Protein AF-A0A3S1MTT5-F1 (afdb_monomer_lite)

Structure (mmCIF, N/CA/C/O backbone):
data_AF-A0A3S1MTT5-F1
#
_entry.id   AF-A0A3S1MTT5-F1
#
loop_
_atom_site.group_PDB
_atom_site.id
_atom_site.type_symbol
_atom_site.label_atom_id
_atom_site.label_alt_id
_atom_site.label_comp_id
_atom_site.label_asym_id
_atom_site.label_entity_id
_atom_site.label_seq_id
_atom_site.pdbx_PDB_ins_code
_atom_site.Cartn_x
_atom_site.Cartn_y
_atom_site.Cartn_z
_atom_site.occupancy
_atom_site.B_iso_or_equiv
_atom_site.auth_seq_id
_atom_site.auth_comp_id
_atom_site.auth_asym_id
_atom_site.auth_atom_id
_atom_site.pdbx_PDB_model_num
ATOM 1 N N . MET A 1 1 ? 4.627 -6.196 -30.043 1.00 73.00 1 MET A N 1
ATOM 2 C CA . MET A 1 1 ? 5.245 -6.615 -31.322 1.00 73.00 1 MET A CA 1
ATOM 3 C C . MET A 1 1 ? 6.642 -6.023 -31.474 1.00 73.00 1 MET A C 1
ATOM 5 O O . MET A 1 1 ? 7.579 -6.809 -31.474 1.00 73.00 1 MET A O 1
ATOM 9 N N . ALA A 1 2 ? 6.794 -4.689 -31.498 1.00 82.81 2 ALA A N 1
ATOM 10 C CA . ALA A 1 2 ? 8.098 -4.010 -31.579 1.00 82.81 2 ALA A CA 1
ATOM 11 C C . ALA A 1 2 ? 9.098 -4.466 -30.498 1.00 82.81 2 ALA A C 1
ATOM 13 O O . ALA A 1 2 ? 10.241 -4.777 -30.809 1.00 82.81 2 ALA A O 1
ATOM 14 N N . ALA A 1 3 ? 8.645 -4.637 -29.249 1.00 87.94 3 ALA A N 1
ATOM 15 C CA . ALA A 1 3 ? 9.495 -5.149 -28.171 1.00 87.94 3 ALA A CA 1
ATOM 16 C C . ALA A 1 3 ? 10.076 -6.554 -28.441 1.00 87.94 3 ALA A C 1
ATOM 18 O O . ALA A 1 3 ? 11.225 -6.810 -28.095 1.00 87.94 3 ALA A O 1
ATOM 19 N N . ARG A 1 4 ? 9.318 -7.456 -29.087 1.00 90.81 4 ARG A N 1
ATOM 20 C CA . ARG A 1 4 ? 9.801 -8.802 -29.457 1.00 90.81 4 ARG A CA 1
ATOM 21 C C . ARG A 1 4 ? 10.823 -8.740 -30.590 1.00 90.81 4 ARG A C 1
ATOM 23 O O . ARG A 1 4 ? 11.845 -9.407 -30.504 1.00 90.81 4 ARG A O 1
ATOM 30 N N . ALA A 1 5 ? 10.570 -7.908 -31.602 1.00 88.88 5 ALA A N 1
ATOM 31 C CA . ALA A 1 5 ? 11.509 -7.691 -32.702 1.00 88.88 5 ALA A CA 1
ATOM 32 C C . ALA A 1 5 ? 12.834 -7.100 -32.194 1.00 88.88 5 ALA A C 1
ATOM 34 O O . ALA A 1 5 ? 13.896 -7.644 -32.473 1.00 88.88 5 ALA A O 1
ATOM 35 N N . GLY A 1 6 ? 12.773 -6.051 -31.365 1.00 90.06 6 GLY A N 1
ATOM 36 C CA . GLY A 1 6 ? 13.968 -5.461 -30.763 1.00 90.06 6 GLY A CA 1
ATOM 37 C C . GLY A 1 6 ? 14.714 -6.441 -29.855 1.00 90.06 6 GLY A C 1
ATOM 38 O O . GLY A 1 6 ? 15.936 -6.506 -29.909 1.00 90.06 6 GLY A O 1
ATOM 39 N N . TYR A 1 7 ? 14.001 -7.265 -29.077 1.00 89.88 7 TYR A N 1
ATOM 40 C CA . TYR A 1 7 ? 14.631 -8.328 -28.287 1.00 89.88 7 TYR A CA 1
ATOM 41 C C . TYR A 1 7 ? 15.375 -9.342 -29.168 1.00 89.88 7 TYR A C 1
ATOM 43 O O . TYR A 1 7 ? 16.507 -9.702 -28.854 1.00 89.88 7 TYR A O 1
ATOM 51 N N . ALA A 1 8 ? 14.769 -9.782 -30.277 1.00 89.62 8 ALA A N 1
ATOM 52 C CA . ALA A 1 8 ? 15.414 -10.682 -31.235 1.00 89.62 8 ALA A CA 1
ATOM 53 C C . ALA A 1 8 ? 16.629 -10.038 -31.925 1.00 89.62 8 ALA A C 1
ATOM 55 O O . ALA A 1 8 ? 17.593 -10.729 -32.232 1.00 89.62 8 ALA A O 1
ATOM 56 N N . ALA A 1 9 ? 16.619 -8.713 -32.088 1.00 90.25 9 ALA A N 1
ATOM 57 C CA . ALA A 1 9 ? 17.764 -7.929 -32.547 1.00 90.25 9 ALA A CA 1
ATOM 58 C C . ALA A 1 9 ? 18.837 -7.685 -31.459 1.00 90.25 9 ALA A C 1
ATOM 60 O O . ALA A 1 9 ? 19.801 -6.969 -31.704 1.00 90.25 9 ALA A O 1
ATOM 61 N N . GLY A 1 10 ? 18.687 -8.256 -30.257 1.00 90.06 10 GLY A N 1
ATOM 62 C CA . GLY A 1 10 ? 19.676 -8.173 -29.177 1.00 90.06 10 GLY A CA 1
ATOM 63 C C . GLY A 1 10 ? 19.428 -7.074 -28.139 1.00 90.06 10 GLY A C 1
ATOM 64 O O . GLY A 1 10 ? 20.206 -6.952 -27.187 1.00 90.06 10 GLY A O 1
ATOM 65 N N . ALA A 1 11 ? 18.336 -6.309 -28.254 1.00 93.31 11 ALA A N 1
ATOM 66 C CA . ALA A 1 11 ? 18.003 -5.276 -27.280 1.00 93.31 11 ALA A CA 1
ATOM 67 C C . ALA A 1 11 ? 17.795 -5.865 -25.874 1.00 93.31 11 ALA A C 1
ATOM 69 O O . ALA A 1 11 ? 17.186 -6.922 -25.674 1.00 93.31 11 ALA A O 1
ATOM 70 N N . GLN A 1 12 ? 18.297 -5.164 -24.861 1.00 93.81 12 GLN A N 1
ATOM 71 C CA . GLN A 1 12 ? 18.155 -5.572 -23.469 1.00 93.81 12 GLN A CA 1
ATOM 72 C C . GLN A 1 12 ? 16.762 -5.240 -22.903 1.00 93.81 12 GLN A C 1
ATOM 74 O O . GLN A 1 12 ? 16.115 -4.297 -23.355 1.00 93.81 12 GLN A O 1
ATOM 79 N N . PRO A 1 13 ? 16.265 -5.993 -21.906 1.00 92.31 13 PRO A N 1
ATOM 80 C CA . PRO A 1 13 ? 14.979 -5.691 -21.294 1.00 92.31 13 PRO A CA 1
ATOM 81 C C . PRO A 1 13 ? 15.056 -4.457 -20.381 1.00 92.31 13 PRO A C 1
ATOM 83 O O . PRO A 1 13 ? 15.963 -4.356 -19.557 1.00 92.31 13 PRO A O 1
ATOM 86 N N . ALA A 1 14 ? 14.057 -3.578 -20.462 1.00 94.06 14 ALA A N 1
ATOM 87 C CA . ALA A 1 14 ? 13.861 -2.473 -19.527 1.00 94.06 14 ALA A CA 1
ATOM 88 C C . ALA A 1 14 ? 13.384 -2.993 -18.165 1.00 94.06 14 ALA A C 1
ATOM 90 O O . ALA A 1 14 ? 12.256 -3.481 -18.018 1.00 94.06 14 ALA A O 1
ATOM 91 N N . VAL A 1 15 ? 14.244 -2.892 -17.151 1.00 93.69 15 VAL A N 1
ATOM 92 C CA . VAL A 1 15 ? 13.924 -3.320 -15.787 1.00 93.69 15 VAL A CA 1
ATOM 93 C C . VAL A 1 15 ? 13.636 -2.098 -14.924 1.00 93.69 15 VAL A C 1
ATOM 95 O O . VAL A 1 15 ? 14.548 -1.396 -14.504 1.00 93.69 15 VAL A O 1
ATOM 98 N N . PHE A 1 16 ? 12.357 -1.901 -14.613 1.00 95.81 16 PHE A N 1
ATOM 99 C CA . PHE A 1 16 ? 11.880 -0.923 -13.638 1.00 95.81 16 PHE A CA 1
ATOM 100 C C . PHE A 1 16 ? 11.212 -1.637 -12.463 1.00 95.81 16 PHE A C 1
ATOM 102 O O . PHE A 1 16 ? 10.434 -2.581 -12.658 1.00 95.81 16 PHE A O 1
ATOM 109 N N . LYS A 1 17 ? 11.513 -1.202 -11.239 1.00 94.81 17 LYS A N 1
ATOM 110 C CA . LYS A 1 17 ? 10.922 -1.745 -10.012 1.00 94.81 17 LYS A CA 1
ATOM 111 C C . LYS A 1 17 ? 10.561 -0.632 -9.040 1.00 94.81 17 LYS A C 1
ATOM 113 O O . LYS A 1 17 ? 11.324 0.304 -8.842 1.00 94.81 17 LYS A O 1
ATOM 118 N N . VAL A 1 18 ? 9.439 -0.826 -8.355 1.00 95.38 18 VAL A N 1
ATOM 119 C CA . VAL A 1 18 ? 9.103 -0.109 -7.123 1.00 95.38 18 VAL A CA 1
ATOM 120 C C . VAL A 1 18 ? 9.523 -1.002 -5.964 1.00 95.38 18 VAL A C 1
ATOM 122 O O . VAL A 1 18 ? 9.016 -2.119 -5.819 1.00 95.38 18 VAL A O 1
ATOM 125 N N . MET A 1 19 ? 10.482 -0.546 -5.170 1.00 93.12 19 MET A N 1
ATOM 126 C CA . MET A 1 19 ? 11.051 -1.334 -4.087 1.00 93.12 19 MET A CA 1
ATOM 127 C C . MET A 1 19 ? 10.058 -1.462 -2.917 1.00 93.12 19 MET A C 1
ATOM 129 O O . MET A 1 19 ? 9.243 -0.565 -2.667 1.00 93.12 19 MET A O 1
ATOM 133 N N . PRO A 1 20 ? 10.070 -2.601 -2.201 1.00 83.94 20 PRO A N 1
ATOM 134 C CA . PRO A 1 20 ? 9.248 -2.780 -1.011 1.00 83.94 20 PRO A CA 1
ATOM 135 C C . PRO A 1 20 ? 9.741 -1.875 0.131 1.00 83.94 20 PRO A C 1
ATOM 137 O O . PRO A 1 20 ? 10.892 -1.460 0.139 1.00 83.94 20 PRO A O 1
ATOM 140 N N . LYS A 1 21 ? 8.880 -1.624 1.129 1.00 83.56 21 LYS A N 1
ATOM 141 C CA . LYS A 1 21 ? 9.156 -0.740 2.285 1.00 83.56 21 LYS A CA 1
ATOM 142 C C . LYS A 1 21 ? 9.522 0.709 1.892 1.00 83.56 21 LYS A C 1
ATOM 144 O O . LYS A 1 21 ? 10.590 1.194 2.254 1.00 83.56 21 LYS A O 1
ATOM 149 N N . PRO A 1 22 ? 8.642 1.397 1.146 1.00 85.75 22 PRO A N 1
ATOM 150 C CA . PRO A 1 22 ? 8.802 2.822 0.861 1.00 85.75 22 PRO A CA 1
ATOM 151 C C . PRO A 1 22 ? 8.943 3.648 2.149 1.00 85.75 22 PRO A C 1
ATOM 153 O O . PRO A 1 22 ? 8.290 3.303 3.138 1.00 85.75 22 PRO A O 1
ATOM 156 N N . PRO A 1 23 ? 9.713 4.749 2.137 1.00 92.25 23 PRO A N 1
ATOM 157 C CA . PRO A 1 23 ? 9.802 5.632 3.288 1.00 92.25 23 PRO A CA 1
ATOM 158 C C . PRO A 1 23 ? 8.436 6.169 3.723 1.00 92.25 23 PRO A C 1
ATOM 160 O O . PRO A 1 23 ? 7.652 6.683 2.917 1.00 92.25 23 PRO A O 1
ATOM 163 N N . SER A 1 24 ? 8.179 6.044 5.020 1.00 91.25 24 SER A N 1
ATOM 164 C CA . SER A 1 24 ? 6.985 6.534 5.705 1.00 91.25 24 SER A CA 1
ATOM 165 C C . SER A 1 24 ? 7.281 7.694 6.655 1.00 91.25 24 SER A C 1
ATOM 167 O O . SER A 1 24 ? 6.394 8.495 6.924 1.00 91.25 24 SER A O 1
ATOM 169 N N . THR A 1 25 ? 8.524 7.835 7.115 1.00 92.31 25 THR A N 1
ATOM 170 C CA . THR A 1 25 ? 8.960 8.896 8.035 1.00 92.31 25 THR A CA 1
ATOM 171 C C . THR A 1 25 ? 10.201 9.613 7.506 1.00 92.31 25 THR A C 1
ATOM 173 O O . THR A 1 25 ? 10.880 9.101 6.606 1.00 92.31 25 THR A O 1
ATOM 176 N N . LYS A 1 26 ? 10.533 10.773 8.089 1.00 93.50 26 LYS A N 1
ATOM 177 C CA . LYS A 1 26 ? 11.755 11.528 7.769 1.00 93.50 26 LYS A CA 1
ATOM 178 C C . LYS A 1 26 ? 13.011 10.685 8.003 1.00 93.50 26 LYS A C 1
ATOM 180 O O . LYS A 1 26 ? 13.920 10.688 7.180 1.00 93.50 26 LYS A O 1
ATOM 185 N N . GLU A 1 27 ? 13.035 9.875 9.058 1.00 93.50 27 GLU A N 1
ATOM 186 C CA . GLU A 1 27 ? 14.146 8.970 9.379 1.00 93.50 27 GLU A CA 1
ATOM 187 C C . GLU A 1 27 ? 14.263 7.849 8.342 1.00 93.50 27 GLU A C 1
ATOM 189 O O . GLU A 1 27 ? 15.363 7.473 7.937 1.00 93.50 27 GLU A O 1
ATOM 194 N N . ALA A 1 28 ? 13.133 7.305 7.879 1.00 93.81 28 ALA A N 1
ATOM 195 C CA . ALA A 1 28 ? 13.132 6.317 6.806 1.00 93.81 28 ALA A CA 1
ATOM 196 C C . ALA A 1 28 ? 13.632 6.916 5.480 1.00 93.81 28 ALA A C 1
ATOM 198 O O . ALA A 1 28 ? 14.416 6.263 4.790 1.00 93.81 28 ALA A O 1
ATOM 199 N N . ALA A 1 29 ? 13.235 8.150 5.155 1.00 95.62 29 ALA A N 1
ATOM 200 C CA . ALA A 1 29 ? 13.707 8.863 3.969 1.00 95.62 29 ALA A CA 1
ATOM 201 C C . ALA A 1 29 ? 15.205 9.179 4.072 1.00 95.62 29 ALA A C 1
ATOM 203 O O . ALA A 1 29 ? 15.948 8.920 3.132 1.00 95.62 29 ALA A O 1
ATOM 204 N N . ALA A 1 30 ? 15.679 9.614 5.242 1.00 94.31 30 ALA A N 1
ATOM 205 C CA . ALA A 1 30 ? 17.095 9.853 5.499 1.00 94.31 30 ALA A CA 1
ATOM 206 C C . ALA A 1 30 ? 17.937 8.579 5.354 1.00 94.31 30 ALA A C 1
ATOM 208 O O . ALA A 1 30 ? 19.002 8.599 4.738 1.00 94.31 30 ALA A O 1
ATOM 209 N N . ARG A 1 31 ? 17.453 7.441 5.873 1.00 92.94 31 ARG A N 1
ATOM 210 C CA . ARG A 1 31 ? 18.108 6.138 5.674 1.00 92.94 31 ARG A CA 1
ATOM 211 C C . ARG A 1 31 ? 18.180 5.758 4.199 1.00 92.94 31 ARG A C 1
ATOM 213 O O . ARG A 1 31 ? 19.217 5.259 3.773 1.00 92.94 31 ARG A O 1
ATOM 220 N N . LEU A 1 32 ? 17.115 5.997 3.432 1.00 93.50 32 LEU A N 1
ATOM 221 C CA . LEU A 1 32 ? 17.114 5.725 1.998 1.00 93.50 32 LEU A CA 1
ATOM 222 C C . LEU A 1 32 ? 18.072 6.656 1.244 1.00 93.50 32 LEU A C 1
ATOM 224 O O . LEU A 1 32 ? 18.867 6.160 0.454 1.00 93.50 32 LEU A O 1
ATOM 228 N N . LEU A 1 33 ? 18.046 7.962 1.521 1.00 92.94 33 LEU A N 1
ATOM 229 C CA . LEU A 1 33 ? 18.946 8.939 0.905 1.00 92.94 33 LEU A CA 1
ATOM 230 C C . LEU A 1 33 ? 20.414 8.596 1.179 1.00 92.94 33 LEU A C 1
ATOM 232 O O . LEU A 1 33 ? 21.237 8.597 0.271 1.00 92.94 33 LEU A O 1
ATOM 236 N N . ASN A 1 34 ? 20.732 8.222 2.419 1.00 89.50 34 ASN A N 1
ATOM 237 C CA . ASN A 1 34 ? 22.068 7.760 2.785 1.00 89.50 34 ASN A CA 1
ATOM 238 C C . ASN A 1 34 ? 22.438 6.437 2.109 1.00 89.50 34 ASN A C 1
ATOM 240 O O . ASN A 1 34 ? 23.591 6.256 1.745 1.00 89.50 34 ASN A O 1
ATOM 244 N N . TYR A 1 35 ? 21.490 5.510 1.952 1.00 87.50 35 TYR A N 1
ATOM 245 C CA . TYR A 1 35 ? 21.730 4.245 1.258 1.00 87.50 35 TYR A CA 1
ATOM 246 C C . TYR A 1 35 ? 22.031 4.453 -0.230 1.00 87.50 35 TYR A C 1
ATOM 248 O O . TYR A 1 35 ? 22.968 3.851 -0.738 1.00 87.50 35 TYR A O 1
ATOM 256 N N . ILE A 1 36 ? 21.264 5.298 -0.928 1.00 88.31 36 ILE A N 1
ATOM 257 C CA . ILE A 1 36 ? 21.500 5.573 -2.355 1.00 88.31 36 ILE A CA 1
ATOM 258 C C . ILE A 1 36 ? 22.693 6.509 -2.574 1.00 88.31 36 ILE A C 1
ATOM 260 O O . ILE A 1 36 ? 23.262 6.510 -3.654 1.00 88.31 36 ILE A O 1
ATOM 264 N N . GLY A 1 37 ? 23.063 7.294 -1.560 1.00 84.75 37 GLY A N 1
ATOM 265 C CA . GLY A 1 37 ? 24.159 8.260 -1.591 1.00 84.75 37 GLY A CA 1
ATOM 266 C C . GLY A 1 37 ? 25.508 7.741 -1.112 1.00 84.75 37 GLY A C 1
ATOM 267 O O . GLY A 1 37 ? 26.455 8.525 -1.051 1.00 84.75 37 GLY A O 1
ATOM 268 N N . LYS A 1 38 ? 25.607 6.465 -0.731 1.00 82.44 38 LYS A N 1
ATOM 269 C CA . LYS A 1 38 ? 26.844 5.851 -0.237 1.00 82.44 38 LYS A CA 1
ATOM 270 C C . LYS A 1 38 ? 27.168 4.590 -1.013 1.00 82.44 38 LYS A C 1
ATOM 272 O O . LYS A 1 38 ? 26.282 3.790 -1.292 1.00 82.44 38 LYS A O 1
ATOM 277 N N . ARG A 1 39 ? 28.453 4.391 -1.284 1.00 76.00 39 ARG A N 1
ATOM 278 C CA . ARG A 1 39 ? 29.010 3.200 -1.923 1.00 76.00 39 ARG A CA 1
ATOM 279 C C . ARG A 1 39 ? 30.080 2.593 -1.025 1.00 76.00 39 ARG A C 1
ATOM 281 O O . ARG A 1 39 ? 30.895 3.327 -0.485 1.00 76.00 39 ARG A O 1
ATOM 288 N N . GLU A 1 40 ? 30.099 1.271 -0.903 1.00 74.50 40 GLU A N 1
ATOM 289 C CA . GLU A 1 40 ? 31.235 0.548 -0.317 1.00 74.50 40 GLU A CA 1
ATOM 290 C C . GLU A 1 40 ? 32.301 0.310 -1.401 1.00 74.50 40 GLU A C 1
ATOM 292 O O . GLU A 1 40 ? 31.972 -0.056 -2.534 1.00 74.50 40 GLU A O 1
ATOM 297 N N . ASP A 1 41 ? 33.569 0.578 -1.101 1.00 72.25 41 ASP A N 1
ATOM 298 C CA . ASP A 1 41 ? 34.681 0.193 -1.971 1.00 72.25 41 ASP A CA 1
ATOM 299 C C . ASP A 1 41 ? 35.091 -1.277 -1.773 1.00 72.25 41 ASP A C 1
ATOM 301 O O . ASP A 1 41 ? 34.478 -2.024 -1.009 1.00 72.25 41 ASP A O 1
ATOM 305 N N . GLU A 1 42 ? 36.132 -1.715 -2.485 1.00 68.75 42 GLU A N 1
ATOM 306 C CA . GLU A 1 42 ? 36.637 -3.095 -2.418 1.00 68.75 42 GLU A CA 1
ATOM 307 C C . GLU A 1 42 ? 37.159 -3.486 -1.024 1.00 68.75 42 GLU A C 1
ATOM 309 O O . GLU A 1 42 ? 37.241 -4.674 -0.715 1.00 68.75 42 GLU A O 1
ATOM 314 N N . LYS A 1 43 ? 37.476 -2.502 -0.173 1.00 70.75 43 LYS A N 1
ATOM 315 C CA . LYS A 1 43 ? 37.924 -2.682 1.214 1.00 70.75 43 LYS A CA 1
ATOM 316 C C . LYS A 1 43 ? 36.772 -2.575 2.221 1.00 70.75 43 LYS A C 1
ATOM 318 O O . LYS A 1 43 ? 36.986 -2.785 3.412 1.00 70.75 43 LYS A O 1
ATOM 323 N N . GLY A 1 44 ? 35.553 -2.288 1.756 1.00 71.75 44 GLY A N 1
ATOM 324 C CA . GLY A 1 44 ? 34.370 -2.084 2.590 1.00 71.75 44 GLY A CA 1
ATOM 325 C C . GLY A 1 44 ? 34.254 -0.675 3.183 1.00 71.75 44 GLY A C 1
ATOM 326 O O . GLY A 1 44 ? 33.378 -0.443 4.019 1.00 71.75 44 GLY A O 1
ATOM 327 N N . GLU A 1 45 ? 35.096 0.276 2.766 1.00 78.06 45 GLU A N 1
ATOM 328 C CA . GLU A 1 45 ? 35.000 1.672 3.197 1.00 78.06 45 GLU A CA 1
ATOM 329 C C . GLU A 1 45 ? 33.858 2.378 2.462 1.00 78.06 45 GLU A C 1
ATOM 331 O O . GLU A 1 45 ? 33.632 2.172 1.267 1.00 78.06 45 GLU A O 1
ATOM 336 N N . LYS A 1 46 ? 33.099 3.209 3.183 1.00 77.06 46 LYS A N 1
ATOM 337 C CA . LYS A 1 46 ? 31.923 3.899 2.641 1.00 77.06 46 LYS A CA 1
ATOM 338 C C . LYS A 1 46 ? 32.293 5.279 2.127 1.00 77.06 46 LYS A C 1
ATOM 340 O O . LYS A 1 46 ? 32.622 6.156 2.919 1.00 77.06 46 LYS A O 1
ATOM 345 N N . HIS A 1 47 ? 32.108 5.480 0.832 1.00 77.19 47 HIS A N 1
ATOM 346 C CA . HIS A 1 47 ? 32.335 6.741 0.137 1.00 77.19 47 HIS A CA 1
ATOM 347 C C . HIS A 1 47 ? 31.007 7.352 -0.291 1.00 77.19 47 HIS A C 1
ATOM 349 O O . HIS A 1 47 ? 30.097 6.642 -0.733 1.00 77.19 47 HIS A O 1
ATOM 355 N N . ASP A 1 48 ? 30.887 8.668 -0.158 1.00 80.25 48 ASP A N 1
ATOM 356 C CA . ASP A 1 48 ? 29.736 9.388 -0.686 1.00 80.25 48 ASP A CA 1
ATOM 357 C C . ASP A 1 48 ? 29.793 9.417 -2.220 1.00 80.25 48 ASP A C 1
ATOM 359 O O . ASP A 1 48 ? 30.851 9.603 -2.819 1.00 80.25 48 ASP A O 1
ATOM 363 N N . ILE A 1 49 ? 28.642 9.205 -2.856 1.00 83.44 49 ILE A N 1
ATOM 364 C CA . ILE A 1 49 ? 28.473 9.334 -4.305 1.00 83.44 49 ILE A CA 1
ATOM 365 C C . ILE A 1 49 ? 27.522 10.476 -4.642 1.00 83.44 49 ILE A C 1
ATOM 367 O O . ILE A 1 49 ? 26.731 10.926 -3.804 1.00 83.44 49 ILE A O 1
ATOM 371 N N . GLU A 1 50 ? 27.612 10.940 -5.884 1.00 86.19 50 GLU A N 1
ATOM 372 C CA . GLU A 1 50 ? 26.762 12.001 -6.402 1.00 86.19 50 GLU A CA 1
ATOM 373 C C . GLU A 1 50 ? 25.299 11.558 -6.430 1.00 86.19 50 GLU A C 1
ATOM 375 O O . GLU A 1 50 ? 24.941 10.485 -6.928 1.00 86.19 50 GLU A O 1
ATOM 380 N N . ILE A 1 51 ? 24.461 12.420 -5.869 1.00 92.06 51 ILE A N 1
ATOM 381 C CA . ILE A 1 51 ? 23.011 12.333 -5.930 1.00 92.06 51 ILE A CA 1
ATOM 382 C C . ILE A 1 51 ? 22.562 13.579 -6.672 1.00 92.06 51 ILE A C 1
ATOM 384 O O . ILE A 1 51 ? 23.015 14.670 -6.337 1.00 92.06 51 ILE A O 1
ATOM 388 N N . PHE A 1 52 ? 21.669 13.421 -7.634 1.00 94.06 52 PHE A N 1
ATOM 389 C CA . PHE A 1 52 ? 21.106 14.533 -8.382 1.00 94.06 52 PHE A CA 1
ATOM 390 C C . PHE A 1 52 ? 19.642 14.696 -7.996 1.00 94.06 52 PHE A C 1
ATOM 392 O O . PHE A 1 52 ? 18.929 13.694 -7.926 1.00 94.06 52 PHE A O 1
ATOM 399 N N . ASP A 1 53 ? 19.193 15.915 -7.736 1.00 94.19 53 ASP A N 1
ATOM 400 C CA . ASP A 1 53 ? 17.782 16.202 -7.457 1.00 94.19 53 ASP A CA 1
ATOM 401 C C . ASP A 1 53 ? 16.962 16.432 -8.739 1.00 94.19 53 ASP A C 1
ATOM 403 O O . ASP A 1 53 ? 17.457 16.224 -9.857 1.00 94.19 53 ASP A O 1
ATOM 407 N N . GLU A 1 54 ? 15.693 16.815 -8.588 1.00 92.38 54 GLU A N 1
ATOM 408 C CA . GLU A 1 54 ? 14.784 17.110 -9.696 1.00 92.38 54 GLU A CA 1
ATOM 409 C C . GLU A 1 54 ? 15.327 18.169 -10.664 1.00 92.38 54 GLU A C 1
ATOM 411 O O . GLU A 1 54 ? 15.190 17.991 -11.872 1.00 92.38 54 GLU A O 1
ATOM 416 N N . ASP A 1 55 ? 16.055 19.168 -10.165 1.00 90.56 55 ASP A N 1
ATOM 417 C CA . ASP A 1 55 ? 16.601 20.281 -10.951 1.00 90.56 55 ASP A CA 1
ATOM 418 C C . ASP A 1 55 ? 17.993 19.977 -11.532 1.00 90.56 55 ASP A C 1
ATOM 420 O O . ASP A 1 55 ? 18.589 20.797 -12.230 1.00 90.56 55 ASP A O 1
ATOM 424 N N . GLY A 1 56 ? 18.540 18.792 -11.244 1.00 88.50 56 GLY A N 1
ATOM 425 C CA . GLY A 1 56 ? 19.873 18.391 -11.691 1.00 88.50 56 GLY A CA 1
ATOM 426 C C . GLY A 1 56 ? 21.007 18.875 -10.791 1.00 88.50 56 GLY A C 1
ATOM 427 O O . GLY A 1 56 ? 22.172 18.663 -11.131 1.00 88.50 56 GLY A O 1
ATOM 428 N N . GLN A 1 57 ? 20.704 19.470 -9.636 1.00 91.06 57 GLN A N 1
ATOM 429 C CA . GLN A 1 57 ? 21.713 19.901 -8.674 1.00 91.06 57 GLN A CA 1
ATOM 430 C C . GLN A 1 57 ? 22.304 18.701 -7.935 1.00 91.06 57 GLN A C 1
ATOM 432 O O . GLN A 1 57 ? 21.619 17.732 -7.595 1.00 91.06 57 GLN A O 1
ATOM 437 N N . VAL A 1 58 ? 23.611 18.769 -7.677 1.00 92.12 58 VAL A N 1
ATOM 438 C CA . VAL A 1 58 ? 24.354 17.688 -7.023 1.00 92.12 58 VAL A CA 1
ATOM 439 C C . VAL A 1 58 ? 24.330 17.858 -5.505 1.00 92.12 58 VAL A C 1
ATOM 441 O O . VAL A 1 58 ? 24.860 18.824 -4.960 1.00 92.12 58 VAL A O 1
ATOM 444 N N . LEU A 1 59 ? 23.802 16.862 -4.792 1.00 89.75 59 LEU A N 1
ATOM 445 C CA . LEU A 1 59 ? 23.815 16.783 -3.328 1.00 89.75 59 LEU A CA 1
ATOM 446 C C . LEU A 1 59 ? 25.083 16.059 -2.836 1.00 89.75 59 LEU A C 1
ATOM 448 O O . LEU A 1 59 ? 25.027 14.959 -2.270 1.00 89.75 59 LEU A O 1
ATOM 452 N N . SER A 1 60 ? 26.241 16.678 -3.079 1.00 78.19 60 SER A N 1
ATOM 453 C CA . SER A 1 60 ? 27.576 16.104 -2.831 1.00 78.19 60 SER A CA 1
ATOM 454 C C . SER A 1 60 ? 28.005 16.085 -1.359 1.00 78.19 60 SER A C 1
ATOM 456 O O . SER A 1 60 ? 28.951 15.387 -1.009 1.00 78.19 60 SER A O 1
ATOM 458 N N . THR A 1 61 ? 27.312 16.813 -0.476 1.00 82.12 61 THR A N 1
ATOM 459 C CA . THR A 1 61 ? 27.662 16.915 0.951 1.00 82.12 61 THR A CA 1
ATOM 460 C C . THR A 1 61 ? 26.536 16.438 1.865 1.00 82.12 61 THR A C 1
ATOM 462 O O . THR A 1 61 ? 25.351 16.486 1.524 1.00 82.12 61 THR A O 1
ATOM 465 N N . GLY A 1 62 ? 26.887 16.033 3.091 1.00 81.44 62 GLY A N 1
ATOM 466 C CA . GLY A 1 62 ? 25.899 15.721 4.130 1.00 81.44 62 GLY A CA 1
ATOM 467 C C . GLY A 1 62 ? 24.976 16.903 4.466 1.00 81.44 62 GLY A C 1
ATOM 468 O O . GLY A 1 62 ? 23.791 16.695 4.729 1.00 81.44 62 GLY A O 1
ATOM 469 N N . GLY A 1 63 ? 25.490 18.138 4.398 1.00 86.12 63 GLY A N 1
ATOM 470 C CA . GLY A 1 63 ? 24.711 19.365 4.592 1.00 86.12 63 GLY A CA 1
ATOM 471 C C . GLY A 1 63 ? 23.649 19.564 3.508 1.00 86.12 63 GLY A C 1
ATOM 472 O O . GLY A 1 63 ? 22.479 19.746 3.837 1.00 86.12 63 GLY A O 1
ATOM 473 N N . ALA A 1 64 ? 24.028 19.424 2.232 1.00 88.62 64 ALA A N 1
ATOM 474 C CA . ALA A 1 64 ? 23.098 19.515 1.102 1.00 88.62 64 ALA A CA 1
ATOM 475 C C . ALA A 1 64 ? 21.992 18.449 1.186 1.00 88.62 64 ALA A C 1
ATOM 477 O O . ALA A 1 64 ? 20.810 18.749 1.033 1.00 88.62 64 ALA A O 1
ATOM 478 N N . ARG A 1 65 ? 22.354 17.208 1.538 1.00 90.19 65 ARG A N 1
ATOM 479 C CA . ARG A 1 65 ? 21.391 16.114 1.752 1.00 90.19 65 ARG A CA 1
ATOM 480 C C . ARG A 1 65 ? 20.418 16.407 2.896 1.00 90.19 65 ARG A C 1
ATOM 482 O O . ARG A 1 65 ? 19.237 16.079 2.793 1.00 90.19 65 ARG A O 1
ATOM 489 N N . LYS A 1 66 ? 20.891 17.024 3.985 1.00 90.25 66 LYS A N 1
ATOM 490 C CA . LYS A 1 66 ? 20.043 17.424 5.118 1.00 90.25 66 LYS A CA 1
ATOM 491 C C . LYS A 1 66 ? 19.060 18.530 4.720 1.00 90.25 66 LYS A C 1
ATOM 493 O O . LYS A 1 66 ? 17.881 18.399 5.041 1.00 90.25 66 LYS A O 1
ATOM 498 N N . ALA A 1 67 ? 19.527 19.555 4.006 1.00 92.06 67 ALA A N 1
ATOM 499 C CA . ALA A 1 67 ? 18.687 20.647 3.508 1.00 92.06 67 ALA A CA 1
ATOM 500 C C . ALA A 1 67 ? 17.619 20.143 2.521 1.00 92.06 67 ALA A C 1
ATOM 502 O O . ALA A 1 67 ? 16.441 20.482 2.637 1.00 92.06 67 ALA A O 1
ATOM 503 N N . PHE A 1 68 ? 17.999 19.238 1.612 1.00 93.88 68 PHE A N 1
ATOM 504 C CA . PHE A 1 68 ? 17.045 18.561 0.737 1.00 93.88 68 PHE A CA 1
ATOM 505 C C . PHE A 1 68 ? 15.989 17.793 1.543 1.00 93.88 68 PHE A C 1
ATOM 507 O O . PHE A 1 68 ? 14.800 17.967 1.308 1.00 93.88 68 PHE A O 1
ATOM 514 N N . LEU A 1 69 ? 16.390 16.975 2.528 1.00 94.44 69 LEU A N 1
ATOM 515 C CA . LEU A 1 69 ? 15.450 16.192 3.345 1.00 94.44 69 LEU A CA 1
ATOM 516 C C . LEU A 1 69 ? 14.466 17.043 4.140 1.00 94.44 69 LEU A C 1
ATOM 518 O O . LEU A 1 69 ? 13.357 16.580 4.402 1.00 94.44 69 LEU A O 1
ATOM 522 N N . GLU A 1 70 ? 14.881 18.228 4.582 1.00 93.06 70 GLU A N 1
ATOM 523 C CA . GLU A 1 70 ? 14.017 19.148 5.313 1.00 93.06 70 GLU A CA 1
ATOM 524 C C . GLU A 1 70 ? 12.806 19.523 4.471 1.00 93.06 70 GLU A C 1
ATOM 526 O O . GLU A 1 70 ? 11.688 19.186 4.852 1.00 93.06 70 GLU A O 1
ATOM 531 N N . THR A 1 71 ? 13.053 20.052 3.277 1.00 92.38 71 THR A N 1
ATOM 532 C CA . THR A 1 71 ? 11.992 20.449 2.350 1.00 92.38 71 THR A CA 1
ATOM 533 C C . THR A 1 71 ? 11.292 19.234 1.720 1.00 92.38 71 THR A C 1
ATOM 535 O O . THR A 1 71 ? 10.084 19.238 1.496 1.00 92.38 71 THR A O 1
ATOM 538 N N . PHE A 1 72 ? 12.017 18.141 1.451 1.00 94.00 72 PHE A N 1
ATOM 539 C CA . PHE A 1 72 ? 11.452 16.931 0.843 1.00 94.00 72 PHE A CA 1
ATOM 540 C C . PHE A 1 72 ? 10.420 16.244 1.749 1.00 94.00 72 PHE A C 1
ATOM 542 O O . PHE A 1 72 ? 9.520 15.565 1.257 1.00 94.00 72 PHE A O 1
ATOM 549 N N . CYS A 1 73 ? 10.550 16.388 3.070 1.00 93.50 73 CYS A N 1
ATOM 550 C CA . CYS A 1 73 ? 9.651 15.746 4.025 1.00 93.50 73 CYS A CA 1
ATOM 551 C C . CYS A 1 73 ? 8.476 16.634 4.465 1.00 93.50 73 CYS A C 1
ATOM 553 O O . CYS A 1 73 ? 7.640 16.152 5.223 1.00 93.50 73 CYS A O 1
ATOM 555 N N . GLU A 1 74 ? 8.370 17.886 4.009 1.00 89.38 74 GLU A N 1
ATOM 556 C CA . GLU A 1 74 ? 7.281 18.802 4.406 1.00 89.38 74 GLU A CA 1
ATOM 557 C C . GLU A 1 74 ? 5.890 18.275 4.029 1.00 89.38 74 GLU A C 1
ATOM 559 O O . GLU A 1 74 ? 4.921 18.480 4.755 1.00 89.38 74 GLU A O 1
ATOM 564 N N . THR A 1 75 ? 5.793 17.528 2.928 1.00 85.00 75 THR A N 1
ATOM 565 C CA . THR A 1 75 ? 4.540 16.932 2.439 1.00 85.00 75 THR A CA 1
ATOM 566 C C . THR A 1 75 ? 4.217 15.581 3.089 1.00 85.00 75 THR A C 1
ATOM 568 O O . THR A 1 75 ? 3.239 14.925 2.710 1.00 85.00 75 THR A O 1
ATOM 571 N N . PHE A 1 76 ? 5.029 15.116 4.049 1.00 91.31 76 PHE A N 1
ATOM 572 C CA . PHE A 1 76 ? 4.839 13.805 4.664 1.00 91.31 76 PHE A CA 1
ATOM 573 C C . PHE A 1 76 ? 3.619 13.815 5.580 1.00 91.31 76 PHE A C 1
ATOM 575 O O . PHE A 1 76 ? 3.524 14.566 6.546 1.00 91.31 76 PHE A O 1
ATOM 582 N N . GLU A 1 77 ? 2.692 12.904 5.306 1.00 88.06 77 GLU A N 1
ATOM 583 C CA . GLU A 1 77 ? 1.505 12.729 6.131 1.00 88.06 77 GLU A CA 1
ATOM 584 C C . GLU A 1 77 ? 1.806 11.787 7.313 1.00 88.06 77 GLU A C 1
ATOM 586 O O . GLU A 1 77 ? 2.518 10.787 7.139 1.00 88.06 77 GLU A O 1
ATOM 591 N N . PRO A 1 78 ? 1.209 12.014 8.496 1.00 85.06 78 PRO A N 1
ATOM 592 C CA . PRO A 1 78 ? 1.337 11.096 9.623 1.00 85.06 78 PRO A CA 1
ATOM 593 C C . PRO A 1 78 ? 0.712 9.724 9.307 1.00 85.06 78 PRO A C 1
ATOM 595 O O . PRO A 1 78 ? -0.132 9.612 8.407 1.00 85.06 78 PRO A O 1
ATOM 598 N N . PRO A 1 79 ? 1.075 8.660 10.047 1.00 85.25 79 PRO A N 1
ATOM 599 C CA . PRO A 1 79 ? 0.473 7.339 9.894 1.00 85.25 79 PRO A CA 1
ATOM 600 C C . PRO A 1 79 ? -1.065 7.356 9.889 1.00 85.25 79 PRO A C 1
ATOM 602 O O . PRO A 1 79 ? -1.717 8.213 10.478 1.00 85.25 79 PRO A O 1
ATOM 605 N N . LEU A 1 80 ? -1.663 6.382 9.203 1.00 84.38 80 LEU A N 1
ATOM 606 C CA . LEU A 1 80 ? -3.106 6.155 9.238 1.00 84.38 80 LEU A CA 1
ATOM 607 C C . LEU A 1 80 ? -3.475 5.487 10.563 1.00 84.38 80 LEU A C 1
ATOM 609 O O . LEU A 1 80 ? -3.260 4.284 10.714 1.00 84.38 80 LEU A O 1
ATOM 613 N N . GLU A 1 81 ? -4.042 6.246 11.492 1.00 87.31 81 GLU A N 1
ATOM 614 C CA . GLU A 1 81 ? -4.613 5.700 12.724 1.00 87.31 81 GLU A CA 1
ATOM 615 C C . GLU A 1 81 ? -5.845 4.829 12.420 1.00 87.31 81 GLU A C 1
ATOM 617 O O . GLU A 1 81 ? -6.711 5.182 11.607 1.00 87.31 81 GLU A O 1
ATOM 622 N N . ASN A 1 82 ? -5.941 3.674 13.080 1.00 90.62 82 ASN A N 1
ATOM 623 C CA . ASN A 1 82 ? -7.131 2.840 13.065 1.00 90.62 82 ASN A CA 1
ATOM 624 C C . ASN A 1 82 ? -8.216 3.481 13.937 1.00 90.62 82 ASN A C 1
ATOM 626 O O . ASN A 1 82 ? -8.195 3.377 15.159 1.00 90.62 82 ASN A O 1
ATOM 630 N N . THR A 1 83 ? -9.200 4.090 13.282 1.00 92.00 83 THR A N 1
ATOM 631 C CA . THR A 1 83 ? -10.336 4.770 13.921 1.00 92.00 83 THR A CA 1
ATOM 632 C C . THR A 1 83 ? -11.621 3.939 13.841 1.00 92.00 83 THR A C 1
ATOM 634 O O . THR A 1 83 ? -12.718 4.486 13.700 1.00 92.00 83 THR A O 1
ATOM 637 N N . ASN A 1 84 ? -11.487 2.607 13.874 1.00 95.62 84 ASN A N 1
ATOM 638 C CA . ASN A 1 84 ? -12.614 1.681 13.884 1.00 95.62 84 ASN A CA 1
ATOM 639 C C . ASN A 1 84 ? -13.132 1.443 15.309 1.00 95.62 84 ASN A C 1
ATOM 641 O O . ASN A 1 84 ? -12.376 1.108 16.219 1.00 95.62 84 ASN A O 1
ATOM 645 N N . PHE A 1 85 ? -14.445 1.573 15.473 1.00 97.25 85 PHE A N 1
ATOM 646 C CA . PHE A 1 85 ? -15.171 1.340 16.718 1.00 97.25 85 PHE A CA 1
ATOM 647 C C . PHE A 1 85 ? -16.441 0.536 16.459 1.00 97.25 85 PHE A C 1
ATOM 649 O O . PHE A 1 85 ? -16.968 0.541 15.336 1.00 97.25 85 PHE A O 1
ATOM 656 N N . LEU A 1 86 ? -16.926 -0.131 17.502 1.00 97.50 86 LEU A N 1
ATOM 657 C CA . LEU A 1 86 ? -18.189 -0.863 17.534 1.00 97.50 86 LEU A CA 1
ATOM 658 C C . LEU A 1 86 ? -19.013 -0.423 18.738 1.00 97.50 86 LEU A C 1
ATOM 660 O O . LEU A 1 86 ? -18.461 -0.131 19.799 1.00 97.50 86 LEU A O 1
ATOM 664 N N . GLU A 1 87 ? -20.328 -0.444 18.564 1.00 97.50 87 GLU A N 1
ATOM 665 C CA . GLU A 1 87 ? -21.273 -0.475 19.671 1.00 97.50 87 GLU A CA 1
ATOM 666 C C . GLU A 1 87 ? -21.876 -1.878 19.737 1.00 97.50 87 GLU A C 1
ATOM 668 O O . GLU A 1 87 ? -22.342 -2.414 18.724 1.00 97.50 87 GLU A O 1
ATOM 673 N N . VAL A 1 88 ? -21.799 -2.489 20.915 1.00 98.00 88 VAL A N 1
ATOM 674 C CA . VAL A 1 88 ? -22.258 -3.855 21.166 1.00 98.00 88 VAL A CA 1
ATOM 675 C C . VAL A 1 88 ? -23.239 -3.830 22.323 1.00 98.00 88 VAL A C 1
ATOM 677 O O . VAL A 1 88 ? -22.972 -3.227 23.363 1.00 98.00 88 VAL A O 1
ATOM 680 N N . ARG A 1 89 ? -24.365 -4.508 22.145 1.00 97.75 89 ARG A N 1
ATOM 681 C CA . ARG A 1 89 ? -25.327 -4.812 23.196 1.00 97.75 89 ARG A CA 1
ATOM 682 C C . ARG A 1 89 ? -25.127 -6.259 23.628 1.00 97.75 89 ARG A C 1
ATOM 684 O O . ARG A 1 89 ? -25.060 -7.145 22.787 1.00 97.75 89 ARG A O 1
ATOM 691 N N . PHE A 1 90 ? -25.040 -6.495 24.925 1.00 98.25 90 PHE A N 1
ATOM 692 C CA . PHE A 1 90 ? -25.076 -7.818 25.526 1.00 98.25 90 PHE A CA 1
ATOM 693 C C . PHE A 1 90 ? -26.361 -7.961 26.334 1.00 98.25 90 PHE A C 1
ATOM 695 O O . PHE A 1 90 ? -26.673 -7.090 27.145 1.00 98.25 90 PHE A O 1
ATOM 702 N N . GLU A 1 91 ? -27.070 -9.066 26.136 1.00 97.88 91 GLU A N 1
ATOM 703 C CA . GLU A 1 91 ? -28.154 -9.499 27.021 1.00 97.88 91 GLU A CA 1
ATOM 704 C C . GLU A 1 91 ? -27.632 -10.581 27.962 1.00 97.88 91 GLU A C 1
ATOM 706 O O . GLU A 1 91 ? -27.255 -11.666 27.511 1.00 97.88 91 GLU A O 1
ATOM 711 N N . LEU A 1 92 ? -27.567 -10.263 29.256 1.00 97.25 92 LEU A N 1
ATOM 712 C CA . LEU A 1 92 ? -27.124 -11.164 30.316 1.00 97.25 92 LEU A CA 1
ATOM 713 C C . LEU A 1 92 ? -28.242 -12.150 30.675 1.00 97.25 92 LEU A C 1
ATOM 715 O O . LEU A 1 92 ? -29.391 -11.757 30.856 1.00 97.25 92 LEU A O 1
ATOM 719 N N . ALA A 1 93 ? -27.901 -13.425 30.859 1.00 95.06 93 ALA A N 1
ATOM 720 C CA . ALA A 1 93 ? -28.877 -14.443 31.262 1.00 95.06 93 ALA A CA 1
ATOM 721 C C . ALA A 1 93 ? -29.308 -14.344 32.743 1.00 95.06 93 ALA A C 1
ATOM 723 O O . ALA A 1 93 ? -30.282 -14.972 33.149 1.00 95.06 93 ALA A O 1
ATOM 724 N N . GLY A 1 94 ? -28.582 -13.580 33.564 1.00 90.88 94 GLY A N 1
ATOM 725 C CA . GLY A 1 94 ? -28.814 -13.468 35.003 1.00 90.88 94 GLY A CA 1
ATOM 726 C C . GLY A 1 94 ? -28.122 -12.249 35.608 1.00 90.88 94 GLY A C 1
ATOM 727 O O . GLY A 1 94 ? -27.503 -11.457 34.898 1.00 90.88 94 GLY A O 1
ATOM 728 N N . GLN A 1 95 ? -28.241 -12.088 36.926 1.00 88.81 95 GLN A N 1
ATOM 729 C CA . GLN A 1 95 ? -27.520 -11.038 37.647 1.00 88.81 95 GLN A CA 1
ATOM 730 C C . GLN A 1 95 ? -26.027 -11.369 37.715 1.00 88.81 95 GLN A C 1
ATOM 732 O O . GLN A 1 95 ? -25.639 -12.500 37.999 1.00 88.81 95 GLN A O 1
ATOM 737 N N . VAL A 1 96 ? -25.193 -10.366 37.454 1.00 91.12 96 VAL A N 1
ATOM 738 C CA . VAL A 1 96 ? -23.732 -10.478 37.433 1.00 91.12 96 VAL A CA 1
ATOM 739 C C . VAL A 1 96 ? -23.175 -9.336 38.269 1.00 91.12 96 VAL A C 1
ATOM 741 O O . VAL A 1 96 ? -23.674 -8.215 38.187 1.00 91.12 96 VAL A O 1
ATOM 744 N N . THR A 1 97 ? -22.163 -9.614 39.087 1.00 91.12 97 THR A N 1
ATOM 745 C CA . THR A 1 97 ? -21.489 -8.574 39.872 1.00 91.12 97 THR A CA 1
ATOM 746 C C . THR A 1 97 ? -20.650 -7.673 38.965 1.00 91.12 97 THR A C 1
ATOM 748 O O . THR A 1 97 ? -20.096 -8.141 37.968 1.00 91.12 97 THR A O 1
ATOM 751 N N . ASP A 1 98 ? -20.480 -6.402 39.335 1.00 88.62 98 ASP A N 1
ATOM 752 C CA . ASP A 1 98 ? -19.661 -5.439 38.579 1.00 88.62 98 ASP A CA 1
ATOM 753 C C . ASP A 1 98 ? -18.249 -5.977 38.285 1.00 88.62 98 ASP A C 1
ATOM 755 O O . ASP A 1 98 ? -17.728 -5.815 37.181 1.00 88.62 98 ASP A O 1
ATOM 759 N N . ALA A 1 99 ? -17.637 -6.663 39.258 1.00 90.00 99 ALA A N 1
ATOM 760 C CA . ALA A 1 99 ? -16.309 -7.254 39.110 1.00 90.00 99 ALA A CA 1
ATOM 761 C C . ALA A 1 99 ? -16.285 -8.377 38.059 1.00 90.00 99 ALA A C 1
ATOM 763 O O . ALA A 1 99 ? -15.422 -8.375 37.181 1.00 90.00 99 ALA A O 1
ATOM 764 N N . ALA A 1 100 ? -17.247 -9.305 38.107 1.00 92.44 100 ALA A N 1
ATOM 765 C CA . ALA A 1 100 ? -17.335 -10.398 37.140 1.00 92.44 100 ALA A CA 1
ATOM 766 C C . ALA A 1 100 ? -17.661 -9.884 35.730 1.00 92.44 100 ALA A C 1
ATOM 768 O O . ALA A 1 100 ? -17.079 -10.351 34.750 1.00 92.44 100 ALA A O 1
ATOM 769 N N . LEU A 1 101 ? -18.540 -8.882 35.623 1.00 94.50 101 LEU A N 1
ATOM 770 C CA . LEU A 1 101 ? -18.864 -8.249 34.348 1.00 94.50 101 LEU A CA 1
ATOM 771 C C . LEU A 1 101 ? -17.642 -7.541 33.747 1.00 94.50 101 LEU A C 1
ATOM 773 O O . LEU A 1 101 ? -17.348 -7.720 32.566 1.00 94.50 101 LEU A O 1
ATOM 777 N N . SER A 1 102 ? -16.916 -6.767 34.558 1.00 93.12 102 SER A N 1
ATOM 778 C CA . SER A 1 102 ? -15.699 -6.061 34.147 1.00 93.12 102 SER A CA 1
ATOM 779 C C . SER A 1 102 ? -14.646 -7.026 33.588 1.00 93.12 102 SER A C 1
ATOM 781 O O . SER A 1 102 ? -14.138 -6.818 32.485 1.00 93.12 102 SER A O 1
ATOM 783 N N . GLU A 1 103 ? -14.376 -8.133 34.286 1.00 94.25 103 GLU A N 1
ATOM 784 C CA . GLU A 1 103 ? -13.430 -9.155 33.819 1.00 94.25 103 GLU A CA 1
ATOM 785 C C . GLU A 1 103 ? -13.901 -9.867 32.542 1.00 94.25 103 GLU A C 1
ATOM 787 O O . GLU A 1 103 ? -13.109 -10.070 31.616 1.00 94.25 103 GLU A O 1
ATOM 792 N N . ALA A 1 104 ? -15.195 -10.181 32.429 1.00 96.62 104 ALA A N 1
ATOM 793 C CA . ALA A 1 104 ? -15.750 -10.787 31.221 1.00 96.62 104 ALA A CA 1
ATOM 794 C C . ALA A 1 104 ? -15.629 -9.864 29.998 1.00 96.62 104 ALA A C 1
ATOM 796 O O . ALA A 1 104 ? -15.189 -10.300 28.930 1.00 96.62 104 ALA A O 1
ATOM 797 N N . LEU A 1 105 ? -15.927 -8.571 30.160 1.00 97.56 105 LEU A N 1
ATOM 798 C CA . LEU A 1 105 ? -15.775 -7.577 29.098 1.00 97.56 105 LEU A CA 1
ATOM 799 C C . LEU A 1 105 ? -14.306 -7.404 28.689 1.00 97.56 105 LEU A C 1
ATOM 801 O O . LEU A 1 105 ? -14.003 -7.400 27.494 1.00 97.56 105 LEU A O 1
ATOM 805 N N . LYS A 1 106 ? -13.371 -7.340 29.648 1.00 96.19 106 LYS A N 1
ATOM 806 C CA . LYS A 1 106 ? -11.928 -7.320 29.344 1.00 96.19 106 LYS A CA 1
ATOM 807 C C . LYS A 1 106 ? -11.504 -8.555 28.553 1.00 96.19 106 LYS A C 1
ATOM 809 O O . LYS A 1 106 ? -10.738 -8.431 27.602 1.00 96.19 106 LYS A O 1
ATOM 814 N N . LYS A 1 107 ? -12.031 -9.740 28.879 1.00 95.44 107 LYS A N 1
ATOM 815 C CA . LYS A 1 107 ? -11.762 -10.962 28.106 1.00 95.44 107 LYS A CA 1
ATOM 816 C C . LYS A 1 107 ? -12.339 -10.888 26.688 1.00 95.44 107 LYS A C 1
ATOM 818 O O . LYS A 1 107 ? -11.663 -11.288 25.743 1.00 95.44 107 LYS A O 1
ATOM 823 N N . ALA A 1 108 ? -13.546 -10.346 26.522 1.00 96.94 108 ALA A N 1
ATOM 824 C CA . ALA A 1 108 ? -14.216 -10.234 25.225 1.00 96.94 108 ALA A CA 1
ATOM 825 C C . ALA A 1 108 ? -13.552 -9.229 24.267 1.00 96.94 108 ALA A C 1
ATOM 827 O O . ALA A 1 108 ? -13.422 -9.505 23.069 1.00 96.94 108 ALA A O 1
ATOM 828 N N . PHE A 1 109 ? -13.104 -8.082 24.784 1.00 95.94 109 PHE A N 1
ATOM 829 C CA . PHE A 1 109 ? -12.472 -7.018 23.995 1.00 95.94 109 PHE A CA 1
ATOM 830 C C . PHE A 1 109 ? -10.933 -7.071 24.008 1.00 95.94 109 PHE A C 1
ATOM 832 O O . PHE A 1 109 ? -10.279 -6.408 23.198 1.00 95.94 109 PHE A O 1
ATOM 839 N N . GLY A 1 110 ? -10.338 -7.905 24.862 1.00 93.50 110 GLY A N 1
ATOM 840 C CA . GLY A 1 110 ? -8.894 -8.071 24.982 1.00 93.50 110 GLY A CA 1
ATOM 841 C C . GLY A 1 110 ? -8.206 -6.785 25.441 1.00 93.50 110 GLY A C 1
ATOM 842 O O . GLY A 1 110 ? -8.655 -6.113 26.362 1.00 93.50 110 GLY A O 1
ATOM 843 N N . SER A 1 111 ? -7.112 -6.416 24.772 1.00 91.31 111 SER A N 1
ATOM 844 C CA . SER A 1 111 ? -6.370 -5.180 25.061 1.00 91.31 111 SER A CA 1
ATOM 845 C C . SER A 1 111 ? -7.017 -3.912 24.496 1.00 91.31 111 SER A C 1
ATOM 847 O O . SER A 1 111 ? -6.418 -2.841 24.576 1.00 91.31 111 SER A O 1
ATOM 849 N N . LYS A 1 112 ? -8.194 -4.012 23.864 1.00 94.69 112 LYS A N 1
ATOM 850 C CA . LYS A 1 112 ? -8.831 -2.865 23.215 1.00 94.69 112 LYS A CA 1
ATOM 851 C C . LYS A 1 112 ? -9.568 -2.011 24.240 1.00 94.69 112 LYS A C 1
ATOM 853 O O . LYS A 1 112 ? -10.292 -2.560 25.069 1.00 94.69 112 LYS A O 1
ATOM 858 N N . PRO A 1 113 ? -9.429 -0.679 24.179 1.00 96.25 113 PRO A N 1
ATOM 859 C CA . PRO A 1 113 ? -10.126 0.191 25.105 1.00 96.25 113 PRO A CA 1
ATOM 860 C C . PRO A 1 113 ? -11.630 0.225 24.806 1.00 96.25 113 PRO A C 1
ATOM 862 O O . PRO A 1 113 ? -12.055 0.251 23.646 1.00 96.25 113 PRO A O 1
ATOM 865 N N . PHE A 1 114 ? -12.430 0.249 25.871 1.00 97.81 114 PHE A N 1
ATOM 866 C CA . PHE A 1 114 ? -13.882 0.364 25.805 1.00 97.81 114 PHE A CA 1
ATOM 867 C C . PHE A 1 114 ? -14.446 1.100 27.024 1.00 97.81 114 PHE A C 1
ATOM 869 O O . PHE A 1 114 ? -13.813 1.182 28.082 1.00 97.81 114 PHE A O 1
ATOM 876 N N . ILE A 1 115 ? -15.653 1.634 26.854 1.00 98.00 115 ILE A N 1
ATOM 877 C CA . ILE A 1 115 ? -16.539 2.045 27.943 1.00 98.00 115 ILE A CA 1
ATOM 878 C C . ILE A 1 115 ? -17.811 1.214 27.877 1.00 98.00 115 ILE A C 1
ATOM 880 O O . ILE A 1 115 ? -18.205 0.761 26.799 1.00 98.00 115 ILE A O 1
ATOM 884 N N . TYR A 1 116 ? -18.473 1.045 29.011 1.00 98.00 116 TYR A N 1
ATOM 885 C CA . TYR A 1 116 ? -19.741 0.338 29.069 1.00 98.00 116 TYR A CA 1
ATOM 886 C C . TYR A 1 116 ? -20.725 1.009 30.020 1.00 98.00 116 TYR A C 1
ATOM 888 O O . TYR A 1 116 ? -2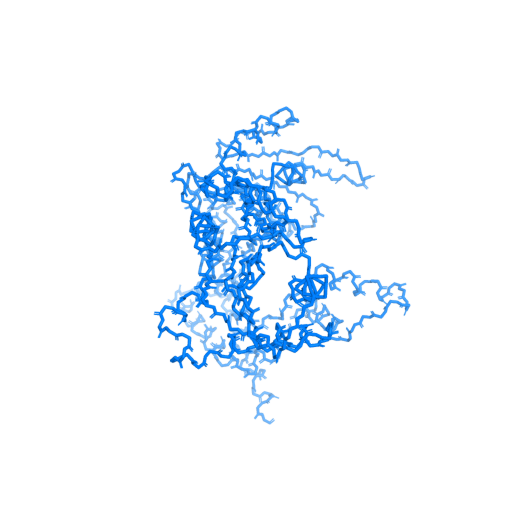0.349 1.804 30.879 1.00 98.00 116 TYR A O 1
ATOM 896 N N . ALA A 1 117 ? -21.997 0.688 29.841 1.00 96.56 117 ALA A N 1
ATOM 897 C CA . ALA A 1 117 ? -23.068 1.021 30.762 1.00 96.56 117 ALA A CA 1
ATOM 898 C C . ALA A 1 117 ? -23.961 -0.206 30.924 1.00 96.56 117 ALA A C 1
ATOM 900 O O . ALA A 1 117 ? -24.229 -0.913 29.948 1.00 96.56 117 ALA A O 1
ATOM 901 N N . GLN A 1 118 ? -24.410 -0.448 32.147 1.00 94.94 118 GLN A N 1
ATOM 902 C CA . GLN A 1 118 ? -25.314 -1.541 32.471 1.00 94.94 118 GLN A CA 1
ATOM 903 C C . GLN A 1 118 ? -26.652 -0.970 32.930 1.00 94.94 118 GLN A C 1
ATOM 905 O O . GLN A 1 118 ? -26.691 -0.068 33.764 1.00 94.94 118 GLN A O 1
ATOM 910 N N . ASP A 1 119 ? -27.729 -1.518 32.381 1.00 92.38 119 ASP A N 1
ATOM 911 C CA . ASP A 1 119 ? -29.103 -1.240 32.780 1.00 92.38 119 ASP A CA 1
ATOM 912 C C . ASP A 1 119 ? -29.839 -2.577 32.935 1.00 92.38 119 ASP A C 1
ATOM 914 O O . ASP A 1 119 ? -30.144 -3.261 31.954 1.00 92.38 119 ASP A O 1
ATOM 918 N N . GLY A 1 120 ? -30.011 -3.011 34.186 1.00 91.06 120 GLY A N 1
ATOM 919 C CA . GLY A 1 120 ? -30.512 -4.344 34.513 1.00 91.06 120 GLY A CA 1
ATOM 920 C C . GLY A 1 120 ? -29.648 -5.458 33.909 1.00 91.06 120 GLY A C 1
ATOM 921 O O . GLY A 1 120 ? -28.472 -5.612 34.253 1.00 91.06 120 GLY A O 1
ATOM 922 N N . GLN A 1 121 ? -30.250 -6.249 33.017 1.00 94.94 121 GLN A N 1
ATOM 923 C CA . GLN A 1 121 ? -29.602 -7.354 32.297 1.00 94.94 121 GLN A CA 1
ATOM 924 C C . GLN A 1 121 ? -28.991 -6.933 30.954 1.00 94.94 121 GLN A C 1
ATOM 926 O O . GLN A 1 121 ? -28.314 -7.736 30.316 1.00 94.94 121 GLN A O 1
ATOM 931 N N . THR A 1 122 ? -29.180 -5.686 30.523 1.00 96.50 122 THR A N 1
ATOM 932 C CA . THR A 1 122 ? -28.612 -5.197 29.269 1.00 96.50 122 THR A CA 1
ATOM 933 C C . THR A 1 122 ? -27.314 -4.442 29.539 1.00 96.50 122 THR A C 1
ATOM 935 O O . THR A 1 122 ? -27.288 -3.450 30.267 1.00 96.50 122 THR A O 1
ATOM 938 N N . VAL A 1 123 ? -26.231 -4.859 28.887 1.00 97.69 123 VAL A N 1
ATOM 939 C CA . VAL A 1 123 ? -24.941 -4.158 28.915 1.00 97.69 123 VAL A CA 1
ATOM 940 C C . VAL A 1 123 ? -24.661 -3.593 27.535 1.00 97.69 123 VAL A C 1
ATOM 942 O O . VAL A 1 123 ? -24.649 -4.317 26.544 1.00 97.69 123 VAL A O 1
ATOM 945 N N . ARG A 1 124 ? -24.423 -2.289 27.446 1.00 98.31 124 ARG A N 1
ATOM 946 C CA . ARG A 1 124 ? -24.012 -1.629 26.203 1.00 98.31 124 ARG A CA 1
ATOM 947 C C . ARG A 1 124 ? -22.549 -1.265 26.305 1.00 98.31 124 ARG A C 1
ATOM 949 O O . ARG A 1 124 ? -22.101 -0.809 27.352 1.00 98.31 124 ARG A O 1
ATOM 956 N N . VAL A 1 125 ? -21.812 -1.462 25.223 1.00 98.44 125 VAL A N 1
ATOM 957 C CA . VAL A 1 125 ? -20.368 -1.252 25.167 1.00 98.44 125 VAL A CA 1
ATOM 958 C C . VAL A 1 125 ? -20.035 -0.453 23.923 1.00 98.44 125 VAL A C 1
ATOM 960 O O . VAL A 1 125 ? -20.479 -0.802 22.833 1.00 98.44 125 VAL A O 1
ATOM 963 N N . TYR A 1 126 ? -19.216 0.583 24.075 1.00 98.25 126 TYR A N 1
ATOM 964 C CA . TYR A 1 126 ? -18.579 1.277 22.963 1.00 98.25 126 TYR A CA 1
ATOM 965 C C . TYR A 1 126 ? -17.075 1.011 23.015 1.00 98.25 126 TYR A C 1
ATOM 967 O O . TYR A 1 126 ? -16.415 1.377 23.989 1.00 98.25 126 TYR A O 1
ATOM 975 N N . ALA A 1 127 ? -16.539 0.354 21.987 1.00 97.62 127 ALA A N 1
ATOM 976 C CA . ALA A 1 127 ? -15.185 -0.198 22.002 1.00 97.62 127 ALA A CA 1
ATOM 977 C C . ALA A 1 127 ? -14.404 0.119 20.725 1.00 97.62 127 ALA A C 1
ATOM 979 O O . ALA A 1 127 ? -14.963 0.120 19.625 1.00 97.62 127 ALA A O 1
ATOM 980 N N . HIS A 1 128 ? -13.092 0.332 20.863 1.00 96.94 128 HIS A N 1
ATOM 981 C CA . HIS A 1 128 ? -12.157 0.307 19.734 1.00 96.94 128 HIS A CA 1
ATOM 982 C C . HIS A 1 128 ? -12.021 -1.116 19.177 1.00 96.94 128 HIS A C 1
ATOM 984 O O . HIS A 1 128 ? -12.148 -2.097 19.911 1.00 96.94 128 HIS A O 1
ATOM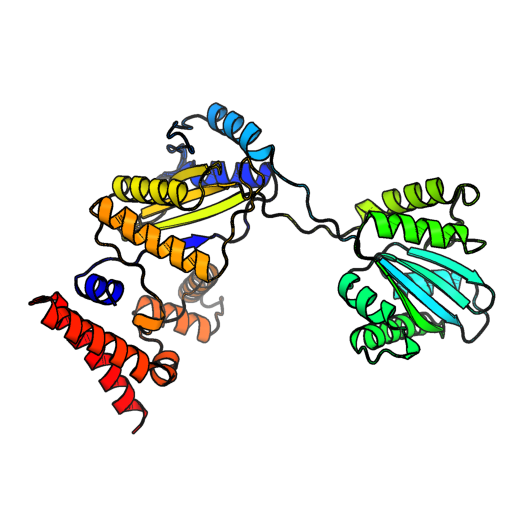 990 N N . THR A 1 129 ? -11.768 -1.253 17.874 1.00 94.69 129 THR A N 1
ATOM 991 C CA . THR A 1 129 ? -11.656 -2.567 17.233 1.00 94.69 129 THR A CA 1
ATOM 992 C C . THR A 1 129 ? -10.656 -2.599 16.076 1.00 94.69 129 THR A C 1
ATOM 994 O O . THR A 1 129 ? -10.381 -1.596 15.421 1.00 94.69 129 THR A O 1
ATOM 997 N N . GLU A 1 130 ? -10.142 -3.791 15.769 1.00 92.56 130 GLU A N 1
ATOM 998 C CA . GLU A 1 130 ? -9.420 -4.067 14.515 1.00 92.56 130 GLU A CA 1
ATOM 999 C C . GLU A 1 130 ? -10.356 -4.543 13.391 1.00 92.56 130 GLU A C 1
ATOM 1001 O O . GLU A 1 130 ? -9.937 -4.678 12.238 1.00 92.56 130 GLU A O 1
ATOM 1006 N N . GLU A 1 131 ? -11.632 -4.789 13.703 1.00 93.06 131 GLU A N 1
ATOM 1007 C CA . GLU A 1 131 ? -12.637 -5.128 12.700 1.00 93.06 131 GLU A CA 1
ATOM 1008 C C . GLU A 1 131 ? -12.848 -3.949 11.742 1.00 93.06 131 GLU A C 1
ATOM 1010 O O . GLU A 1 131 ? -12.814 -2.775 12.118 1.00 93.06 131 GLU A O 1
ATOM 1015 N N . ARG A 1 132 ? -13.098 -4.243 10.463 1.00 91.19 132 ARG A N 1
ATOM 1016 C CA . ARG A 1 132 ? -13.340 -3.191 9.466 1.00 91.19 132 ARG A CA 1
ATOM 1017 C C . ARG A 1 132 ? -14.737 -2.602 9.643 1.00 91.19 132 ARG A C 1
ATOM 1019 O O . ARG A 1 132 ? -15.683 -3.046 8.993 1.00 91.19 132 ARG A O 1
ATOM 1026 N N . SER A 1 133 ? -14.854 -1.547 10.442 1.00 93.56 133 SER A N 1
ATOM 1027 C CA . SER A 1 133 ? -16.146 -0.934 10.763 1.00 93.56 133 SER A CA 1
ATOM 1028 C C . SER A 1 133 ? -16.860 -0.288 9.572 1.00 93.56 133 SER A C 1
ATOM 1030 O O . SER A 1 133 ? -18.081 -0.214 9.572 1.00 93.56 133 SER A O 1
ATOM 1032 N N . GLY A 1 134 ? -16.150 0.141 8.521 1.00 91.81 134 GLY A N 1
ATOM 1033 C CA . GLY A 1 134 ? -16.773 0.768 7.343 1.00 91.81 134 GLY A CA 1
ATOM 1034 C C . GLY A 1 134 ? -17.769 -0.151 6.610 1.00 91.81 134 GLY A C 1
ATOM 1035 O O . GLY A 1 134 ? -18.928 0.226 6.434 1.00 91.81 134 GLY A O 1
ATOM 1036 N N . PRO A 1 135 ? -17.353 -1.357 6.180 1.00 92.31 135 PRO A N 1
ATOM 1037 C CA . PRO A 1 135 ? -18.264 -2.376 5.659 1.00 92.31 135 PRO A CA 1
ATOM 1038 C C . PRO A 1 135 ? -19.369 -2.782 6.642 1.00 92.31 135 PRO A C 1
ATOM 1040 O O . PRO A 1 135 ? -20.521 -2.877 6.228 1.00 92.31 135 PRO A O 1
ATOM 1043 N N . LEU A 1 136 ? -19.047 -2.969 7.928 1.00 94.56 136 LEU A N 1
ATOM 1044 C CA . LEU A 1 136 ? -20.039 -3.344 8.945 1.00 94.56 136 LEU A CA 1
ATOM 1045 C C . LEU A 1 136 ? -21.124 -2.271 9.099 1.00 94.56 136 LEU A C 1
ATOM 1047 O O . LEU A 1 136 ? -22.303 -2.598 9.137 1.00 94.56 136 LEU A O 1
ATOM 1051 N N . ALA A 1 137 ? -20.748 -0.991 9.083 1.00 94.12 137 ALA A N 1
ATOM 1052 C CA . ALA A 1 137 ? -21.682 0.128 9.166 1.00 94.12 137 ALA A CA 1
ATOM 1053 C C . ALA A 1 137 ? -22.676 0.147 7.997 1.00 94.12 137 ALA A C 1
ATOM 1055 O O . ALA A 1 137 ? -23.847 0.453 8.194 1.00 94.12 137 ALA A O 1
ATOM 1056 N N . LYS A 1 138 ? -22.231 -0.207 6.781 1.00 92.19 138 LYS A N 1
ATOM 1057 C CA . LYS A 1 138 ? -23.123 -0.313 5.613 1.00 92.19 138 LYS A CA 1
ATOM 1058 C C . LYS A 1 138 ? -24.149 -1.428 5.778 1.00 92.19 138 LYS A C 1
ATOM 1060 O O . LYS A 1 138 ? -25.293 -1.250 5.386 1.00 92.19 138 LYS A O 1
ATOM 1065 N N . VAL A 1 139 ? -23.733 -2.557 6.349 1.00 91.44 139 VAL A N 1
ATOM 1066 C CA . VAL A 1 139 ? -24.632 -3.678 6.641 1.00 91.44 139 VAL A CA 1
ATOM 1067 C C . VAL A 1 139 ? -25.639 -3.281 7.723 1.00 91.44 139 VAL A C 1
ATOM 1069 O O . VAL A 1 139 ? -26.834 -3.474 7.541 1.00 91.44 139 VAL A O 1
ATOM 1072 N N . LEU A 1 140 ? -25.167 -2.683 8.820 1.00 92.56 140 LEU A N 1
ATOM 1073 C CA . LEU A 1 140 ? -26.005 -2.277 9.952 1.00 92.56 140 LEU A CA 1
ATOM 1074 C C . LEU A 1 140 ? -26.990 -1.153 9.600 1.00 92.56 140 LEU A C 1
ATOM 1076 O O . LEU A 1 140 ? -28.058 -1.080 10.197 1.00 92.56 140 LEU A O 1
ATOM 1080 N N . ALA A 1 141 ? -26.688 -0.321 8.598 1.00 89.56 141 ALA A N 1
ATOM 1081 C CA . ALA A 1 141 ? -27.616 0.696 8.099 1.00 89.56 141 ALA A CA 1
ATOM 1082 C C . ALA A 1 141 ? -28.919 0.106 7.520 1.00 89.56 141 ALA A C 1
ATOM 1084 O O . ALA A 1 141 ? -29.930 0.799 7.503 1.00 89.56 141 ALA A O 1
ATOM 1085 N N . GLY A 1 142 ? -28.910 -1.159 7.076 1.00 84.38 142 GLY A N 1
ATOM 1086 C CA . GLY A 1 142 ? -30.110 -1.892 6.649 1.00 84.38 142 GLY A CA 1
ATOM 1087 C C . GLY A 1 142 ? -30.878 -2.579 7.789 1.00 84.38 142 GLY A C 1
ATOM 1088 O O . GLY A 1 142 ? -31.872 -3.254 7.527 1.00 84.38 142 GLY A O 1
ATOM 1089 N N . GLY A 1 143 ? -30.422 -2.424 9.037 1.00 83.50 143 GLY A N 1
ATOM 1090 C CA . GLY A 1 143 ? -30.946 -3.106 10.222 1.00 83.50 143 GLY A CA 1
ATOM 1091 C C . GLY A 1 143 ? -30.279 -4.463 10.473 1.00 83.50 143 GLY A C 1
ATOM 1092 O O . GLY A 1 143 ? -30.116 -5.273 9.558 1.00 83.50 143 GLY A O 1
ATOM 1093 N N . ARG A 1 144 ? -29.893 -4.732 11.731 1.00 82.50 144 ARG A N 1
ATOM 1094 C CA . ARG A 1 144 ? -29.252 -6.001 12.131 1.00 82.50 144 ARG A CA 1
ATOM 1095 C C . ARG A 1 144 ? -30.180 -7.204 11.948 1.00 82.50 144 ARG A C 1
ATOM 1097 O O . ARG A 1 144 ? -29.717 -8.238 11.468 1.00 82.50 144 ARG A O 1
ATOM 1104 N N . GLU A 1 145 ? -31.461 -7.050 12.271 1.00 79.19 145 GLU A N 1
ATOM 1105 C CA . GLU A 1 145 ? -32.493 -8.096 12.169 1.00 79.19 145 GLU A CA 1
ATOM 1106 C C . GLU A 1 145 ? -32.711 -8.574 10.725 1.00 79.19 145 GLU A C 1
ATOM 1108 O O . GLU A 1 145 ? -32.952 -9.752 10.479 1.00 79.19 145 GLU A O 1
ATOM 1113 N N . ASN A 1 146 ? -32.526 -7.677 9.754 1.00 77.94 146 ASN A N 1
ATOM 1114 C CA . ASN A 1 146 ? -32.674 -7.971 8.326 1.00 77.94 146 ASN A CA 1
ATOM 1115 C C . ASN A 1 146 ? -31.361 -8.432 7.668 1.00 77.94 146 ASN A C 1
ATOM 1117 O O . ASN A 1 146 ? -31.311 -8.688 6.463 1.00 77.94 146 ASN A O 1
ATOM 1121 N N . SER A 1 147 ? -30.273 -8.520 8.438 1.00 81.81 147 SER A N 1
ATOM 1122 C CA . SER A 1 147 ? -28.941 -8.827 7.926 1.00 81.81 147 SER A CA 1
ATOM 1123 C C . SER A 1 147 ? -28.619 -10.319 8.002 1.00 81.81 147 SER A C 1
ATOM 1125 O O . SER A 1 147 ? -28.689 -10.933 9.062 1.00 81.81 147 SER A O 1
ATOM 1127 N N . ARG A 1 148 ? -28.153 -10.889 6.882 1.00 86.81 148 ARG A N 1
ATOM 1128 C CA . ARG A 1 148 ? -27.568 -12.247 6.796 1.00 86.81 148 ARG A CA 1
ATOM 1129 C C . ARG A 1 148 ? -26.031 -12.218 6.779 1.00 86.81 148 ARG A C 1
ATOM 1131 O O . ARG A 1 148 ? -25.381 -12.992 6.072 1.00 86.81 148 ARG A O 1
ATOM 1138 N N . SER A 1 149 ? -25.433 -11.241 7.461 1.00 91.62 149 SER A N 1
ATOM 1139 C CA . SER A 1 149 ? -23.987 -11.009 7.420 1.00 91.62 149 SER A CA 1
ATOM 1140 C C . SER A 1 149 ? -23.217 -11.985 8.304 1.00 91.62 149 SER A C 1
ATOM 1142 O O . SER A 1 149 ? -23.066 -11.764 9.504 1.00 91.62 149 SER A O 1
ATOM 1144 N N . LYS A 1 150 ? -22.567 -12.965 7.666 1.00 93.25 150 LYS A N 1
ATOM 1145 C CA . LYS A 1 150 ? -21.636 -13.897 8.331 1.00 93.25 150 LYS A CA 1
ATOM 1146 C C . LYS A 1 150 ? -20.524 -13.202 9.124 1.00 93.25 150 LYS A C 1
ATOM 1148 O O . LYS A 1 150 ? -19.983 -13.779 10.060 1.00 93.25 150 LYS A O 1
ATOM 1153 N N . ALA A 1 151 ? -20.134 -11.988 8.726 1.00 92.25 151 ALA A N 1
ATOM 1154 C CA . ALA A 1 151 ? -19.126 -11.221 9.451 1.00 92.25 151 ALA A CA 1
ATOM 1155 C C . ALA A 1 151 ? -19.658 -10.725 10.802 1.00 92.25 151 ALA A C 1
ATOM 1157 O O . ALA A 1 151 ? -18.936 -10.815 11.789 1.00 92.25 151 ALA A O 1
ATOM 1158 N N . LEU A 1 152 ? -20.909 -10.246 10.850 1.00 94.62 152 LEU A N 1
ATOM 1159 C CA . LEU A 1 152 ? -21.554 -9.855 12.107 1.00 94.62 152 LEU A CA 1
ATOM 1160 C C . LEU A 1 152 ? -21.766 -11.083 12.991 1.00 94.62 152 LEU A C 1
ATOM 1162 O O . LEU A 1 152 ? -21.316 -11.069 14.131 1.00 94.62 152 LEU A O 1
ATOM 1166 N N . ASP A 1 153 ? -22.309 -12.168 12.426 1.00 95.06 153 ASP A N 1
ATOM 1167 C CA . ASP A 1 153 ? -22.548 -13.421 13.156 1.00 95.06 153 ASP A CA 1
ATOM 1168 C C . ASP A 1 153 ? -21.262 -13.942 13.816 1.00 95.06 153 ASP A C 1
ATOM 1170 O O . ASP A 1 153 ? -21.254 -14.329 14.981 1.00 95.06 153 ASP A O 1
ATOM 1174 N N . LYS A 1 154 ? -20.134 -13.892 13.095 1.00 96.56 154 LYS A N 1
ATOM 1175 C CA . LYS A 1 154 ? -18.834 -14.318 13.623 1.00 96.56 154 LYS A CA 1
ATOM 1176 C C . LYS A 1 154 ? -18.338 -13.429 14.766 1.00 96.56 154 LYS A C 1
ATOM 1178 O O . LYS A 1 154 ? -17.743 -13.941 15.712 1.00 96.56 154 LYS A O 1
ATOM 1183 N N . ILE A 1 155 ? -18.522 -12.111 14.669 1.00 96.81 155 ILE A N 1
ATOM 1184 C CA . ILE A 1 155 ? -18.095 -11.179 15.723 1.00 96.81 155 ILE A CA 1
ATOM 1185 C C . ILE A 1 155 ? -18.959 -11.381 16.972 1.00 96.81 155 ILE A C 1
ATOM 1187 O O . ILE A 1 155 ? -18.420 -11.496 18.067 1.00 96.81 155 ILE A O 1
ATOM 1191 N N . GLU A 1 156 ? -20.277 -11.472 16.810 1.00 97.25 156 GLU A N 1
ATOM 1192 C CA . GLU A 1 156 ? -21.231 -11.667 17.906 1.00 97.25 156 GLU A CA 1
ATOM 1193 C C . GLU A 1 156 ? -21.037 -13.014 18.609 1.00 97.25 156 GLU A C 1
ATOM 1195 O O . GLU A 1 156 ? -20.987 -13.060 19.841 1.00 97.25 156 GLU A O 1
ATOM 1200 N N . ALA A 1 157 ? -20.841 -14.098 17.849 1.00 97.75 157 ALA A N 1
ATOM 1201 C CA . ALA A 1 157 ? -20.522 -15.412 18.404 1.00 97.75 157 ALA A CA 1
ATOM 1202 C C . ALA A 1 157 ? -19.225 -15.362 19.220 1.00 97.75 157 ALA A C 1
ATOM 1204 O O . ALA A 1 157 ? -19.226 -15.730 20.390 1.00 97.75 157 ALA A O 1
ATOM 1205 N N . ARG A 1 158 ? -18.149 -14.794 18.653 1.00 97.81 158 ARG A N 1
ATOM 1206 C CA . ARG A 1 158 ? -16.857 -14.649 19.343 1.00 97.81 158 ARG A CA 1
ATOM 1207 C C . ARG A 1 158 ? -16.977 -13.860 20.648 1.00 97.81 158 ARG A C 1
ATOM 1209 O O . ARG A 1 158 ? -16.347 -14.221 21.637 1.00 97.81 158 ARG A O 1
ATOM 1216 N N . LEU A 1 159 ? -17.737 -12.765 20.648 1.00 98.12 159 LEU A N 1
ATOM 1217 C CA . LEU A 1 159 ? -17.946 -11.953 21.848 1.00 98.12 159 LEU A CA 1
ATOM 1218 C C . LEU A 1 159 ? -18.752 -12.720 22.905 1.00 98.12 159 LEU A C 1
ATOM 1220 O O . LEU A 1 159 ? -18.369 -12.717 24.071 1.00 98.12 159 LEU A O 1
ATOM 1224 N N . SER A 1 160 ? -19.814 -13.419 22.498 1.00 98.25 160 SER A N 1
ATOM 1225 C CA . SER A 1 160 ? -20.644 -14.236 23.398 1.00 98.25 160 SER A CA 1
ATOM 1226 C C . SER A 1 160 ? -19.845 -15.397 24.009 1.00 98.25 160 SER A C 1
ATOM 1228 O O . SER A 1 160 ? -19.881 -15.615 25.218 1.00 98.25 160 SER A O 1
ATOM 1230 N N . GLU A 1 161 ? -19.054 -16.099 23.195 1.00 98.06 161 GLU A N 1
ATOM 1231 C CA . GLU A 1 161 ? -18.153 -17.173 23.632 1.00 98.06 161 GLU A CA 1
ATOM 1232 C C . GLU A 1 161 ? -17.091 -16.663 24.614 1.00 98.06 161 GLU A C 1
ATOM 1234 O O . GLU A 1 161 ? -16.804 -17.321 25.614 1.00 98.06 161 GLU A O 1
ATOM 1239 N N . ALA A 1 162 ? -16.522 -15.479 24.368 1.00 97.31 162 ALA A N 1
ATOM 1240 C CA . ALA A 1 162 ? -15.519 -14.896 25.253 1.00 97.31 162 ALA A CA 1
ATOM 1241 C C . ALA A 1 162 ? -16.096 -14.507 26.624 1.00 97.31 162 ALA A C 1
ATOM 1243 O O . ALA A 1 162 ? -15.445 -14.757 27.642 1.00 97.31 162 ALA A O 1
ATOM 1244 N N . MET A 1 163 ? -17.320 -13.963 26.654 1.00 97.62 163 MET A N 1
ATOM 1245 C CA . MET A 1 163 ? -18.061 -13.715 27.896 1.00 97.62 163 MET A CA 1
ATOM 1246 C C . MET A 1 163 ? -18.336 -15.031 28.638 1.00 97.62 163 MET A C 1
ATOM 1248 O O . MET A 1 163 ? -18.029 -15.150 29.826 1.00 97.62 163 MET A O 1
ATOM 1252 N N . GLY A 1 164 ? -18.819 -16.059 27.928 1.00 96.44 164 GLY A N 1
ATOM 1253 C CA . GLY A 1 164 ? -19.099 -17.378 28.504 1.00 96.44 164 GLY A CA 1
ATOM 1254 C C . GLY A 1 164 ? -17.850 -18.050 29.078 1.00 96.44 164 GLY A C 1
ATOM 1255 O O . GLY A 1 164 ? -17.878 -18.585 30.183 1.00 96.44 164 GLY A O 1
ATOM 1256 N N . GLY A 1 165 ? -16.712 -17.927 28.394 1.00 94.75 165 GLY A N 1
ATOM 1257 C CA . GLY A 1 165 ? -15.417 -18.387 28.892 1.00 94.75 165 GLY A CA 1
ATOM 1258 C C . GLY A 1 165 ? -14.909 -17.628 30.126 1.00 94.75 165 GLY A C 1
ATOM 1259 O O . GLY A 1 165 ? -13.921 -18.058 30.721 1.00 94.75 165 GLY A O 1
ATOM 1260 N N . ALA A 1 166 ? -15.517 -16.497 30.497 1.00 94.31 166 ALA A N 1
ATOM 1261 C CA . ALA A 1 166 ? -15.286 -15.783 31.757 1.00 94.31 166 ALA A CA 1
ATOM 1262 C C . ALA A 1 166 ? -16.330 -16.121 32.841 1.00 94.31 166 ALA A C 1
ATOM 1264 O O . ALA A 1 166 ? -16.308 -15.521 33.911 1.00 94.31 166 ALA A O 1
ATOM 1265 N N . GLY A 1 167 ? -17.252 -17.052 32.573 1.00 94.38 167 GLY A N 1
ATOM 1266 C CA . GLY A 1 167 ? -18.343 -17.409 33.481 1.00 94.38 167 GLY A CA 1
ATOM 1267 C C . GLY A 1 167 ? -19.585 -16.520 33.363 1.00 94.38 167 GLY A C 1
ATOM 1268 O O . GLY A 1 167 ? -20.504 -16.671 34.162 1.00 94.38 167 GLY A O 1
ATOM 1269 N N . VAL A 1 168 ? -19.650 -15.616 32.376 1.00 96.56 168 VAL A N 1
ATOM 1270 C CA . VAL A 1 168 ? -20.802 -14.728 32.157 1.00 96.56 168 VAL A CA 1
ATOM 1271 C C . VAL A 1 168 ? -21.552 -15.143 30.896 1.00 96.56 168 VAL A C 1
ATOM 1273 O O . VAL A 1 168 ? -21.092 -14.928 29.777 1.00 96.56 168 VAL A O 1
ATOM 1276 N N . VAL A 1 169 ? -22.740 -15.722 31.063 1.00 96.75 169 VAL A N 1
ATOM 1277 C CA . VAL A 1 169 ? -23.595 -16.098 29.930 1.00 96.75 169 VAL A CA 1
ATOM 1278 C C . VAL A 1 169 ? -24.286 -14.849 29.388 1.00 96.75 169 VAL A C 1
ATOM 1280 O O . VAL A 1 169 ? -25.156 -14.275 30.047 1.00 96.75 169 VAL A O 1
ATOM 1283 N N . ALA A 1 170 ? -23.892 -14.432 28.186 1.00 97.19 170 ALA A N 1
ATOM 1284 C CA . ALA A 1 170 ? -24.427 -13.250 27.529 1.00 97.19 170 ALA A CA 1
ATOM 1285 C C . ALA A 1 170 ? -24.534 -13.442 26.013 1.00 97.19 170 ALA A C 1
ATOM 1287 O O . ALA A 1 170 ? -23.627 -13.999 25.392 1.00 97.19 170 ALA A O 1
ATOM 1288 N N . LYS A 1 171 ? -25.613 -12.934 25.410 1.00 97.56 171 LYS A N 1
ATOM 1289 C CA . LYS A 1 171 ? -25.771 -12.876 23.951 1.00 97.56 171 LYS A CA 1
ATOM 1290 C C . LYS A 1 171 ? -25.343 -11.505 23.440 1.00 97.56 171 LYS A C 1
ATOM 1292 O O . LYS A 1 171 ? -25.941 -10.507 23.831 1.00 97.56 171 LYS A O 1
ATOM 1297 N N . ALA A 1 172 ? -24.340 -11.462 22.568 1.00 97.69 172 ALA A N 1
ATOM 1298 C CA . ALA A 1 172 ? -23.875 -10.233 21.933 1.00 97.69 172 ALA A CA 1
ATOM 1299 C C . ALA A 1 172 ? -24.676 -9.898 20.664 1.00 97.69 172 ALA A C 1
ATOM 1301 O O . ALA A 1 172 ? -24.993 -10.778 19.866 1.00 97.69 172 ALA A O 1
ATOM 1302 N N . GLU A 1 173 ? -24.918 -8.612 20.444 1.00 96.62 173 GLU A N 1
ATOM 1303 C CA . GLU A 1 173 ? -25.494 -8.045 19.229 1.00 96.62 173 GLU A CA 1
ATOM 1304 C C . GLU A 1 173 ? -24.729 -6.768 18.857 1.00 96.62 173 GLU A C 1
ATOM 1306 O O . GLU A 1 173 ? -24.588 -5.850 19.670 1.00 96.62 173 GLU A O 1
ATOM 1311 N N . LEU A 1 174 ? -24.223 -6.689 17.626 1.00 95.88 174 LEU A N 1
ATOM 1312 C CA . LEU A 1 174 ? -23.597 -5.472 17.115 1.00 95.88 174 LEU A CA 1
ATOM 1313 C C . LEU A 1 174 ? -24.681 -4.489 16.672 1.00 95.88 174 LEU A C 1
ATOM 1315 O O . LEU A 1 174 ? -25.402 -4.740 15.707 1.00 95.88 174 LEU A O 1
ATOM 1319 N N . THR A 1 175 ? -24.749 -3.333 17.328 1.00 94.88 175 THR A N 1
ATOM 1320 C CA . THR A 1 175 ? -25.770 -2.311 17.053 1.00 94.88 175 THR A CA 1
ATOM 1321 C C . THR A 1 175 ? -25.242 -1.184 16.172 1.00 94.88 175 THR A C 1
ATOM 1323 O O . THR A 1 175 ? -25.991 -0.608 15.382 1.00 94.88 175 THR A O 1
ATOM 1326 N N . ALA A 1 176 ? -23.944 -0.877 16.250 1.00 95.31 176 ALA A N 1
ATOM 1327 C CA . ALA A 1 176 ? -23.320 0.135 15.406 1.00 95.31 176 ALA A CA 1
ATOM 1328 C C . ALA A 1 176 ? -21.852 -0.174 15.097 1.00 95.31 176 ALA A C 1
ATOM 1330 O O . ALA A 1 176 ? -21.160 -0.890 15.820 1.00 95.31 176 ALA A O 1
ATOM 1331 N N . ALA A 1 177 ? -21.359 0.427 14.015 1.00 96.69 177 ALA A N 1
ATOM 1332 C CA . ALA A 1 177 ? -19.951 0.416 13.647 1.00 96.69 177 ALA A CA 1
ATOM 1333 C C . ALA A 1 177 ? -19.547 1.786 13.086 1.00 96.69 177 ALA A C 1
ATOM 1335 O O . ALA A 1 177 ? -20.294 2.409 12.328 1.00 96.69 177 ALA A O 1
ATOM 1336 N N . VAL A 1 178 ? -18.354 2.263 13.445 1.00 95.44 178 VAL A N 1
ATOM 1337 C CA . VAL A 1 178 ? -17.847 3.589 13.062 1.00 95.44 178 VAL A CA 1
ATOM 1338 C C . VAL A 1 178 ? -16.398 3.484 12.603 1.00 95.44 178 VAL A C 1
ATOM 1340 O O . VAL A 1 178 ? -15.624 2.783 13.231 1.00 95.44 178 VAL A O 1
ATOM 1343 N N . SER A 1 179 ? -16.024 4.155 11.509 1.00 90.38 179 SER A N 1
ATOM 1344 C CA . SER A 1 179 ? -14.688 4.025 10.892 1.00 90.38 179 SER A CA 1
ATOM 1345 C C . SER A 1 179 ? -14.025 5.362 10.533 1.00 90.38 179 SER A C 1
ATOM 1347 O O . SER A 1 179 ? -13.221 5.428 9.601 1.00 90.38 179 SER A O 1
ATOM 1349 N N . ARG A 1 180 ? -14.472 6.464 11.144 1.00 90.19 180 ARG A N 1
ATOM 1350 C CA . ARG A 1 180 ? -13.928 7.813 10.922 1.00 90.19 180 ARG A CA 1
ATOM 1351 C C . ARG A 1 180 ? -13.862 8.538 12.253 1.00 90.19 180 ARG A C 1
ATOM 1353 O O . ARG A 1 180 ? -14.877 8.577 12.944 1.00 90.19 180 ARG A O 1
ATOM 1360 N N . GLU A 1 181 ? -12.740 9.184 12.546 1.00 91.50 181 GLU A N 1
ATOM 1361 C CA . GLU A 1 181 ? -12.521 9.901 13.809 1.00 91.50 181 GLU A CA 1
ATOM 1362 C C . GLU A 1 181 ? -13.655 10.876 14.185 1.00 91.50 181 GLU A C 1
ATOM 1364 O O . GLU A 1 181 ? -14.178 10.737 15.291 1.00 91.50 181 GLU A O 1
ATOM 1369 N N . PRO A 1 182 ? -14.130 11.793 13.311 1.00 93.50 182 PRO A N 1
ATOM 1370 C CA . PRO A 1 182 ? -15.193 12.721 13.706 1.00 93.50 182 PRO A CA 1
ATOM 1371 C C . PRO A 1 182 ? -16.479 12.002 14.126 1.00 93.50 182 PRO A C 1
ATOM 1373 O O . PRO A 1 182 ? -17.131 12.381 15.097 1.00 93.50 182 PRO A O 1
ATOM 1376 N N . LYS A 1 183 ? -16.819 10.908 13.429 1.00 93.56 183 LYS A N 1
ATOM 1377 C CA . LYS A 1 183 ? -17.957 10.069 13.809 1.00 93.56 183 LYS A CA 1
ATOM 1378 C C . LYS A 1 183 ? -17.664 9.297 15.092 1.00 93.56 183 LYS A C 1
ATOM 1380 O O . LYS A 1 183 ? -18.560 9.165 15.908 1.00 93.56 183 LYS A O 1
ATOM 1385 N N . ALA A 1 184 ? -16.444 8.807 15.291 1.00 94.00 184 ALA A N 1
ATOM 1386 C CA . ALA A 1 184 ? -16.088 8.068 16.496 1.00 94.00 184 ALA A CA 1
ATOM 1387 C C . ALA A 1 184 ? -16.230 8.943 17.749 1.00 94.00 184 ALA A C 1
ATOM 1389 O O . ALA A 1 184 ? -16.847 8.518 18.721 1.00 94.00 184 ALA A O 1
ATOM 1390 N N . LYS A 1 185 ? -15.751 10.192 17.690 1.00 95.19 185 LYS A N 1
ATOM 1391 C CA . LYS A 1 185 ? -15.933 11.193 18.753 1.00 95.19 185 LYS A CA 1
ATOM 1392 C C . LYS A 1 185 ? -17.419 11.495 18.992 1.00 95.19 185 LYS A C 1
ATOM 1394 O O . LYS A 1 185 ? -17.867 11.492 20.136 1.00 95.19 185 LYS A O 1
ATOM 1399 N N . TYR A 1 186 ? -18.202 11.661 17.924 1.00 95.94 186 TYR A N 1
ATOM 1400 C CA . TYR A 1 186 ? -19.650 11.881 18.020 1.00 95.94 186 TYR A CA 1
ATOM 1401 C C . TYR A 1 186 ? -20.409 10.700 18.652 1.00 95.94 186 TYR A C 1
ATOM 1403 O O . TYR A 1 186 ? -21.240 10.906 19.533 1.00 95.94 186 TYR A O 1
ATOM 1411 N N . PHE A 1 187 ? -20.146 9.460 18.228 1.00 96.44 187 PHE A N 1
ATOM 1412 C CA . PHE A 1 187 ? -20.822 8.279 18.778 1.00 96.44 187 PHE A CA 1
ATOM 1413 C C . PHE A 1 187 ? -20.397 8.003 20.221 1.00 96.44 187 PHE A C 1
ATOM 1415 O O . PHE A 1 187 ? -21.243 7.650 21.034 1.00 96.44 187 PHE A O 1
ATOM 1422 N N . LEU A 1 188 ? -19.136 8.265 20.572 1.00 96.75 188 LEU A N 1
ATOM 1423 C CA . LEU A 1 188 ? -18.666 8.221 21.955 1.00 96.75 188 LEU A CA 1
ATOM 1424 C C . LEU A 1 188 ? -19.398 9.249 22.835 1.00 96.75 188 LEU A C 1
ATOM 1426 O O . LEU A 1 188 ? -19.900 8.910 23.905 1.00 96.75 188 LEU A O 1
ATOM 1430 N N . GLN A 1 189 ? -19.536 10.491 22.358 1.00 97.06 189 GLN A N 1
ATOM 1431 C CA . GLN A 1 189 ? -20.339 11.519 23.027 1.00 97.06 189 GLN A CA 1
ATOM 1432 C C . GLN A 1 189 ? -21.800 11.088 23.173 1.00 97.06 189 GLN A C 1
ATOM 1434 O O . GLN A 1 189 ? -22.387 11.242 24.246 1.00 97.06 189 GLN A O 1
ATOM 1439 N N . LYS A 1 190 ? -22.395 10.541 22.106 1.00 96.75 190 LYS A N 1
ATOM 1440 C CA . LYS A 1 190 ? -23.766 10.023 22.124 1.00 96.75 190 LYS A CA 1
ATOM 1441 C C . LYS A 1 190 ? -23.912 8.932 23.183 1.00 96.75 190 LYS A C 1
ATOM 1443 O O . LYS A 1 190 ? -24.838 9.014 23.981 1.00 96.75 190 LYS A O 1
ATOM 1448 N N . PHE A 1 191 ? -22.984 7.980 23.235 1.00 97.25 191 PHE A N 1
ATOM 1449 C CA . PHE A 1 191 ? -22.984 6.895 24.209 1.00 97.25 191 PHE A CA 1
ATOM 1450 C C . PHE A 1 191 ? -22.951 7.422 25.649 1.00 97.25 191 PHE A C 1
ATOM 1452 O O . PHE A 1 191 ? -23.777 7.010 26.460 1.00 97.25 191 PHE A O 1
ATOM 1459 N N . ILE A 1 192 ? -22.058 8.376 25.944 1.00 96.56 192 ILE A N 1
ATOM 1460 C CA . ILE A 1 192 ? -21.925 8.986 27.279 1.00 96.56 192 ILE A CA 1
ATOM 1461 C C . ILE A 1 192 ? -23.179 9.772 27.676 1.00 96.56 192 ILE A C 1
ATOM 1463 O O . ILE A 1 192 ? -23.570 9.773 28.837 1.00 96.56 192 ILE A O 1
ATOM 1467 N N . ARG A 1 193 ? -23.817 10.452 26.719 1.00 95.44 193 ARG A N 1
ATOM 1468 C CA . ARG A 1 193 ? -25.032 11.238 26.970 1.00 95.44 193 ARG A CA 1
ATOM 1469 C C . ARG A 1 193 ? -26.272 10.365 27.176 1.00 95.44 193 ARG A C 1
ATOM 1471 O O . ARG A 1 193 ? -27.164 10.763 27.914 1.00 95.44 193 ARG A O 1
ATOM 1478 N N . THR A 1 194 ? -26.368 9.245 26.464 1.00 95.06 194 THR A N 1
ATOM 1479 C CA . THR A 1 194 ? -27.578 8.411 26.429 1.00 95.06 194 THR A CA 1
ATOM 1480 C C . THR A 1 194 ? -27.684 7.465 27.622 1.00 95.06 194 THR A C 1
ATOM 1482 O O . THR A 1 194 ? -28.800 7.137 28.012 1.00 95.06 194 THR A O 1
ATOM 1485 N N . HIS A 1 195 ? -26.566 7.042 28.213 1.00 93.62 195 HIS A N 1
ATOM 1486 C CA . HIS A 1 195 ? -26.568 6.033 29.272 1.00 93.62 195 HIS A CA 1
ATOM 1487 C C . HIS A 1 195 ? -26.145 6.614 30.624 1.00 93.62 195 HIS A C 1
ATOM 1489 O O . HIS A 1 195 ? -25.219 7.420 30.710 1.00 93.62 195 HIS A O 1
ATOM 1495 N N . SER A 1 196 ? -26.802 6.176 31.697 1.00 86.88 196 SER A N 1
ATOM 1496 C CA . SER A 1 196 ? -26.393 6.471 33.071 1.00 86.88 196 SER A CA 1
ATOM 1497 C C . SER A 1 196 ? -25.239 5.569 33.515 1.00 86.88 196 SER A C 1
ATOM 1499 O O . SER A 1 196 ? -25.106 4.448 33.035 1.00 86.88 196 SER A O 1
ATOM 1501 N N . GLN A 1 197 ? -24.429 6.045 34.469 1.00 89.06 197 GLN A N 1
ATOM 1502 C CA . GLN A 1 197 ? -23.357 5.265 35.111 1.00 89.06 197 GLN A CA 1
ATOM 1503 C C . GLN A 1 197 ? -22.366 4.619 34.128 1.00 89.06 197 GLN A C 1
ATOM 1505 O O . GLN A 1 197 ? -21.975 3.464 34.277 1.00 89.06 197 GLN A O 1
ATOM 1510 N N . VAL A 1 198 ? -21.944 5.376 33.116 1.00 95.44 198 VAL A N 1
ATOM 1511 C CA . VAL A 1 198 ? -20.929 4.919 32.165 1.00 95.44 198 VAL A CA 1
ATOM 1512 C C . VAL A 1 198 ? -19.599 4.697 32.881 1.00 95.44 198 VAL A C 1
ATOM 1514 O O . VAL A 1 198 ? -19.130 5.571 33.613 1.00 95.44 198 VAL A O 1
ATOM 1517 N N . ARG A 1 199 ? -18.981 3.541 32.641 1.00 95.81 199 ARG A N 1
ATOM 1518 C CA . ARG A 1 199 ? -17.734 3.100 33.267 1.00 95.81 199 ARG A CA 1
ATOM 1519 C C . ARG A 1 199 ? -16.660 2.802 32.232 1.00 95.81 199 ARG A C 1
ATOM 1521 O O . ARG A 1 199 ? -16.946 2.381 31.111 1.00 95.81 199 ARG A O 1
ATOM 1528 N N . HIS A 1 200 ? -15.415 3.005 32.631 1.00 95.56 200 HIS A N 1
ATOM 1529 C CA . HIS A 1 200 ? -14.238 2.518 31.929 1.00 95.56 200 HIS A CA 1
ATOM 1530 C C . HIS A 1 200 ? -14.106 0.996 32.076 1.00 95.56 200 HIS A C 1
ATOM 1532 O O . HIS A 1 200 ? -14.720 0.384 32.947 1.00 95.56 200 HIS A O 1
ATOM 1538 N N . ALA A 1 201 ? -13.249 0.380 31.260 1.00 92.88 201 ALA A N 1
ATOM 1539 C CA . ALA A 1 201 ? -12.963 -1.056 31.306 1.00 92.88 201 ALA A CA 1
ATOM 1540 C C . ALA A 1 201 ? -12.503 -1.583 32.681 1.00 92.88 201 ALA A C 1
ATOM 1542 O O . ALA A 1 201 ? -12.634 -2.769 32.948 1.00 92.88 201 ALA A O 1
ATOM 1543 N N . ASN A 1 202 ? -11.959 -0.734 33.556 1.00 89.44 202 ASN A N 1
ATOM 1544 C CA . ASN A 1 202 ? -11.576 -1.093 34.927 1.00 89.44 202 ASN A CA 1
ATOM 1545 C C . ASN A 1 202 ? -12.745 -1.018 35.935 1.00 89.44 202 ASN A C 1
ATOM 1547 O O . ASN A 1 202 ? -12.558 -1.379 37.091 1.00 89.44 202 ASN A O 1
ATOM 1551 N N . GLY A 1 203 ? -13.937 -0.588 35.510 1.00 89.38 203 GLY A N 1
ATOM 1552 C CA . GLY A 1 203 ? -15.120 -0.403 36.355 1.00 89.38 203 GLY A CA 1
ATOM 1553 C C . GLY A 1 203 ? -15.257 0.995 36.966 1.00 89.38 203 GLY A C 1
ATOM 1554 O O . GLY A 1 203 ? -16.307 1.302 37.537 1.00 89.38 203 GLY A O 1
ATOM 1555 N N . GLU A 1 204 ? -14.255 1.865 36.817 1.00 91.56 204 GLU A N 1
ATOM 1556 C CA . GLU A 1 204 ? -14.318 3.239 37.316 1.00 91.56 204 GLU A CA 1
ATOM 1557 C C . GLU A 1 204 ? -15.309 4.081 36.502 1.00 91.56 204 GLU A C 1
ATOM 1559 O O . GLU A 1 204 ? -15.399 3.920 35.280 1.00 91.56 204 GLU A O 1
ATOM 1564 N N . PRO A 1 205 ? -16.058 4.994 37.140 1.00 93.88 205 PRO A N 1
ATOM 1565 C CA . PRO A 1 205 ? -16.991 5.860 36.434 1.00 93.88 205 PRO A CA 1
ATOM 1566 C C . PRO A 1 205 ? -16.251 6.830 35.506 1.00 93.88 205 PRO A C 1
ATOM 1568 O O . PRO A 1 205 ? -15.221 7.396 35.869 1.00 93.88 205 PRO A O 1
ATOM 1571 N N . VAL A 1 206 ? -16.814 7.082 34.324 1.00 94.19 206 VAL A N 1
ATOM 1572 C CA . VAL A 1 206 ? -16.317 8.129 33.424 1.00 94.19 206 VAL A CA 1
ATOM 1573 C C . VAL A 1 206 ? -16.585 9.498 34.067 1.00 94.19 206 VAL A C 1
ATOM 1575 O O . VAL A 1 206 ? -17.740 9.813 34.372 1.00 94.19 206 VAL A O 1
ATOM 1578 N N . PRO A 1 207 ? -15.568 10.350 34.284 1.00 88.81 207 PRO A N 1
ATOM 1579 C CA . PRO A 1 207 ? -15.768 11.656 34.898 1.00 88.81 207 PRO A CA 1
ATOM 1580 C C . PRO A 1 207 ? -16.434 12.643 33.931 1.00 88.81 207 PRO A C 1
ATOM 1582 O O . PRO A 1 207 ? -16.334 12.540 32.709 1.00 88.81 207 PRO A O 1
ATOM 1585 N N . GLY A 1 208 ? -17.095 13.663 34.484 1.00 81.81 208 GLY A N 1
ATOM 1586 C CA . GLY A 1 208 ? -17.580 14.794 33.690 1.00 81.81 208 GLY A CA 1
ATOM 1587 C C . GLY A 1 208 ? -18.754 14.486 32.754 1.00 81.81 208 GLY A C 1
ATOM 1588 O O . GLY A 1 208 ? -18.977 15.256 31.824 1.00 81.81 208 GLY A O 1
ATOM 1589 N N . VAL A 1 209 ? -19.542 13.431 33.008 1.00 81.19 209 VAL A N 1
ATOM 1590 C CA . VAL A 1 209 ? -20.714 13.045 32.184 1.00 81.19 209 VAL A CA 1
ATOM 1591 C C . VAL A 1 209 ? -21.720 14.180 31.943 1.00 81.19 209 VAL A C 1
ATOM 1593 O O . VAL A 1 209 ? -22.354 14.221 30.891 1.00 81.19 209 VAL A O 1
ATOM 1596 N N . LYS A 1 210 ? -21.811 15.157 32.864 1.00 83.25 210 LYS A N 1
ATOM 1597 C CA . LYS A 1 210 ? -22.628 16.378 32.702 1.00 83.25 210 LYS A CA 1
ATOM 1598 C C . LYS A 1 210 ? -22.235 17.188 31.457 1.00 83.25 210 LYS A C 1
ATOM 1600 O O . LYS A 1 210 ? -23.085 17.827 30.850 1.00 83.25 210 LYS A O 1
ATOM 1605 N N . ASN A 1 211 ? -20.964 17.133 31.054 1.00 90.81 211 ASN A N 1
ATOM 1606 C CA . ASN A 1 211 ? -20.462 17.662 29.789 1.00 90.81 211 ASN A CA 1
ATOM 1607 C C . ASN A 1 211 ? -19.945 16.506 28.917 1.00 90.81 211 ASN A C 1
ATOM 1609 O O . ASN A 1 211 ? -18.740 16.283 28.784 1.00 90.81 211 ASN A O 1
ATOM 1613 N N . SER A 1 212 ? -20.886 15.777 28.310 1.00 90.75 212 SER A N 1
ATOM 1614 C CA . SER A 1 212 ? -20.610 14.607 27.462 1.00 90.75 212 SER A CA 1
ATOM 1615 C C . SER A 1 212 ? -19.605 14.874 26.337 1.00 90.75 212 SER A C 1
ATOM 1617 O O . SER A 1 212 ? -18.838 13.981 25.993 1.00 90.75 212 SER A O 1
ATOM 1619 N N . SER A 1 213 ? -19.565 16.094 25.787 1.00 93.00 213 SER A N 1
ATOM 1620 C CA . SER A 1 213 ? -18.595 16.480 24.752 1.00 93.00 213 SER A CA 1
ATOM 1621 C C . SER A 1 213 ? -17.162 16.465 25.294 1.00 93.00 213 SER A C 1
ATOM 1623 O O . SER A 1 213 ? -16.291 15.788 24.745 1.00 93.00 213 SER A O 1
ATOM 1625 N N . LYS A 1 214 ? -16.926 17.138 26.430 1.00 93.62 214 LYS A N 1
ATOM 1626 C CA . LYS A 1 214 ? -15.607 17.172 27.079 1.00 93.62 214 LYS A CA 1
ATOM 1627 C C . LYS A 1 214 ? -15.186 15.788 27.580 1.00 93.62 214 LYS A C 1
ATOM 1629 O O . LYS A 1 214 ? -14.028 15.413 27.410 1.00 93.62 214 LYS A O 1
ATOM 1634 N N . ALA A 1 215 ? -16.120 15.023 28.148 1.00 94.38 215 ALA A N 1
ATOM 1635 C CA . ALA A 1 215 ? -15.865 13.652 28.587 1.00 94.38 215 ALA A CA 1
ATOM 1636 C C . ALA A 1 215 ? -15.458 12.750 27.409 1.00 94.38 215 ALA A C 1
ATOM 1638 O O . ALA A 1 215 ? -14.431 12.083 27.480 1.00 94.38 215 ALA A O 1
ATOM 1639 N N . ALA A 1 216 ? -16.192 12.791 26.291 1.00 95.50 216 ALA A N 1
ATOM 1640 C CA . ALA A 1 216 ? -15.863 12.011 25.099 1.00 95.50 216 ALA A CA 1
ATOM 1641 C C . ALA A 1 216 ? -14.501 12.386 24.506 1.00 95.50 216 ALA A C 1
ATOM 1643 O O . ALA A 1 216 ? -13.732 11.497 24.148 1.00 95.50 216 ALA A O 1
ATOM 1644 N N . ALA A 1 217 ? -14.176 13.681 24.431 1.00 94.81 217 ALA A N 1
ATOM 1645 C CA . ALA A 1 217 ? -12.863 14.130 23.976 1.00 94.81 217 ALA A CA 1
ATOM 1646 C C . ALA A 1 217 ? -11.742 13.585 24.877 1.00 94.81 217 ALA A C 1
ATOM 1648 O O . ALA A 1 217 ? -10.774 13.024 24.373 1.00 94.81 217 ALA A O 1
ATOM 1649 N N . SER A 1 218 ? -11.910 13.672 26.201 1.00 95.00 218 SER A N 1
ATOM 1650 C CA . SER A 1 218 ? -10.944 13.136 27.165 1.00 95.00 218 SER A CA 1
ATOM 1651 C C . SER A 1 218 ? -10.755 11.623 27.022 1.00 95.00 218 SER A C 1
ATOM 1653 O O . SER A 1 218 ? -9.622 11.151 26.981 1.00 95.00 218 SER A O 1
ATOM 1655 N N . VAL A 1 219 ? -11.851 10.862 26.928 1.00 96.25 219 VAL A N 1
ATOM 1656 C CA . VAL A 1 219 ? -11.814 9.399 26.759 1.00 96.25 219 VAL A CA 1
ATOM 1657 C C . VAL A 1 219 ? -11.137 9.025 25.438 1.00 96.25 219 VAL A C 1
ATOM 1659 O O . VAL A 1 219 ? -10.290 8.137 25.409 1.00 96.25 219 VAL A O 1
ATOM 1662 N N . TYR A 1 220 ? -11.459 9.722 24.344 1.00 95.56 220 TYR A N 1
ATOM 1663 C CA . TYR A 1 220 ? -10.862 9.453 23.037 1.00 95.56 220 TYR A CA 1
ATOM 1664 C C . TYR A 1 220 ? -9.346 9.674 23.041 1.00 95.56 220 TYR A C 1
ATOM 1666 O O . TYR A 1 220 ? -8.607 8.808 22.577 1.00 95.56 220 TYR A O 1
ATOM 1674 N N . GLU A 1 221 ? -8.867 10.800 23.578 1.00 94.75 221 GLU A N 1
ATOM 1675 C CA . GLU A 1 221 ? -7.425 11.079 23.624 1.00 94.75 221 GLU A CA 1
ATOM 1676 C C . GLU A 1 221 ? -6.685 10.136 24.592 1.00 94.75 221 GLU A C 1
ATOM 1678 O O . GLU A 1 221 ? -5.548 9.762 24.318 1.00 94.75 221 GLU A O 1
ATOM 1683 N N . GLN A 1 222 ? -7.335 9.651 25.661 1.00 95.00 222 GLN A N 1
ATOM 1684 C CA . GLN A 1 222 ? -6.786 8.587 26.516 1.00 95.00 222 GLN A CA 1
ATOM 1685 C C . GLN A 1 222 ? -6.609 7.262 25.752 1.00 95.00 222 GLN A C 1
ATOM 1687 O O . GLN A 1 222 ? -5.675 6.502 26.014 1.00 95.00 222 GLN A O 1
ATOM 1692 N N . TRP A 1 223 ? -7.510 6.958 24.816 1.00 95.31 223 TRP A N 1
ATOM 1693 C CA . TRP A 1 223 ? -7.470 5.726 24.025 1.00 95.31 223 TRP A CA 1
ATOM 1694 C C . TRP A 1 223 ? -6.522 5.801 22.834 1.00 95.31 223 TRP A C 1
ATOM 1696 O O . TRP A 1 223 ? -5.978 4.776 22.428 1.00 95.31 223 TRP A O 1
ATOM 1706 N N . ARG A 1 224 ? -6.315 6.996 22.277 1.00 92.38 224 ARG A N 1
ATOM 1707 C CA . ARG A 1 224 ? -5.579 7.218 21.030 1.00 92.38 224 ARG A CA 1
ATOM 1708 C C . ARG A 1 224 ? -4.189 6.562 20.967 1.00 92.38 224 ARG A C 1
ATOM 1710 O O . ARG A 1 224 ? -3.895 5.964 19.933 1.00 92.38 224 ARG A O 1
ATOM 1717 N N . PRO A 1 225 ? -3.364 6.550 22.037 1.00 91.00 225 PRO A N 1
ATOM 1718 C CA . PRO A 1 225 ? -2.078 5.842 22.031 1.00 91.00 225 PRO A CA 1
ATOM 1719 C C . PRO A 1 225 ? -2.179 4.32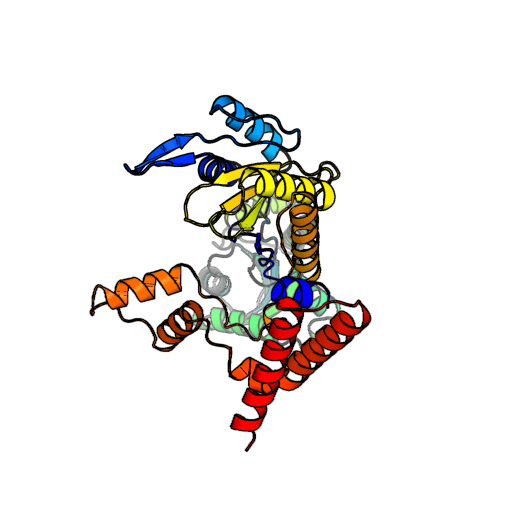0 21.824 1.00 91.00 225 PRO A C 1
ATOM 1721 O O . PRO A 1 225 ? -1.188 3.682 21.482 1.00 91.00 225 PRO A O 1
ATOM 1724 N N . GLN A 1 226 ? -3.357 3.728 22.038 1.00 90.44 226 GLN A N 1
ATOM 1725 C CA . GLN A 1 226 ? -3.613 2.290 21.892 1.00 90.44 226 GLN A CA 1
ATOM 1726 C C . GLN A 1 226 ? -4.104 1.917 20.483 1.00 90.44 226 GLN A C 1
ATOM 1728 O O . GLN A 1 226 ? -4.270 0.731 20.176 1.00 90.44 226 GLN A O 1
ATOM 1733 N N . PHE A 1 227 ? -4.366 2.901 19.615 1.00 90.62 227 PHE A N 1
ATOM 1734 C CA . PHE A 1 227 ? -4.823 2.637 18.255 1.00 90.62 227 PHE A CA 1
ATOM 1735 C C . PHE A 1 227 ? -3.685 2.063 17.421 1.00 90.62 227 PHE A C 1
ATOM 1737 O O . PHE A 1 227 ? -2.563 2.570 17.415 1.00 90.62 227 PHE A O 1
ATOM 1744 N N . SER A 1 228 ? -3.985 1.010 16.662 1.00 83.38 228 SER A N 1
ATOM 1745 C CA . SER A 1 228 ? -3.044 0.532 15.660 1.00 83.38 228 SER A CA 1
ATOM 1746 C C .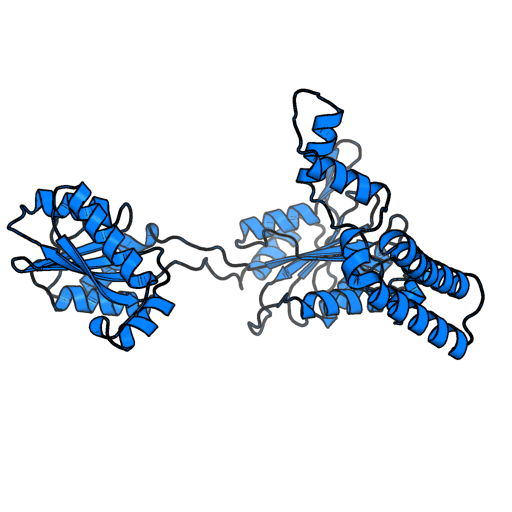 SER A 1 228 ? -2.857 1.612 14.592 1.00 83.38 228 SER A C 1
ATOM 1748 O O . SER A 1 228 ? -3.811 2.252 14.150 1.00 83.38 228 SER A O 1
ATOM 1750 N N . ALA A 1 229 ? -1.616 1.837 14.172 1.00 82.62 229 ALA A N 1
ATOM 1751 C CA . ALA A 1 229 ? -1.295 2.777 13.111 1.00 82.62 229 ALA A CA 1
ATOM 1752 C C . ALA A 1 229 ? -0.730 2.017 11.914 1.00 82.62 229 ALA A C 1
ATOM 1754 O O . ALA A 1 229 ? 0.106 1.123 12.055 1.00 82.62 229 ALA A O 1
ATOM 1755 N N . ARG A 1 230 ? -1.172 2.380 10.712 1.00 81.44 230 ARG A N 1
ATOM 1756 C CA . ARG A 1 230 ? -0.576 1.892 9.473 1.00 81.44 230 ARG A CA 1
ATOM 1757 C C . ARG A 1 230 ? 0.282 2.982 8.863 1.00 81.44 230 ARG A C 1
ATOM 1759 O O . ARG A 1 230 ? -0.216 4.053 8.521 1.00 81.44 230 ARG A O 1
ATOM 1766 N N . GLU A 1 231 ? 1.553 2.673 8.647 1.00 83.44 231 GLU A N 1
ATOM 1767 C CA . GLU A 1 231 ? 2.468 3.569 7.949 1.00 83.44 231 GLU A CA 1
ATOM 1768 C C . GLU A 1 231 ? 1.902 4.017 6.593 1.00 83.44 231 GLU A C 1
ATOM 1770 O O . GLU A 1 231 ? 1.371 3.222 5.802 1.00 83.44 231 GLU A O 1
ATOM 1775 N N . ARG A 1 232 ? 2.027 5.317 6.318 1.00 86.06 232 ARG A N 1
ATOM 1776 C CA . ARG A 1 232 ? 1.762 5.876 4.995 1.00 86.06 232 ARG A CA 1
ATOM 1777 C C . ARG A 1 232 ? 3.013 5.777 4.144 1.00 86.06 232 ARG A C 1
ATOM 1779 O O . ARG A 1 232 ? 4.118 5.943 4.629 1.00 86.06 232 ARG A O 1
ATOM 1786 N N . ARG A 1 233 ? 2.836 5.527 2.850 1.00 90.19 233 ARG A N 1
ATOM 1787 C CA . ARG A 1 233 ? 3.928 5.653 1.877 1.00 90.19 233 ARG A CA 1
ATOM 1788 C C . ARG A 1 233 ? 4.055 7.130 1.528 1.00 90.19 233 ARG A C 1
ATOM 1790 O O . ARG A 1 233 ? 3.183 7.616 0.806 1.00 90.19 233 ARG A O 1
ATOM 1797 N N . ASN A 1 234 ? 5.062 7.800 2.073 1.00 94.88 234 ASN A N 1
ATOM 1798 C CA . ASN A 1 234 ? 5.301 9.230 1.875 1.00 94.88 234 ASN A CA 1
ATOM 1799 C C . ASN A 1 234 ? 6.359 9.502 0.796 1.00 94.88 234 ASN A C 1
ATOM 1801 O O . ASN A 1 234 ? 6.311 10.534 0.138 1.00 94.88 234 ASN A O 1
ATOM 1805 N N . ALA A 1 235 ? 7.227 8.530 0.517 1.00 96.19 235 ALA A N 1
ATOM 1806 C CA . ALA A 1 235 ? 8.070 8.505 -0.674 1.00 96.19 235 ALA A CA 1
ATOM 1807 C C . ALA A 1 235 ? 8.096 7.103 -1.296 1.00 96.19 235 ALA A C 1
ATOM 1809 O O . ALA A 1 235 ? 7.686 6.127 -0.672 1.00 96.19 235 ALA A O 1
ATOM 1810 N N . TYR A 1 236 ? 8.587 6.981 -2.521 1.00 96.94 236 TYR A N 1
ATOM 1811 C CA . TYR A 1 236 ? 8.820 5.716 -3.207 1.00 96.94 236 TYR A CA 1
ATOM 1812 C C . TYR A 1 236 ? 10.304 5.537 -3.484 1.00 96.94 236 TYR A C 1
ATOM 1814 O O . TYR A 1 236 ? 10.978 6.471 -3.900 1.00 96.94 236 TYR A O 1
ATOM 1822 N N . HIS A 1 237 ? 10.795 4.312 -3.295 1.00 96.94 237 HIS A N 1
ATOM 1823 C CA . HIS A 1 237 ? 12.109 3.902 -3.778 1.00 96.94 237 HIS A CA 1
ATOM 1824 C C . HIS A 1 237 ? 11.936 3.199 -5.119 1.00 96.94 237 HIS A C 1
ATOM 1826 O O . HIS A 1 237 ? 11.352 2.115 -5.186 1.00 96.94 237 HIS A O 1
ATOM 1832 N N . LEU A 1 238 ? 12.403 3.831 -6.184 1.00 97.56 238 LEU A N 1
ATOM 1833 C CA . LEU A 1 238 ? 12.362 3.311 -7.542 1.00 97.56 238 LEU A CA 1
ATOM 1834 C C . LEU A 1 238 ? 13.747 2.806 -7.948 1.00 97.56 238 LEU A C 1
ATOM 1836 O O . LEU A 1 238 ? 14.768 3.286 -7.456 1.00 97.56 238 LEU A O 1
ATOM 1840 N N . LEU A 1 239 ? 13.772 1.814 -8.831 1.00 96.00 239 LEU A N 1
ATOM 1841 C CA . LEU A 1 239 ? 14.994 1.232 -9.373 1.00 96.00 239 LEU A CA 1
ATOM 1842 C C . LEU A 1 239 ? 14.853 1.056 -10.883 1.00 96.00 239 LEU A C 1
ATOM 1844 O O . LEU A 1 239 ? 13.973 0.319 -11.338 1.00 96.00 239 LEU A O 1
ATOM 1848 N N . PHE A 1 240 ? 15.776 1.662 -11.622 1.00 97.31 240 PHE A N 1
ATOM 1849 C CA . PHE A 1 240 ? 16.014 1.425 -13.041 1.00 97.31 240 PHE A CA 1
ATOM 1850 C C . PHE A 1 240 ? 17.288 0.600 -13.191 1.00 97.31 240 PHE A C 1
ATOM 1852 O O . PHE A 1 240 ? 18.293 0.871 -12.534 1.00 97.31 240 PHE A O 1
ATOM 1859 N N . SER A 1 241 ? 17.245 -0.440 -14.018 1.00 94.69 241 SER A N 1
ATOM 1860 C CA . SER A 1 241 ? 18.367 -1.360 -14.168 1.00 94.69 241 SER A CA 1
ATOM 1861 C C . SER A 1 241 ? 18.649 -1.696 -15.625 1.00 94.69 241 SER A C 1
ATOM 1863 O O . SER A 1 241 ? 17.724 -1.904 -16.415 1.00 94.69 241 SER A O 1
ATOM 1865 N N . ALA A 1 242 ? 19.941 -1.784 -15.941 1.00 94.25 242 ALA A N 1
ATOM 1866 C CA . ALA A 1 242 ? 20.465 -2.214 -17.229 1.00 94.25 242 ALA A CA 1
ATOM 1867 C C . ALA A 1 242 ? 21.544 -3.301 -17.057 1.00 94.25 242 ALA A C 1
ATOM 1869 O O . ALA A 1 242 ? 22.111 -3.504 -15.977 1.00 94.25 242 ALA A O 1
ATOM 1870 N N . LYS A 1 243 ? 21.819 -4.037 -18.136 1.00 92.50 243 LYS A N 1
ATOM 1871 C CA . LYS A 1 243 ? 22.847 -5.082 -18.192 1.00 92.50 243 LYS A CA 1
ATOM 1872 C C . LYS A 1 243 ? 24.227 -4.507 -17.863 1.00 92.50 243 LYS A C 1
ATOM 1874 O O . LYS A 1 243 ? 24.497 -3.326 -18.076 1.00 92.50 243 LYS A O 1
ATOM 1879 N N . ALA A 1 244 ? 25.103 -5.386 -17.379 1.00 91.25 244 ALA A N 1
ATOM 1880 C CA . ALA A 1 244 ? 26.507 -5.057 -17.169 1.00 91.25 244 ALA A CA 1
ATOM 1881 C C . ALA A 1 244 ? 27.137 -4.538 -18.471 1.00 91.25 244 ALA A C 1
ATOM 1883 O O . ALA A 1 244 ? 26.829 -5.064 -19.540 1.00 91.25 244 ALA A O 1
ATOM 1884 N N . GLY A 1 245 ? 27.986 -3.515 -18.370 1.00 90.12 245 GLY A N 1
ATOM 1885 C CA . GLY A 1 245 ? 28.633 -2.881 -19.525 1.00 90.12 245 GLY A CA 1
ATOM 1886 C C . GLY A 1 245 ? 27.781 -1.844 -20.269 1.00 90.12 245 GLY A C 1
ATOM 1887 O O . GLY A 1 245 ? 28.281 -1.238 -21.207 1.00 90.12 245 GLY A O 1
ATOM 1888 N N . THR A 1 246 ? 26.525 -1.607 -19.867 1.00 94.56 246 THR A N 1
ATOM 1889 C CA . THR A 1 246 ? 25.754 -0.458 -20.382 1.00 94.56 246 THR A CA 1
ATOM 1890 C C . THR A 1 246 ? 26.342 0.838 -19.818 1.00 94.56 246 THR A C 1
ATOM 1892 O O . THR A 1 246 ? 26.710 0.864 -18.643 1.00 94.56 246 THR A O 1
ATOM 1895 N N . ASP A 1 247 ? 26.407 1.905 -20.616 1.00 94.81 247 ASP A N 1
ATOM 1896 C CA . ASP A 1 247 ? 26.839 3.217 -20.126 1.00 94.81 247 ASP A CA 1
ATOM 1897 C C . ASP A 1 247 ? 25.894 3.721 -19.025 1.00 94.81 247 ASP A C 1
ATOM 1899 O O . ASP A 1 247 ? 24.700 3.937 -19.242 1.00 94.81 247 ASP A O 1
ATOM 1903 N N . ALA A 1 248 ? 26.437 3.897 -17.823 1.00 93.31 248 ALA A N 1
ATOM 1904 C CA . ALA A 1 248 ? 25.667 4.320 -16.669 1.00 93.31 248 ALA A CA 1
ATOM 1905 C C . ALA A 1 248 ? 25.167 5.763 -16.772 1.00 93.31 248 ALA A C 1
ATOM 1907 O O . ALA A 1 248 ? 24.101 6.050 -16.232 1.00 93.31 248 ALA A O 1
ATOM 1908 N N . ASN A 1 249 ? 25.889 6.640 -17.474 1.00 94.44 249 ASN A N 1
ATOM 1909 C CA . ASN A 1 249 ? 25.460 8.022 -17.669 1.00 94.44 249 ASN A CA 1
ATOM 1910 C C . ASN A 1 249 ? 24.249 8.068 -18.602 1.00 94.44 249 ASN A C 1
ATOM 1912 O O . ASN A 1 249 ? 23.240 8.673 -18.254 1.00 94.44 249 ASN A O 1
ATOM 1916 N N . ALA A 1 250 ? 24.278 7.322 -19.710 1.00 97.00 250 ALA A N 1
ATOM 1917 C CA . ALA A 1 250 ? 23.115 7.166 -20.583 1.00 97.00 250 ALA A CA 1
ATOM 1918 C C . ALA A 1 250 ? 21.896 6.575 -19.843 1.00 97.00 250 ALA A C 1
ATOM 1920 O O . ALA A 1 250 ? 20.767 7.033 -20.031 1.00 97.00 250 ALA A O 1
ATOM 1921 N N . VAL A 1 251 ? 22.100 5.589 -18.955 1.00 97.06 251 VAL A N 1
ATOM 1922 C CA . VAL A 1 251 ? 21.007 5.035 -18.130 1.00 97.06 251 VAL A CA 1
ATOM 1923 C C . VAL A 1 251 ? 20.491 6.072 -17.130 1.00 97.06 251 VAL A C 1
ATOM 1925 O O . VAL A 1 251 ? 19.283 6.139 -16.907 1.00 97.06 251 VAL A O 1
ATOM 1928 N N . MET A 1 252 ? 21.376 6.877 -16.537 1.00 96.06 252 MET A N 1
ATOM 1929 C CA . MET A 1 252 ? 21.016 7.956 -15.618 1.00 96.06 252 MET A CA 1
ATOM 1930 C C . MET A 1 252 ? 20.152 9.015 -16.308 1.00 96.06 252 MET A C 1
ATOM 1932 O O . MET A 1 252 ? 19.082 9.347 -15.800 1.00 96.06 252 MET A O 1
ATOM 1936 N N . THR A 1 253 ? 20.570 9.485 -17.486 1.00 97.25 253 THR A N 1
ATOM 1937 C CA . THR A 1 253 ? 19.814 10.445 -18.302 1.00 97.25 253 THR A CA 1
ATOM 1938 C C . THR A 1 253 ? 18.451 9.879 -18.686 1.00 97.25 253 THR A C 1
ATOM 1940 O O . THR A 1 253 ? 17.433 10.542 -18.500 1.00 97.25 253 THR A O 1
ATOM 1943 N N . ALA A 1 254 ? 18.399 8.617 -19.123 1.00 98.12 254 ALA A N 1
ATOM 1944 C CA . ALA A 1 254 ? 17.136 7.953 -19.428 1.00 98.12 254 ALA A CA 1
ATOM 1945 C C . ALA A 1 254 ? 16.224 7.839 -18.193 1.00 98.12 254 ALA A C 1
ATOM 1947 O O . ALA A 1 254 ? 15.026 8.083 -18.291 1.00 98.12 254 ALA A O 1
ATOM 1948 N N . ALA A 1 255 ? 16.767 7.486 -17.024 1.00 97.94 255 ALA A N 1
ATOM 1949 C CA . ALA A 1 255 ? 16.001 7.383 -15.783 1.00 97.94 255 ALA A CA 1
ATOM 1950 C C . ALA A 1 255 ? 15.445 8.742 -15.326 1.00 97.94 255 ALA A C 1
ATOM 1952 O O . ALA A 1 255 ? 14.287 8.810 -14.914 1.00 97.94 255 ALA A O 1
ATOM 1953 N N . ARG A 1 256 ? 16.238 9.816 -15.441 1.00 97.50 256 ARG A N 1
ATOM 1954 C CA . ARG A 1 256 ? 15.795 11.194 -15.188 1.00 97.50 256 ARG A CA 1
ATOM 1955 C C . ARG A 1 256 ? 14.650 11.588 -16.121 1.00 97.50 256 ARG A C 1
ATOM 1957 O O . ARG A 1 256 ? 13.592 11.960 -15.627 1.00 97.50 256 ARG A O 1
ATOM 1964 N N . ALA A 1 257 ? 14.810 11.399 -17.431 1.00 97.88 257 ALA A N 1
ATOM 1965 C CA . ALA A 1 257 ? 13.771 11.724 -18.411 1.00 97.88 257 ALA A CA 1
ATOM 1966 C C . ALA A 1 257 ? 12.456 10.964 -18.147 1.00 97.88 257 ALA A C 1
ATOM 1968 O O . ALA A 1 257 ? 11.365 11.502 -18.322 1.00 97.88 257 ALA A O 1
ATOM 1969 N N . VAL A 1 258 ? 12.536 9.716 -17.666 1.00 98.25 258 VAL A N 1
ATOM 1970 C CA . VAL A 1 258 ? 11.342 8.965 -17.244 1.00 98.25 258 VAL A CA 1
ATOM 1971 C C . VAL A 1 258 ? 10.674 9.610 -16.032 1.00 98.25 258 VAL A C 1
ATOM 1973 O O . VAL A 1 258 ? 9.448 9.662 -15.987 1.00 98.25 258 VAL A O 1
ATOM 1976 N N . LEU A 1 259 ? 11.441 10.055 -15.033 1.00 97.81 259 LEU A N 1
ATOM 1977 C CA . LEU A 1 259 ? 10.888 10.720 -13.849 1.00 97.81 259 LEU A CA 1
ATOM 1978 C C . LEU A 1 259 ? 10.218 12.046 -14.220 1.00 97.81 259 LEU A C 1
ATOM 1980 O O . LEU A 1 259 ? 9.105 12.290 -13.766 1.00 97.81 259 LEU A O 1
ATOM 1984 N N . GLU A 1 260 ? 10.838 12.838 -15.090 1.00 95.94 260 GLU A N 1
ATOM 1985 C CA . GLU A 1 260 ? 10.285 14.103 -15.591 1.00 95.94 260 GLU A CA 1
ATOM 1986 C C . GLU A 1 260 ? 8.969 13.892 -16.361 1.00 95.94 260 GLU A C 1
ATOM 1988 O O . GLU A 1 260 ? 8.005 14.625 -16.150 1.00 95.94 260 GLU A O 1
ATOM 1993 N N . GLU A 1 261 ? 8.876 12.845 -17.189 1.00 96.75 261 GLU A N 1
ATOM 1994 C CA . GLU A 1 261 ? 7.658 12.535 -17.953 1.00 96.75 261 GLU A CA 1
ATOM 1995 C C . GLU A 1 261 ? 6.554 11.889 -17.095 1.00 96.75 261 GLU A C 1
ATOM 1997 O O . GLU A 1 261 ? 5.366 12.175 -17.256 1.00 96.75 261 GLU A O 1
ATOM 2002 N N . ARG A 1 262 ? 6.917 10.960 -16.202 1.00 95.81 262 ARG A N 1
ATOM 2003 C CA . ARG A 1 262 ? 5.957 10.093 -15.488 1.00 95.81 262 ARG A CA 1
ATOM 2004 C C . ARG A 1 262 ? 5.616 10.569 -14.082 1.00 95.81 262 ARG A C 1
ATOM 2006 O O . ARG A 1 262 ? 4.634 10.089 -13.512 1.00 95.81 262 ARG A O 1
ATOM 2013 N N . ALA A 1 263 ? 6.420 11.461 -13.520 1.00 94.81 263 ALA A N 1
ATOM 2014 C CA . ALA A 1 263 ? 6.200 12.100 -12.233 1.00 94.81 263 ALA A CA 1
ATOM 2015 C C . ALA A 1 263 ? 6.446 13.624 -12.329 1.00 94.81 263 ALA A C 1
ATOM 2017 O O . ALA A 1 263 ? 7.227 14.165 -11.542 1.00 94.81 263 ALA A O 1
ATOM 2018 N N . PRO A 1 264 ? 5.761 14.337 -13.247 1.00 93.25 264 PRO A N 1
ATOM 2019 C CA . PRO A 1 264 ? 5.901 15.785 -13.369 1.00 93.25 264 PRO A CA 1
ATOM 2020 C C . PRO A 1 264 ? 5.428 16.481 -12.087 1.00 93.25 264 PRO A C 1
ATOM 2022 O O . PRO A 1 264 ? 4.389 16.130 -11.525 1.00 93.25 264 PRO A O 1
ATOM 2025 N N . GLY A 1 265 ? 6.202 17.454 -11.602 1.00 90.88 265 GLY A N 1
ATOM 2026 C CA . GLY A 1 265 ? 5.887 18.196 -10.374 1.00 90.88 265 GLY A CA 1
ATOM 2027 C C . GLY A 1 265 ? 6.081 17.406 -9.070 1.00 90.88 265 GLY A C 1
ATOM 2028 O O . GLY A 1 265 ? 5.655 17.859 -8.004 1.00 90.88 265 GLY A O 1
ATOM 2029 N N . TYR A 1 266 ? 6.703 16.223 -9.127 1.00 94.88 266 TYR A N 1
ATOM 2030 C CA . TYR A 1 266 ? 7.138 15.485 -7.942 1.00 94.88 266 TYR A CA 1
ATOM 2031 C C . TYR A 1 266 ? 8.616 15.746 -7.692 1.00 94.88 266 TYR A C 1
ATOM 2033 O O . TYR A 1 266 ? 9.430 15.687 -8.608 1.00 94.88 266 TYR A O 1
ATOM 2041 N N . ARG A 1 267 ? 8.974 15.945 -6.426 1.00 95.69 267 ARG A N 1
ATOM 2042 C CA . ARG A 1 267 ? 10.374 16.079 -6.022 1.00 95.69 267 ARG A CA 1
ATOM 2043 C C . ARG A 1 267 ? 11.038 14.717 -5.962 1.00 95.69 267 ARG A C 1
ATOM 2045 O O . ARG A 1 267 ? 10.431 13.749 -5.475 1.00 95.69 267 ARG A O 1
ATOM 2052 N N . PHE A 1 268 ? 12.276 14.627 -6.428 1.00 96.56 268 PHE A N 1
ATOM 2053 C CA . PHE A 1 268 ? 12.997 13.366 -6.448 1.00 96.56 268 PHE A CA 1
ATOM 2054 C C . PHE A 1 268 ? 14.499 13.552 -6.384 1.00 96.56 268 PHE A C 1
ATOM 2056 O O . PHE A 1 268 ? 15.050 14.570 -6.758 1.00 96.56 268 PHE A O 1
ATOM 2063 N N . VAL A 1 269 ? 15.175 12.490 -5.975 1.00 96.81 269 VAL A N 1
ATOM 2064 C CA . VAL A 1 269 ? 16.619 12.354 -6.135 1.00 96.81 269 VAL A CA 1
ATOM 2065 C C . VAL A 1 269 ? 16.944 11.053 -6.833 1.00 96.81 269 VAL A C 1
ATOM 2067 O O . VAL A 1 269 ? 16.249 10.057 -6.625 1.00 96.81 269 VAL A O 1
ATOM 2070 N N . LEU A 1 270 ? 18.020 11.045 -7.611 1.00 95.81 270 LEU A N 1
ATOM 2071 C CA . LEU A 1 270 ? 18.565 9.883 -8.305 1.00 95.81 270 LEU A CA 1
ATOM 2072 C C . LEU A 1 270 ? 20.057 9.717 -8.038 1.00 95.81 270 LEU A C 1
ATOM 2074 O O . LEU A 1 270 ? 20.809 10.685 -7.975 1.00 95.81 270 LEU A O 1
ATOM 2078 N N . ALA A 1 271 ? 20.483 8.465 -7.904 1.00 94.00 271 ALA A N 1
ATOM 2079 C CA . ALA A 1 271 ? 21.879 8.102 -7.722 1.00 94.00 271 ALA A CA 1
ATOM 2080 C C . ALA A 1 271 ? 22.194 6.790 -8.446 1.00 94.00 271 ALA A C 1
ATOM 2082 O O . ALA A 1 271 ? 21.391 5.849 -8.456 1.00 94.00 271 ALA A O 1
ATOM 2083 N N . HIS A 1 272 ? 23.387 6.720 -9.032 1.00 91.81 272 HIS A N 1
ATOM 2084 C CA . HIS A 1 272 ? 23.910 5.502 -9.630 1.00 91.81 272 HIS A CA 1
ATOM 2085 C C . HIS A 1 272 ? 24.695 4.726 -8.579 1.00 91.81 272 HIS A C 1
ATOM 2087 O O . HIS A 1 272 ? 25.795 5.116 -8.192 1.00 91.81 272 HIS A O 1
ATOM 2093 N N . HIS A 1 273 ? 24.159 3.584 -8.162 1.00 80.38 273 HIS A N 1
ATOM 2094 C CA . HIS A 1 273 ? 24.834 2.722 -7.207 1.00 80.38 273 HIS A CA 1
ATOM 2095 C C . HIS A 1 273 ? 25.550 1.581 -7.942 1.00 80.38 273 HIS A C 1
ATOM 2097 O O . HIS A 1 273 ? 24.913 0.734 -8.565 1.00 80.38 273 HIS A O 1
ATOM 2103 N N . LYS A 1 274 ? 26.886 1.543 -7.861 1.00 72.75 274 LYS A N 1
ATOM 2104 C CA . LYS A 1 274 ? 27.722 0.455 -8.408 1.00 72.75 274 LYS A CA 1
ATOM 2105 C C . LYS A 1 274 ? 27.873 -0.695 -7.401 1.00 72.75 274 LYS A C 1
ATOM 2107 O O . LYS A 1 274 ? 28.984 -1.084 -7.065 1.00 72.75 274 LYS A O 1
ATOM 2112 N N . ASP A 1 275 ? 26.760 -1.202 -6.875 1.00 67.75 275 ASP A N 1
ATOM 2113 C CA . ASP A 1 275 ? 26.744 -2.285 -5.877 1.00 67.75 275 ASP A CA 1
ATOM 2114 C C . ASP A 1 275 ? 26.864 -3.687 -6.499 1.00 67.75 275 ASP A C 1
ATOM 2116 O O . ASP A 1 275 ? 27.120 -4.682 -5.818 1.00 67.75 275 ASP A O 1
ATOM 2120 N N . THR A 1 276 ? 26.658 -3.788 -7.812 1.00 70.31 276 THR A N 1
ATOM 2121 C CA . THR A 1 276 ? 26.715 -5.041 -8.561 1.00 70.31 276 THR A CA 1
ATOM 2122 C C . THR A 1 276 ? 27.340 -4.831 -9.937 1.00 70.31 276 THR A C 1
ATOM 2124 O O . THR A 1 276 ? 27.636 -3.715 -10.350 1.00 70.31 276 THR A O 1
ATOM 2127 N N . LYS A 1 277 ? 27.504 -5.925 -10.693 1.00 81.31 277 LYS A N 1
ATOM 2128 C CA . LYS A 1 277 ? 27.926 -5.864 -12.101 1.00 81.31 277 LYS A CA 1
ATOM 2129 C C . LYS A 1 277 ? 26.902 -5.157 -13.002 1.00 81.31 277 LYS A C 1
ATOM 2131 O O . LYS A 1 277 ? 27.261 -4.730 -14.092 1.00 81.31 277 LYS A O 1
ATOM 2136 N N . HIS A 1 278 ? 25.634 -5.093 -12.597 1.00 87.44 278 HIS A N 1
ATOM 2137 C CA . HIS A 1 278 ? 24.580 -4.413 -13.347 1.00 87.44 278 HIS A CA 1
ATOM 2138 C C . HIS A 1 278 ? 24.543 -2.926 -13.006 1.00 87.44 278 HIS A C 1
ATOM 2140 O O . HIS A 1 278 ? 24.872 -2.534 -11.891 1.00 87.44 278 HIS A O 1
ATOM 2146 N N . VAL A 1 279 ? 24.098 -2.109 -13.960 1.00 92.31 279 VAL A N 1
ATOM 2147 C CA . VAL A 1 279 ? 23.882 -0.681 -13.719 1.00 92.31 279 VAL A CA 1
ATOM 2148 C C . VAL A 1 279 ? 22.561 -0.519 -12.975 1.00 92.31 279 VAL A C 1
ATOM 2150 O O . VAL A 1 279 ? 21.528 -1.000 -13.454 1.00 92.31 279 VAL A O 1
ATOM 2153 N N . HIS A 1 280 ? 22.593 0.149 -11.821 1.00 93.56 280 HIS A N 1
ATOM 2154 C CA . HIS A 1 280 ? 21.423 0.435 -10.994 1.00 93.56 280 HIS A CA 1
ATOM 2155 C C . HIS A 1 280 ? 21.297 1.932 -10.722 1.00 93.56 280 HIS A C 1
ATOM 2157 O O . HIS A 1 280 ? 22.106 2.512 -10.000 1.00 93.56 280 HIS A O 1
ATOM 2163 N N . ILE A 1 281 ? 20.241 2.543 -11.255 1.00 95.69 281 ILE A N 1
ATOM 2164 C CA . ILE A 1 281 ? 19.847 3.902 -10.888 1.00 95.69 281 ILE A CA 1
ATOM 2165 C C . ILE A 1 281 ? 18.722 3.800 -9.870 1.00 95.69 281 ILE A C 1
ATOM 2167 O O . ILE A 1 281 ? 17.628 3.315 -10.172 1.00 95.69 281 ILE A O 1
ATOM 2171 N N . HIS A 1 282 ? 19.006 4.226 -8.647 1.00 95.94 282 HIS A N 1
ATOM 2172 C CA . HIS A 1 282 ? 18.010 4.320 -7.595 1.00 95.94 282 HIS A CA 1
ATOM 2173 C C . HIS A 1 282 ? 17.439 5.725 -7.569 1.00 95.94 282 HIS A C 1
ATOM 2175 O O . HIS A 1 282 ? 18.197 6.686 -7.636 1.00 95.94 282 HIS A O 1
ATOM 2181 N N . ALA A 1 283 ? 16.125 5.832 -7.395 1.00 97.19 283 ALA A N 1
ATOM 2182 C CA . ALA A 1 283 ? 15.477 7.109 -7.159 1.00 97.19 283 ALA A CA 1
ATOM 2183 C C . ALA A 1 283 ? 14.619 7.077 -5.894 1.00 97.19 283 ALA A C 1
ATOM 2185 O O . ALA A 1 283 ? 13.951 6.078 -5.612 1.00 97.19 283 ALA A O 1
ATOM 2186 N N . MET A 1 284 ? 14.631 8.168 -5.135 1.00 97.44 284 MET A N 1
ATOM 2187 C CA . MET A 1 284 ? 13.653 8.429 -4.083 1.00 97.44 284 MET A CA 1
ATOM 2188 C C . MET A 1 284 ? 12.742 9.553 -4.565 1.00 97.44 284 MET A C 1
ATOM 2190 O O . MET A 1 284 ? 13.213 10.660 -4.780 1.00 97.44 284 MET A O 1
ATOM 2194 N N . VAL A 1 285 ? 11.455 9.262 -4.735 1.00 97.38 285 VAL A N 1
ATOM 2195 C CA . VAL A 1 285 ? 10.453 10.201 -5.272 1.00 97.38 285 VAL A CA 1
ATOM 2196 C C . VAL A 1 285 ? 9.406 10.459 -4.202 1.00 97.38 285 VAL A C 1
ATOM 2198 O O . VAL A 1 285 ? 8.980 9.504 -3.546 1.00 97.38 285 VAL A O 1
ATOM 2201 N N . GLN A 1 286 ? 8.957 11.699 -4.012 1.00 96.25 286 GLN A N 1
ATOM 2202 C CA . GLN A 1 286 ? 7.817 11.954 -3.129 1.00 96.25 286 GLN A CA 1
ATOM 2203 C C . GLN A 1 286 ? 6.583 11.173 -3.589 1.00 96.25 286 GLN A C 1
ATOM 2205 O O . GLN A 1 286 ? 6.360 10.928 -4.774 1.00 96.25 286 GLN A O 1
ATOM 2210 N N . ALA A 1 287 ? 5.754 10.753 -2.635 1.00 94.81 287 ALA A N 1
ATOM 2211 C CA . ALA A 1 287 ? 4.515 10.067 -2.965 1.00 94.81 287 ALA A CA 1
ATOM 2212 C C . ALA A 1 287 ? 3.413 11.026 -3.424 1.00 94.81 287 ALA A C 1
ATOM 2214 O O . ALA A 1 287 ? 2.436 10.550 -4.004 1.00 94.81 287 ALA A O 1
ATOM 2215 N N . ARG A 1 288 ? 3.550 12.328 -3.150 1.00 92.44 288 ARG A N 1
ATOM 2216 C CA . ARG A 1 288 ? 2.632 13.382 -3.577 1.00 92.44 288 ARG A CA 1
ATOM 2217 C C . ARG A 1 288 ? 3.380 14.483 -4.329 1.00 92.44 288 ARG A C 1
ATOM 2219 O O . ARG A 1 288 ? 4.533 14.743 -3.999 1.00 92.44 288 ARG A O 1
ATOM 2226 N N . SER A 1 289 ? 2.734 15.077 -5.327 1.00 90.69 289 SER A N 1
ATOM 2227 C CA . SER A 1 289 ? 3.230 16.265 -6.026 1.00 90.69 289 SER A CA 1
ATOM 2228 C C . SER A 1 289 ? 3.008 17.523 -5.185 1.00 90.69 289 SER A C 1
ATOM 2230 O O . SER A 1 289 ? 2.328 17.474 -4.154 1.00 90.69 289 SER A O 1
ATOM 2232 N N . ALA A 1 290 ? 3.528 18.657 -5.660 1.00 84.06 290 ALA A N 1
ATOM 2233 C CA . ALA A 1 290 ? 3.230 19.974 -5.093 1.00 84.06 290 ALA A CA 1
ATOM 2234 C C . ALA A 1 290 ? 1.714 20.273 -5.039 1.00 84.06 290 ALA A C 1
ATOM 2236 O O . ALA A 1 290 ? 1.233 20.826 -4.055 1.00 84.06 290 ALA A O 1
ATOM 2237 N N . ASP A 1 291 ? 0.945 19.805 -6.029 1.00 85.81 291 ASP A N 1
ATOM 2238 C CA . ASP A 1 291 ? -0.521 19.958 -6.088 1.00 85.81 291 ASP A CA 1
ATOM 2239 C C . ASP A 1 291 ? -1.285 18.927 -5.234 1.00 85.81 291 ASP A C 1
ATOM 2241 O O . ASP A 1 291 ? -2.517 18.869 -5.227 1.00 85.81 291 ASP A O 1
ATOM 2245 N N . GLY A 1 292 ? -0.565 18.053 -4.530 1.00 84.44 292 GLY A N 1
ATOM 2246 C CA . GLY A 1 292 ? -1.140 17.022 -3.674 1.00 84.44 292 GLY A CA 1
ATOM 2247 C C . GLY A 1 292 ? -1.631 15.773 -4.411 1.00 84.44 292 GLY A C 1
ATOM 2248 O O . GLY A 1 292 ? -2.150 14.861 -3.749 1.00 84.44 292 GLY A O 1
ATOM 2249 N N . GLU A 1 293 ? -1.448 15.651 -5.733 1.00 90.62 293 GLU A N 1
ATOM 2250 C CA . GLU A 1 293 ? -1.751 14.402 -6.438 1.00 90.62 293 GLU A CA 1
ATOM 2251 C C . GLU A 1 293 ? -0.810 13.294 -5.960 1.00 90.62 293 GLU A C 1
ATOM 2253 O O . GLU A 1 293 ? 0.380 13.505 -5.769 1.00 90.62 293 GLU A O 1
ATOM 2258 N N . ARG A 1 294 ? -1.345 12.088 -5.740 1.00 91.69 294 ARG A N 1
ATOM 2259 C CA . ARG A 1 294 ? -0.548 10.930 -5.332 1.00 91.69 294 ARG A CA 1
ATOM 2260 C C . ARG A 1 294 ? 0.001 10.167 -6.537 1.00 91.69 294 ARG A C 1
ATOM 2262 O O . ARG A 1 294 ? -0.784 9.728 -7.379 1.00 91.69 294 ARG A O 1
ATOM 2269 N N . LEU A 1 295 ? 1.294 9.839 -6.507 1.00 93.00 295 LEU A N 1
ATOM 2270 C CA . LEU A 1 295 ? 1.929 8.973 -7.499 1.00 93.00 295 LEU A CA 1
ATOM 2271 C C . LEU A 1 295 ? 1.394 7.538 -7.386 1.00 93.00 295 LEU A C 1
ATOM 2273 O O . LEU A 1 295 ? 1.371 6.937 -6.298 1.00 93.00 295 LEU A O 1
ATOM 2277 N N . LYS A 1 296 ? 0.951 6.992 -8.523 1.00 90.88 296 LYS A N 1
ATOM 2278 C CA . LYS A 1 296 ? 0.258 5.701 -8.639 1.00 90.88 296 LYS A CA 1
ATOM 2279 C C . LYS A 1 296 ? 1.150 4.657 -9.320 1.00 90.88 296 LYS A C 1
ATOM 2281 O O . LYS A 1 296 ? 1.868 4.947 -10.270 1.00 90.88 296 LYS A O 1
ATOM 2286 N N . PHE A 1 297 ? 1.080 3.425 -8.812 1.00 93.06 297 PHE A N 1
ATOM 2287 C CA . PHE A 1 297 ? 1.813 2.262 -9.328 1.00 93.06 297 PHE A CA 1
ATOM 2288 C C . PHE A 1 297 ? 0.901 1.036 -9.434 1.00 93.06 297 PHE A C 1
ATOM 2290 O O . PHE A 1 297 ? 1.187 -0.038 -8.893 1.00 93.06 297 PHE A O 1
ATOM 2297 N N . TYR A 1 298 ? -0.242 1.193 -10.096 1.00 91.75 298 TYR A N 1
ATOM 2298 C CA . TYR A 1 298 ? -1.082 0.064 -10.474 1.00 91.75 298 TYR A CA 1
ATOM 2299 C C . TYR A 1 298 ? -0.409 -0.769 -11.574 1.00 91.75 298 TYR A C 1
ATOM 2301 O O . TYR A 1 298 ? 0.621 -0.404 -12.143 1.00 91.75 298 TYR A O 1
ATOM 2309 N N . LYS A 1 299 ? -0.985 -1.936 -11.885 1.00 89.25 299 LYS A N 1
ATOM 2310 C CA . LYS A 1 299 ? -0.418 -2.837 -12.903 1.00 89.25 299 LYS A CA 1
ATOM 2311 C C . LYS A 1 299 ? -0.211 -2.155 -14.271 1.00 89.25 299 LYS A C 1
ATOM 2313 O O . LYS A 1 299 ? 0.862 -2.381 -14.827 1.00 89.25 299 LYS A O 1
ATOM 2318 N N . PRO A 1 300 ? -1.161 -1.355 -14.805 1.00 91.19 300 PRO A N 1
ATOM 2319 C CA . PRO A 1 300 ? -0.953 -0.637 -16.064 1.00 91.19 300 PRO A CA 1
ATOM 2320 C C . PRO A 1 300 ? 0.163 0.405 -15.962 1.00 91.19 300 PRO A C 1
ATOM 2322 O O . PRO A 1 300 ? 1.010 0.463 -16.847 1.00 91.19 300 PRO A O 1
ATOM 2325 N N . ASP A 1 301 ? 0.241 1.133 -14.843 1.00 93.62 301 ASP A N 1
ATOM 2326 C CA . ASP A 1 301 ? 1.294 2.129 -14.619 1.00 93.62 301 ASP A CA 1
ATOM 2327 C C . ASP A 1 301 ? 2.673 1.473 -14.707 1.00 93.62 301 ASP A C 1
ATOM 2329 O O . ASP A 1 301 ? 3.534 1.931 -15.444 1.00 93.62 301 ASP A O 1
ATOM 2333 N N . LEU A 1 302 ? 2.880 0.336 -14.035 1.00 94.00 302 LEU A N 1
ATOM 2334 C CA . LEU A 1 302 ? 4.159 -0.385 -14.074 1.00 94.00 302 LEU A CA 1
ATOM 2335 C C . LEU A 1 302 ? 4.560 -0.869 -15.476 1.00 94.00 302 LEU A C 1
ATOM 2337 O O . LEU A 1 302 ? 5.728 -1.206 -15.682 1.00 94.00 302 LEU A O 1
ATOM 2341 N N . VAL A 1 303 ? 3.608 -1.015 -16.400 1.00 92.12 303 VAL A N 1
ATOM 2342 C CA . VAL A 1 303 ? 3.895 -1.305 -17.812 1.00 92.12 303 VAL A CA 1
ATOM 2343 C C . VAL A 1 303 ? 4.328 -0.021 -18.508 1.00 92.12 303 VAL A C 1
ATOM 2345 O O . VAL A 1 303 ? 5.413 -0.015 -19.079 1.00 92.12 303 VAL A O 1
ATOM 2348 N N . ALA A 1 304 ? 3.567 1.064 -18.350 1.00 95.12 304 ALA A N 1
ATOM 2349 C CA . ALA A 1 304 ? 3.890 2.365 -18.928 1.00 95.12 304 ALA A CA 1
ATOM 2350 C C . ALA A 1 304 ? 5.268 2.881 -18.472 1.00 95.12 304 ALA A C 1
ATOM 2352 O O . ALA A 1 304 ? 6.092 3.232 -19.302 1.00 95.12 304 ALA A O 1
ATOM 2353 N N . TRP A 1 305 ? 5.591 2.800 -17.175 1.00 97.38 305 TRP A N 1
ATOM 2354 C CA . TRP A 1 305 ? 6.921 3.147 -16.650 1.00 97.38 305 TRP A CA 1
ATOM 2355 C C . TRP A 1 305 ? 8.056 2.352 -17.322 1.00 97.38 305 TRP A C 1
ATOM 2357 O O . TRP A 1 305 ? 9.139 2.885 -17.549 1.00 97.38 305 TRP A O 1
ATOM 2367 N N . ARG A 1 306 ? 7.828 1.073 -17.657 1.00 96.31 306 ARG A N 1
ATOM 2368 C CA . ARG A 1 306 ? 8.817 0.248 -18.375 1.00 96.31 306 ARG A CA 1
ATOM 2369 C C . ARG A 1 306 ? 8.914 0.607 -19.851 1.00 96.31 306 ARG A C 1
ATOM 2371 O O . ARG A 1 306 ? 10.006 0.532 -20.404 1.00 96.31 306 ARG A O 1
ATOM 2378 N N . GLU A 1 307 ? 7.793 0.940 -20.480 1.00 96.00 307 GLU A N 1
ATOM 2379 C CA . GLU A 1 307 ? 7.728 1.360 -21.881 1.00 96.00 307 GLU A CA 1
ATOM 2380 C C . GLU A 1 307 ? 8.436 2.704 -22.075 1.00 96.00 307 GLU A C 1
ATOM 2382 O O . GLU A 1 307 ? 9.364 2.753 -22.883 1.00 96.00 307 GLU A O 1
ATOM 2387 N N . THR A 1 308 ? 8.130 3.707 -21.243 1.00 97.94 308 THR A N 1
ATOM 2388 C CA . THR A 1 308 ? 8.838 4.995 -21.223 1.00 97.94 308 THR A CA 1
ATOM 2389 C C . THR A 1 308 ? 10.324 4.797 -20.932 1.00 97.94 308 THR A C 1
ATOM 2391 O O . THR A 1 308 ? 11.160 5.353 -21.633 1.00 97.94 308 THR A O 1
ATOM 2394 N N . PHE A 1 309 ? 10.706 3.943 -19.970 1.00 98.25 309 PHE A N 1
ATOM 2395 C CA . PHE A 1 309 ? 12.133 3.692 -19.722 1.00 98.25 309 PHE A CA 1
ATOM 2396 C C . PHE A 1 309 ? 12.842 3.081 -20.930 1.00 98.25 309 PHE A C 1
ATOM 2398 O O . PHE A 1 309 ? 13.938 3.509 -21.274 1.00 98.25 309 PHE A O 1
ATOM 2405 N N . ALA A 1 310 ? 12.213 2.125 -21.615 1.00 97.50 310 ALA A N 1
ATOM 2406 C CA . ALA A 1 310 ? 12.776 1.569 -22.837 1.00 97.50 310 ALA A CA 1
ATOM 2407 C C . ALA A 1 310 ? 12.910 2.630 -23.942 1.00 97.50 310 ALA A C 1
ATOM 2409 O O . ALA A 1 310 ? 13.875 2.600 -24.695 1.00 97.50 310 ALA A O 1
ATOM 2410 N N . GLU A 1 311 ? 11.932 3.523 -24.071 1.00 98.00 311 GLU A N 1
ATOM 2411 C CA . GLU A 1 311 ? 11.939 4.630 -25.029 1.00 98.00 311 GLU A CA 1
ATOM 2412 C C . GLU A 1 311 ? 13.044 5.641 -24.748 1.00 98.00 311 GLU A C 1
ATOM 2414 O O . GLU A 1 311 ? 13.925 5.800 -25.590 1.00 98.00 311 GLU A O 1
ATOM 2419 N N . LYS A 1 312 ? 13.089 6.202 -23.537 1.00 98.38 312 LYS A N 1
ATOM 2420 C CA . LYS A 1 312 ? 14.141 7.139 -23.123 1.00 98.38 312 LYS A CA 1
ATOM 2421 C C . LYS A 1 312 ? 15.529 6.514 -23.176 1.00 98.38 312 LYS A C 1
ATOM 2423 O O . LYS A 1 312 ? 16.489 7.174 -23.557 1.00 98.38 312 LYS A O 1
ATOM 2428 N N . ALA A 1 313 ? 15.655 5.221 -22.884 1.00 98.06 313 ALA A N 1
ATOM 2429 C CA . ALA A 1 313 ? 16.913 4.504 -23.063 1.00 98.06 313 ALA A CA 1
ATOM 2430 C C . ALA A 1 313 ? 17.346 4.451 -24.541 1.00 98.06 313 ALA A C 1
ATOM 2432 O O . ALA A 1 313 ? 18.518 4.682 -24.826 1.00 98.06 313 ALA A O 1
ATOM 2433 N N . ARG A 1 314 ? 16.420 4.210 -25.483 1.00 97.81 314 ARG A N 1
ATOM 2434 C CA . ARG A 1 314 ? 16.727 4.219 -26.927 1.00 97.81 314 ARG A CA 1
ATOM 2435 C C . ARG A 1 314 ? 17.101 5.607 -27.438 1.00 97.81 314 ARG A C 1
ATOM 2437 O O . ARG A 1 314 ? 18.033 5.701 -28.228 1.00 97.81 314 ARG A O 1
ATOM 2444 N N . GLU A 1 315 ? 16.429 6.658 -26.967 1.00 97.94 315 GLU A N 1
ATOM 2445 C CA . GLU A 1 315 ? 16.802 8.056 -27.254 1.00 97.94 315 GLU A CA 1
ATOM 2446 C C . GLU A 1 315 ? 18.242 8.365 -26.798 1.00 97.94 315 GLU A C 1
ATOM 2448 O O . GLU A 1 315 ? 18.944 9.139 -27.438 1.00 97.94 315 GLU A O 1
ATOM 2453 N N . ASN A 1 316 ? 18.713 7.690 -25.745 1.00 96.88 316 ASN A N 1
ATOM 2454 C CA . ASN A 1 316 ? 20.073 7.792 -25.211 1.00 96.88 316 ASN A CA 1
ATOM 2455 C C . ASN A 1 316 ? 21.015 6.683 -25.732 1.00 96.88 316 ASN A C 1
ATOM 2457 O O . ASN A 1 316 ? 21.984 6.315 -25.070 1.00 96.88 316 ASN A O 1
ATOM 2461 N N . GLY A 1 317 ? 20.726 6.102 -26.903 1.00 96.50 317 GLY A N 1
ATOM 2462 C CA . GLY A 1 317 ? 21.612 5.144 -27.579 1.00 96.50 317 GLY A CA 1
ATOM 2463 C C . GLY A 1 317 ? 21.656 3.737 -26.970 1.00 96.50 317 GLY A C 1
ATOM 2464 O O . GLY A 1 317 ? 22.442 2.894 -27.403 1.00 96.50 317 GLY A O 1
ATOM 2465 N N . ILE A 1 318 ? 20.804 3.429 -25.991 1.00 97.44 318 ILE A N 1
ATOM 2466 C CA . ILE A 1 318 ? 20.736 2.106 -25.371 1.00 97.44 318 ILE A CA 1
ATOM 2467 C C . ILE A 1 318 ? 19.666 1.279 -26.080 1.00 97.44 318 ILE A C 1
ATOM 2469 O O . ILE A 1 318 ? 18.467 1.532 -25.954 1.00 97.44 318 ILE A O 1
ATOM 2473 N N . ALA A 1 319 ? 20.084 0.216 -26.771 1.00 96.25 319 ALA A N 1
ATOM 2474 C CA . ALA A 1 319 ? 19.166 -0.744 -27.378 1.00 96.25 319 ALA A CA 1
ATOM 2475 C C . ALA A 1 319 ? 18.356 -1.481 -26.294 1.00 96.25 319 ALA A C 1
ATOM 2477 O O . ALA A 1 319 ? 18.777 -2.519 -25.781 1.00 96.25 319 ALA A O 1
ATOM 2478 N N . MET A 1 320 ? 17.194 -0.935 -25.928 1.00 95.81 320 MET A N 1
ATOM 2479 C CA . MET A 1 320 ? 16.360 -1.414 -24.828 1.00 95.81 320 MET A CA 1
ATOM 2480 C C . MET A 1 320 ? 14.891 -1.571 -25.239 1.00 95.81 320 MET A C 1
ATOM 2482 O O . MET A 1 320 ? 14.337 -0.764 -25.988 1.00 95.81 320 MET A O 1
ATOM 2486 N N . VAL A 1 321 ? 14.236 -2.612 -24.721 1.00 95.50 321 VAL A N 1
ATOM 2487 C CA . VAL A 1 321 ? 12.827 -2.930 -24.990 1.00 95.50 321 VAL A CA 1
ATOM 2488 C C . VAL A 1 321 ? 12.066 -3.298 -23.718 1.00 95.50 321 VAL A C 1
ATOM 2490 O O . VAL A 1 321 ? 12.572 -4.000 -22.843 1.00 95.50 321 VAL A O 1
ATOM 2493 N N . ALA A 1 322 ? 10.807 -2.875 -23.619 1.00 92.88 322 ALA A N 1
ATOM 2494 C CA . ALA A 1 322 ? 9.923 -3.279 -22.531 1.00 92.88 322 ALA A CA 1
ATOM 2495 C C . ALA A 1 322 ? 9.355 -4.679 -22.804 1.00 92.88 322 ALA A C 1
ATOM 2497 O O . ALA A 1 322 ? 8.421 -4.847 -23.588 1.00 92.88 322 ALA A O 1
ATOM 2498 N N . THR A 1 323 ? 9.927 -5.704 -22.170 1.00 86.06 323 THR A N 1
ATOM 2499 C CA . THR A 1 323 ? 9.475 -7.092 -22.339 1.00 86.06 323 THR A CA 1
ATOM 2500 C C . THR A 1 323 ? 8.488 -7.505 -21.250 1.00 86.06 323 THR A C 1
ATOM 2502 O O . THR A 1 323 ? 8.569 -7.083 -20.088 1.00 86.06 323 THR A O 1
ATOM 2505 N N . ARG A 1 324 ? 7.542 -8.385 -21.601 1.00 83.31 324 ARG A N 1
ATOM 2506 C CA . ARG A 1 324 ? 6.708 -9.085 -20.619 1.00 83.31 324 ARG A CA 1
ATOM 2507 C C . ARG A 1 324 ? 7.258 -10.489 -20.433 1.00 83.31 324 ARG A C 1
ATOM 2509 O O . ARG A 1 324 ? 7.620 -11.160 -21.389 1.00 83.31 324 ARG A O 1
ATOM 2516 N N . ARG A 1 325 ? 7.246 -10.981 -19.192 1.00 81.19 325 ARG A N 1
ATOM 2517 C CA . ARG A 1 325 ? 7.662 -12.357 -18.860 1.00 81.19 325 ARG A CA 1
ATOM 2518 C C . ARG A 1 325 ? 6.983 -13.402 -19.757 1.00 81.19 325 ARG A C 1
ATOM 2520 O O . ARG A 1 325 ? 7.627 -14.366 -20.162 1.00 81.19 325 ARG A O 1
ATOM 2527 N N . MET A 1 326 ? 5.695 -13.193 -20.035 1.00 77.56 326 MET A N 1
ATOM 2528 C CA . MET A 1 326 ? 4.877 -14.098 -20.842 1.00 77.56 326 MET A CA 1
ATOM 2529 C C . MET A 1 326 ? 5.293 -14.121 -22.312 1.00 77.56 326 MET A C 1
ATOM 2531 O O . MET A 1 326 ? 5.195 -15.176 -22.913 1.00 77.56 326 MET A O 1
ATOM 2535 N N . ASP A 1 327 ? 5.843 -13.036 -22.869 1.00 79.06 327 ASP A N 1
ATOM 2536 C CA . ASP A 1 327 ? 6.294 -13.013 -24.271 1.00 79.06 327 ASP A CA 1
ATOM 2537 C C . ASP A 1 327 ? 7.460 -13.981 -24.539 1.00 79.06 327 ASP A C 1
ATOM 2539 O O . ASP A 1 327 ? 7.754 -14.289 -25.689 1.00 79.06 327 ASP A O 1
ATOM 2543 N N . HIS A 1 328 ? 8.125 -14.465 -23.487 1.00 75.75 328 HIS A N 1
ATOM 2544 C CA . HIS A 1 328 ? 9.314 -15.314 -23.578 1.00 75.75 328 HIS A CA 1
ATOM 2545 C C . HIS A 1 328 ? 9.204 -16.588 -22.729 1.00 75.75 328 HIS A C 1
ATOM 2547 O O . HIS A 1 328 ? 10.213 -17.246 -22.496 1.00 75.75 328 HIS A O 1
ATOM 2553 N N . ALA A 1 329 ? 8.018 -16.881 -22.179 1.00 78.31 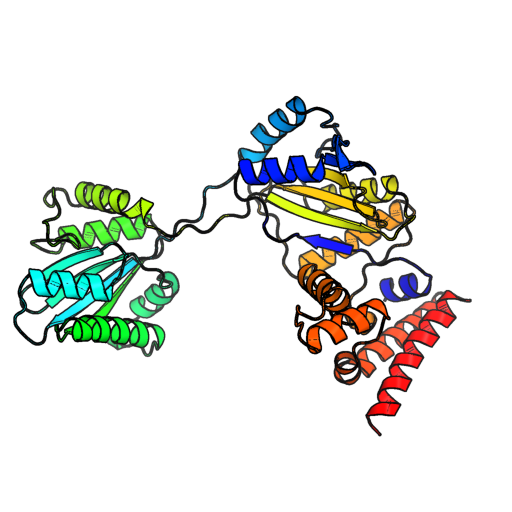329 ALA A N 1
ATOM 2554 C CA . ALA A 1 329 ? 7.779 -17.983 -21.242 1.00 78.31 329 ALA A CA 1
ATOM 2555 C C . ALA A 1 329 ? 8.845 -18.127 -20.133 1.00 78.31 329 ALA A C 1
ATOM 2557 O O . ALA A 1 329 ? 9.196 -19.228 -19.710 1.00 78.31 329 ALA A O 1
ATOM 2558 N N . MET A 1 330 ? 9.389 -17.009 -19.644 1.00 78.31 330 MET A N 1
ATOM 2559 C CA . MET A 1 330 ? 10.484 -17.039 -18.671 1.00 78.31 330 MET A CA 1
ATOM 2560 C C . MET A 1 330 ? 10.013 -17.601 -17.325 1.00 78.31 330 MET A C 1
ATOM 2562 O O . MET A 1 330 ? 8.910 -17.299 -16.867 1.00 78.31 330 MET A O 1
ATOM 2566 N N . THR A 1 331 ? 10.873 -18.325 -16.611 1.00 79.62 331 THR A N 1
ATOM 2567 C CA . THR A 1 331 ? 10.632 -18.747 -15.217 1.00 79.62 331 THR A CA 1
ATOM 2568 C C . THR A 1 331 ? 10.354 -17.573 -14.273 1.00 79.62 331 THR A C 1
ATOM 2570 O O . THR A 1 331 ? 10.811 -16.438 -14.483 1.00 79.62 331 THR A O 1
ATOM 2573 N N . ARG A 1 332 ? 9.549 -17.837 -13.229 1.00 79.50 332 ARG A N 1
ATOM 2574 C CA . ARG A 1 332 ? 9.232 -16.850 -12.183 1.00 79.50 332 ARG A CA 1
ATOM 2575 C C . ARG A 1 332 ? 10.527 -16.368 -11.512 1.00 79.50 332 ARG A C 1
ATOM 2577 O O . ARG A 1 332 ? 11.426 -17.179 -11.294 1.00 79.50 332 ARG A O 1
ATOM 2584 N N . PRO A 1 333 ? 10.639 -15.073 -11.167 1.00 80.69 333 PRO A N 1
ATOM 2585 C CA . PRO A 1 333 ? 11.799 -14.581 -10.434 1.00 80.69 333 PRO A CA 1
ATOM 2586 C C . PRO A 1 333 ? 11.884 -15.222 -9.039 1.00 80.69 333 PRO A C 1
ATOM 2588 O O . PRO A 1 333 ? 10.873 -15.629 -8.461 1.00 80.69 333 PRO A O 1
ATOM 2591 N N . PHE A 1 334 ? 13.093 -15.274 -8.482 1.00 84.00 334 PHE A N 1
ATOM 2592 C CA . PHE A 1 334 ? 13.337 -15.598 -7.077 1.00 84.00 334 PHE A CA 1
ATOM 2593 C C . PHE A 1 334 ? 13.703 -14.326 -6.295 1.00 84.00 334 PHE A C 1
ATOM 2595 O O . PHE A 1 334 ? 14.078 -13.315 -6.888 1.00 84.00 334 PHE A O 1
ATOM 2602 N N . THR A 1 335 ? 13.576 -14.359 -4.967 1.00 82.81 335 THR A N 1
ATOM 2603 C CA . THR A 1 335 ? 13.897 -13.224 -4.096 1.00 82.81 335 THR A CA 1
ATOM 2604 C C . THR A 1 335 ? 15.329 -13.330 -3.569 1.00 82.8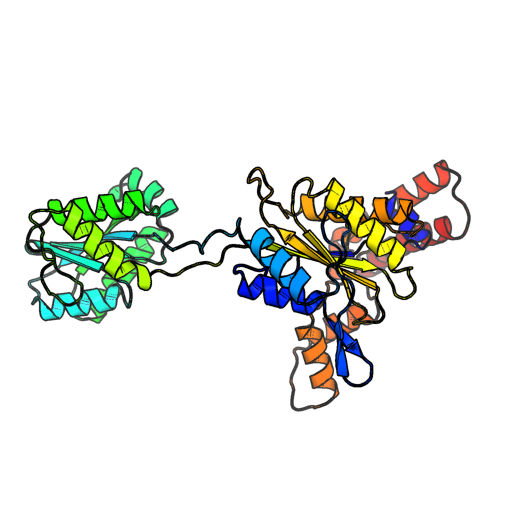1 335 THR A C 1
ATOM 2606 O O . THR A 1 335 ? 15.967 -14.382 -3.680 1.00 82.81 335 THR A O 1
ATOM 2609 N N . LYS A 1 336 ? 15.848 -12.257 -2.961 1.00 79.44 336 LYS A N 1
ATOM 2610 C CA . LYS A 1 336 ? 17.177 -12.277 -2.328 1.00 79.44 336 LYS A CA 1
ATOM 2611 C C . LYS A 1 336 ? 17.256 -13.354 -1.240 1.00 79.44 336 LYS A C 1
ATOM 2613 O O . LYS A 1 336 ? 18.282 -14.017 -1.118 1.00 79.44 336 LYS A O 1
ATOM 2618 N N . GLU A 1 337 ? 16.164 -13.581 -0.515 1.00 83.69 337 GLU A N 1
ATOM 2619 C CA . GLU A 1 337 ? 16.045 -14.615 0.514 1.00 83.69 337 GLU A CA 1
ATOM 2620 C C . GLU A 1 337 ? 16.142 -16.017 -0.091 1.00 83.69 337 GLU A C 1
ATOM 2622 O O . GLU A 1 337 ? 16.904 -16.829 0.424 1.00 83.69 337 GLU A O 1
ATOM 2627 N N . HIS A 1 338 ? 15.464 -16.287 -1.217 1.00 87.06 338 HIS A N 1
ATOM 2628 C CA . HIS A 1 338 ? 15.608 -17.561 -1.936 1.00 87.06 338 HIS A CA 1
ATOM 2629 C C . HIS A 1 338 ? 17.065 -17.806 -2.358 1.00 87.06 338 HIS A C 1
ATOM 2631 O O . HIS A 1 338 ? 17.596 -18.888 -2.129 1.00 87.06 338 HIS A O 1
ATOM 2637 N N . ALA A 1 339 ? 17.732 -16.799 -2.933 1.00 84.56 339 ALA A N 1
ATOM 2638 C CA . ALA A 1 339 ? 19.133 -16.918 -3.346 1.00 84.56 339 ALA A CA 1
ATOM 2639 C C . ALA A 1 339 ? 20.095 -17.080 -2.158 1.00 84.56 339 ALA A C 1
ATOM 2641 O O . ALA A 1 339 ? 21.098 -17.786 -2.260 1.00 84.56 339 ALA A O 1
ATOM 2642 N N . GLY A 1 340 ? 19.810 -16.412 -1.038 1.00 85.50 340 GLY A N 1
ATOM 2643 C CA . GLY A 1 340 ? 20.566 -16.538 0.205 1.00 85.50 340 GLY A CA 1
ATOM 2644 C C . GLY A 1 340 ? 20.410 -17.918 0.838 1.00 85.50 340 GLY A C 1
ATOM 2645 O O . GLY A 1 340 ? 21.411 -18.533 1.186 1.00 85.50 340 GLY A O 1
ATOM 2646 N N . ALA A 1 341 ? 19.177 -18.422 0.931 1.00 87.12 341 ALA A N 1
ATOM 2647 C CA . ALA A 1 341 ? 18.885 -19.763 1.430 1.00 87.12 341 ALA A CA 1
ATOM 2648 C C . ALA A 1 341 ? 19.540 -20.840 0.557 1.00 87.12 341 ALA A C 1
ATOM 2650 O O . ALA A 1 341 ? 20.200 -21.723 1.088 1.00 87.12 341 ALA A O 1
ATOM 2651 N N . TYR A 1 342 ? 19.441 -20.705 -0.770 1.00 88.62 342 TYR A N 1
ATOM 2652 C CA . TYR A 1 342 ? 20.104 -21.593 -1.724 1.00 88.62 342 TYR A CA 1
ATOM 2653 C C . TYR A 1 342 ? 21.624 -21.639 -1.519 1.00 88.62 342 TYR A C 1
ATOM 2655 O O . TYR A 1 342 ? 22.196 -22.717 -1.426 1.00 88.62 342 TYR A O 1
ATOM 2663 N N . ARG A 1 343 ? 22.288 -20.477 -1.402 1.00 88.31 343 ARG A N 1
ATOM 2664 C CA . ARG A 1 343 ? 23.743 -20.428 -1.173 1.00 88.31 343 ARG A CA 1
ATOM 2665 C C . ARG A 1 343 ? 24.143 -21.047 0.164 1.00 88.31 343 ARG A C 1
ATOM 2667 O O . ARG A 1 343 ? 25.084 -21.822 0.194 1.00 88.31 343 ARG A O 1
ATOM 2674 N N . ARG A 1 344 ? 23.418 -20.747 1.248 1.00 88.69 344 ARG A N 1
ATOM 2675 C CA . ARG A 1 344 ? 23.709 -21.333 2.568 1.00 88.69 344 ARG A CA 1
ATOM 2676 C C . ARG A 1 344 ? 23.570 -22.851 2.564 1.00 88.69 344 ARG A C 1
ATOM 2678 O O . ARG A 1 344 ? 24.450 -23.513 3.087 1.00 88.69 344 ARG A O 1
ATOM 2685 N N . ALA A 1 345 ? 22.529 -23.378 1.924 1.00 86.44 345 ALA A N 1
ATOM 2686 C CA . ALA A 1 345 ? 22.330 -24.820 1.799 1.00 86.44 345 ALA A CA 1
ATOM 2687 C C . ALA A 1 345 ? 23.434 -25.514 0.979 1.00 86.44 345 ALA A C 1
ATOM 2689 O O . ALA A 1 345 ? 23.730 -26.676 1.224 1.00 86.44 345 ALA A O 1
ATOM 2690 N N . GLN A 1 346 ? 24.062 -24.814 0.024 1.00 85.19 346 GLN A N 1
ATOM 2691 C CA . GLN A 1 346 ? 25.232 -25.334 -0.695 1.00 85.19 346 GLN A CA 1
ATOM 2692 C C . GLN A 1 346 ? 26.520 -25.291 0.140 1.00 85.19 346 GLN A C 1
ATOM 2694 O O . GLN A 1 346 ? 27.401 -26.115 -0.074 1.00 85.19 346 GLN A O 1
ATOM 2699 N N . SER A 1 347 ? 26.653 -24.323 1.050 1.00 84.81 347 SER A N 1
ATOM 2700 C CA . SER A 1 347 ? 27.864 -24.137 1.861 1.00 84.81 347 SER A CA 1
ATOM 2701 C C . SER A 1 347 ? 27.847 -24.905 3.185 1.00 84.81 347 SER A C 1
ATOM 2703 O O . SER A 1 347 ? 28.911 -25.224 3.702 1.00 84.81 347 SER A O 1
ATOM 2705 N N . ASP A 1 348 ? 26.671 -25.178 3.751 1.00 84.81 348 ASP A N 1
ATOM 2706 C CA . ASP A 1 348 ? 26.518 -25.853 5.041 1.00 84.81 348 ASP A CA 1
ATOM 2707 C C . ASP A 1 348 ? 25.299 -26.803 5.007 1.00 84.81 348 ASP A C 1
ATOM 2709 O O . ASP A 1 348 ? 24.154 -26.330 4.967 1.00 84.81 348 ASP A O 1
ATOM 2713 N N . PRO A 1 349 ? 25.521 -28.136 5.054 1.00 81.62 349 PRO A N 1
ATOM 2714 C CA . PRO A 1 349 ? 24.465 -29.152 4.995 1.00 81.62 349 PRO A CA 1
ATOM 2715 C C . PRO A 1 349 ? 23.408 -29.059 6.103 1.00 81.62 349 PRO A C 1
ATOM 2717 O O . PRO A 1 349 ? 22.333 -29.644 5.973 1.00 81.62 349 PRO A O 1
ATOM 2720 N N . ARG A 1 350 ? 23.674 -28.328 7.196 1.00 85.25 350 ARG A N 1
ATOM 2721 C CA . ARG A 1 350 ? 22.703 -28.127 8.286 1.00 85.25 350 ARG A CA 1
ATOM 2722 C C . ARG A 1 350 ? 21.538 -27.227 7.878 1.00 85.25 350 ARG A C 1
ATOM 2724 O O . ARG A 1 350 ? 20.472 -27.285 8.490 1.00 85.25 350 ARG A O 1
ATOM 2731 N N . TYR A 1 351 ? 21.716 -26.391 6.855 1.00 83.31 351 TYR A N 1
ATOM 2732 C CA . TYR A 1 351 ? 20.669 -25.494 6.378 1.00 83.31 351 TYR A CA 1
ATOM 2733 C C . TYR A 1 351 ? 19.791 -26.188 5.343 1.00 83.31 351 TYR A C 1
ATOM 2735 O O . TYR A 1 351 ? 20.122 -26.266 4.161 1.00 83.31 351 TYR A O 1
ATOM 2743 N N . GLN A 1 352 ? 18.610 -26.621 5.774 1.00 82.31 352 GLN A N 1
ATOM 2744 C CA . GLN A 1 352 ? 17.611 -27.169 4.866 1.00 82.31 352 GLN A CA 1
ATOM 2745 C C . GLN A 1 352 ? 16.896 -26.052 4.097 1.00 82.31 352 GLN A C 1
ATOM 2747 O O . GLN A 1 352 ? 16.417 -25.066 4.661 1.00 82.31 352 GLN A O 1
ATOM 2752 N N . VAL A 1 353 ? 16.788 -26.225 2.783 1.00 87.00 353 VAL A N 1
ATOM 2753 C CA . VAL A 1 353 ? 15.997 -25.369 1.898 1.00 87.00 353 VAL A CA 1
ATOM 2754 C C . VAL A 1 353 ? 15.068 -26.258 1.081 1.00 87.00 353 VAL A C 1
ATOM 2756 O O . VAL A 1 353 ? 15.459 -27.323 0.614 1.00 87.00 353 VAL A O 1
ATOM 2759 N N . SER A 1 354 ? 13.813 -25.842 0.910 1.00 89.12 354 SER A N 1
ATOM 2760 C CA . SER A 1 354 ? 12.835 -26.656 0.181 1.00 89.12 354 SER A CA 1
ATOM 2761 C C . SER A 1 354 ? 13.292 -26.925 -1.259 1.00 89.12 354 SER A C 1
ATOM 2763 O O . SER A 1 354 ? 13.735 -25.986 -1.933 1.00 89.12 354 SER A O 1
ATOM 2765 N N . ALA A 1 355 ? 13.070 -28.143 -1.764 1.00 86.88 355 ALA A N 1
ATOM 2766 C CA . ALA A 1 355 ? 13.385 -28.536 -3.143 1.00 86.88 355 ALA A CA 1
ATOM 2767 C C . ALA A 1 355 ? 12.807 -27.559 -4.185 1.00 86.88 355 ALA A C 1
ATOM 2769 O O . ALA A 1 355 ? 13.479 -27.175 -5.137 1.00 86.88 355 ALA A O 1
ATOM 2770 N N . ARG A 1 356 ? 11.601 -27.033 -3.937 1.00 85.50 356 ARG A N 1
ATOM 2771 C CA . ARG A 1 356 ? 10.952 -26.025 -4.790 1.00 85.50 356 ARG A CA 1
ATOM 2772 C C . ARG A 1 356 ? 11.747 -24.718 -4.918 1.00 85.50 356 ARG A C 1
ATOM 2774 O O . ARG A 1 356 ? 11.709 -24.063 -5.960 1.00 85.50 356 ARG A O 1
ATOM 2781 N N . THR A 1 357 ? 12.425 -24.288 -3.854 1.00 85.44 357 THR A N 1
ATOM 2782 C CA . THR A 1 357 ? 13.273 -23.083 -3.873 1.00 85.44 357 THR A CA 1
ATOM 2783 C C . THR A 1 357 ? 14.565 -23.346 -4.636 1.00 85.44 357 THR A C 1
ATOM 2785 O O . THR A 1 357 ? 14.976 -22.479 -5.405 1.00 85.44 357 THR A O 1
ATOM 2788 N N . ILE A 1 358 ? 15.156 -24.535 -4.473 1.00 86.00 358 ILE A N 1
ATOM 2789 C CA . ILE A 1 358 ? 16.324 -24.986 -5.244 1.00 86.00 358 ILE A CA 1
ATOM 2790 C C . ILE A 1 358 ? 15.993 -24.971 -6.734 1.00 86.00 358 ILE A C 1
ATOM 2792 O O . ILE A 1 358 ? 16.589 -24.198 -7.484 1.00 86.00 358 ILE A O 1
ATOM 2796 N N . GLU A 1 359 ? 14.955 -25.710 -7.127 1.00 87.06 359 GLU A N 1
ATOM 2797 C CA . GLU A 1 359 ? 14.501 -25.814 -8.513 1.00 87.06 359 GLU A CA 1
ATOM 2798 C C . GLU A 1 359 ? 14.226 -24.433 -9.120 1.00 87.06 359 GLU A C 1
ATOM 2800 O O . GLU A 1 359 ? 14.662 -24.133 -10.229 1.00 87.06 359 GLU A O 1
ATOM 2805 N N . ARG A 1 360 ? 13.554 -23.540 -8.381 1.00 86.25 360 ARG A N 1
ATOM 2806 C CA . ARG A 1 360 ? 13.277 -22.175 -8.850 1.00 86.25 360 ARG A CA 1
ATOM 2807 C C . ARG A 1 360 ? 14.555 -21.377 -9.114 1.00 86.25 360 ARG A C 1
ATOM 2809 O O . ARG A 1 360 ? 14.615 -20.652 -10.109 1.00 86.25 360 ARG A O 1
ATOM 2816 N N . VAL A 1 361 ? 15.531 -21.435 -8.207 1.00 85.75 361 VAL A N 1
ATOM 2817 C CA . VAL A 1 361 ? 16.792 -20.691 -8.347 1.00 85.75 361 VAL A CA 1
ATOM 2818 C C . VAL A 1 361 ? 17.599 -21.244 -9.521 1.00 85.75 361 VAL A C 1
ATOM 2820 O O . VAL A 1 361 ? 18.052 -20.462 -10.359 1.00 85.75 361 VAL A O 1
ATOM 2823 N N . GLU A 1 362 ? 17.720 -22.564 -9.630 1.00 87.75 362 GLU A N 1
ATOM 2824 C CA . GLU A 1 362 ? 18.440 -23.235 -10.715 1.00 87.75 362 GLU A CA 1
ATOM 2825 C C . GLU A 1 362 ? 17.791 -23.002 -12.074 1.00 87.75 362 GLU A C 1
ATOM 2827 O O . GLU A 1 362 ? 18.460 -22.546 -13.000 1.00 87.75 362 GLU A O 1
ATOM 2832 N N . ALA A 1 363 ? 16.478 -23.224 -12.187 1.00 85.38 363 ALA A N 1
ATOM 2833 C CA . ALA A 1 363 ? 15.742 -23.017 -13.428 1.00 85.38 363 ALA A CA 1
ATOM 2834 C C . ALA A 1 363 ? 15.891 -21.574 -13.927 1.00 85.38 363 ALA A C 1
ATOM 2836 O O . ALA A 1 363 ? 16.044 -21.346 -15.126 1.00 85.38 363 ALA A O 1
ATOM 2837 N N . LYS A 1 364 ? 15.911 -20.589 -13.018 1.00 84.50 364 LYS A N 1
ATOM 2838 C CA . LYS A 1 364 ? 16.133 -19.190 -13.392 1.00 84.50 364 LYS A CA 1
ATOM 2839 C C . LYS A 1 364 ? 17.577 -18.911 -13.813 1.00 84.50 364 LYS A C 1
ATOM 2841 O O . LYS A 1 364 ? 17.771 -18.194 -14.791 1.00 84.50 364 LYS A O 1
ATOM 2846 N N . ARG A 1 365 ? 18.571 -19.447 -13.097 1.00 84.19 365 ARG A N 1
ATOM 2847 C CA . ARG A 1 365 ? 20.003 -19.265 -13.411 1.00 84.19 365 ARG A CA 1
ATOM 2848 C C . ARG A 1 365 ? 20.402 -19.922 -14.730 1.00 84.19 365 ARG A C 1
ATOM 2850 O O . ARG A 1 365 ? 21.193 -19.351 -15.463 1.00 84.19 365 ARG A O 1
ATOM 2857 N N . GLN A 1 366 ? 19.816 -21.073 -15.039 1.00 84.38 366 GLN A N 1
ATOM 2858 C CA . GLN A 1 366 ? 20.036 -21.804 -16.288 1.00 84.38 366 GLN A CA 1
ATOM 2859 C C . GLN A 1 366 ? 19.167 -21.288 -17.446 1.00 84.38 366 GLN A C 1
ATOM 2861 O O . GLN A 1 366 ? 19.210 -21.841 -18.537 1.00 84.38 366 GLN A O 1
ATOM 2866 N N . GLY A 1 367 ? 18.338 -20.261 -17.217 1.00 78.19 367 GLY A N 1
ATOM 2867 C CA . GLY A 1 367 ? 17.463 -19.712 -18.253 1.00 78.19 367 GLY A CA 1
ATOM 2868 C C . GLY A 1 367 ? 16.387 -20.683 -18.748 1.00 78.19 367 GLY A C 1
ATOM 2869 O O . GLY A 1 367 ? 15.872 -20.492 -19.847 1.00 78.19 367 GLY A O 1
ATOM 2870 N N . ARG A 1 368 ? 16.021 -21.705 -17.958 1.00 81.81 368 ARG A N 1
ATOM 2871 C CA . ARG A 1 368 ? 14.965 -22.657 -18.328 1.00 81.81 368 ARG A CA 1
ATOM 2872 C C . ARG A 1 368 ? 13.645 -21.917 -18.539 1.00 81.81 368 ARG A C 1
ATOM 2874 O O . ARG A 1 368 ? 13.309 -20.982 -17.797 1.00 81.81 368 ARG A O 1
ATOM 2881 N N . LEU A 1 369 ? 12.886 -22.368 -19.532 1.00 79.56 369 LEU A N 1
ATOM 2882 C CA . LEU A 1 369 ? 11.530 -21.895 -19.778 1.00 79.56 369 LEU A CA 1
ATOM 2883 C C . LEU A 1 369 ? 10.567 -22.464 -18.728 1.00 79.56 369 LEU A C 1
ATOM 2885 O O . LEU A 1 369 ? 10.777 -23.544 -18.175 1.00 79.56 369 LEU A O 1
ATOM 2889 N N . ASP A 1 370 ? 9.503 -21.724 -18.435 1.00 78.25 370 ASP A N 1
ATOM 2890 C CA . ASP A 1 370 ? 8.447 -22.169 -17.532 1.00 78.25 370 ASP A CA 1
ATOM 2891 C C . ASP A 1 370 ? 7.527 -23.155 -18.259 1.00 78.25 370 ASP A C 1
ATOM 2893 O O . ASP A 1 370 ? 6.609 -22.746 -18.971 1.00 78.25 370 ASP A O 1
ATOM 2897 N N . GLY A 1 371 ? 7.777 -24.453 -18.067 1.00 74.12 371 GLY A N 1
ATOM 2898 C CA . GLY A 1 371 ? 7.023 -25.527 -18.711 1.00 74.12 371 GLY A CA 1
ATOM 2899 C C . GLY A 1 371 ? 5.511 -25.433 -18.494 1.00 74.12 371 GLY A C 1
ATOM 2900 O O . GLY A 1 371 ? 4.760 -25.665 -19.432 1.00 74.12 371 GLY A O 1
ATOM 2901 N N . GLN A 1 372 ? 5.053 -25.016 -17.308 1.00 74.12 372 GLN A N 1
ATOM 2902 C CA . GLN A 1 372 ? 3.620 -24.861 -17.040 1.00 74.12 372 GLN A CA 1
ATOM 2903 C C . GLN A 1 372 ? 3.034 -23.671 -17.807 1.00 74.12 372 GLN A C 1
ATOM 2905 O O . GLN A 1 372 ? 1.950 -23.768 -18.379 1.00 74.12 372 GLN A O 1
ATOM 2910 N N . SER A 1 373 ? 3.759 -22.548 -17.859 1.00 70.75 373 SER A N 1
ATOM 2911 C CA . SER A 1 373 ? 3.325 -21.397 -18.660 1.00 70.75 373 SER A CA 1
ATOM 2912 C C . SER A 1 373 ? 3.308 -21.717 -20.156 1.00 70.75 373 SER A C 1
ATOM 2914 O O . SER A 1 373 ? 2.429 -21.210 -20.849 1.00 70.75 373 SER A O 1
ATOM 2916 N N . LEU A 1 374 ? 4.239 -22.550 -20.634 1.00 74.25 374 LEU A N 1
ATOM 2917 C CA . LEU A 1 374 ? 4.295 -23.020 -22.020 1.00 74.25 374 LEU A CA 1
ATOM 2918 C C . LEU A 1 374 ? 3.146 -23.954 -22.382 1.00 74.25 374 LEU A C 1
ATOM 2920 O O . LEU A 1 374 ? 2.579 -23.792 -23.451 1.00 74.25 374 LEU A O 1
ATOM 2924 N N . VAL A 1 375 ? 2.764 -24.880 -21.503 1.00 76.62 375 VAL A N 1
ATOM 2925 C CA . VAL A 1 375 ? 1.601 -25.748 -21.754 1.00 76.62 375 VAL A CA 1
ATOM 2926 C C . VAL A 1 375 ? 0.323 -24.914 -21.860 1.00 76.62 375 VAL A C 1
ATOM 2928 O O . VAL A 1 375 ? -0.475 -25.120 -22.759 1.00 76.62 375 VAL A O 1
ATOM 2931 N N . VAL A 1 376 ? 0.144 -23.927 -20.977 1.00 77.94 376 VAL A N 1
ATOM 2932 C CA . VAL A 1 376 ? -1.097 -23.134 -20.938 1.00 77.94 376 VAL A CA 1
ATOM 2933 C C . VAL A 1 376 ? -1.147 -22.041 -22.013 1.00 77.94 376 VAL A C 1
ATOM 2935 O O . VAL A 1 376 ? -2.225 -21.694 -22.478 1.00 77.94 376 VAL A O 1
ATOM 2938 N N . ASN A 1 377 ? -0.008 -21.442 -22.382 1.00 80.81 377 ASN A N 1
ATOM 2939 C CA . ASN A 1 377 ? 0.029 -20.240 -23.232 1.00 80.81 377 ASN A CA 1
ATOM 2940 C C . ASN A 1 377 ? 0.926 -20.385 -24.471 1.00 80.81 377 ASN A C 1
ATOM 2942 O O . ASN A 1 377 ? 1.164 -19.389 -25.155 1.00 80.81 377 ASN A O 1
ATOM 2946 N N . GLY A 1 378 ? 1.460 -21.577 -24.744 1.00 79.50 378 GLY A N 1
ATOM 2947 C CA . GLY A 1 378 ? 2.450 -21.821 -25.795 1.00 79.50 378 GLY A CA 1
ATOM 2948 C C . GLY A 1 378 ? 1.981 -21.355 -27.166 1.00 79.50 378 GLY A C 1
ATOM 2949 O O . GLY A 1 378 ? 2.686 -20.577 -27.803 1.00 79.50 378 GLY A O 1
ATOM 2950 N N . ASP A 1 379 ? 0.759 -21.722 -27.556 1.00 81.00 379 ASP A N 1
ATOM 2951 C CA . ASP A 1 379 ? 0.169 -21.337 -28.844 1.00 81.00 379 ASP A CA 1
ATOM 2952 C C . ASP A 1 379 ? 0.016 -19.825 -28.984 1.00 81.00 379 ASP A C 1
ATOM 2954 O O . ASP A 1 379 ? 0.401 -19.241 -29.996 1.00 81.00 379 ASP A O 1
ATOM 2958 N N . ALA A 1 380 ? -0.482 -19.160 -27.939 1.00 85.75 380 ALA A N 1
ATOM 2959 C CA . ALA A 1 380 ? -0.639 -17.711 -27.940 1.00 85.75 380 ALA A CA 1
ATOM 2960 C C . ALA A 1 380 ? 0.720 -16.999 -28.049 1.00 85.75 380 ALA A C 1
ATOM 2962 O O . ALA A 1 380 ? 0.852 -16.023 -28.789 1.00 85.75 380 ALA A O 1
ATOM 2963 N N . ILE A 1 381 ? 1.743 -17.490 -27.341 1.00 85.94 381 ILE A N 1
ATOM 2964 C CA . ILE A 1 381 ? 3.104 -16.938 -27.386 1.00 85.94 381 ILE A CA 1
ATOM 2965 C C . ILE A 1 381 ? 3.720 -17.168 -28.769 1.00 85.94 381 ILE A C 1
ATOM 2967 O O . ILE A 1 381 ? 4.243 -16.228 -29.370 1.00 85.94 381 ILE A O 1
ATOM 2971 N N . ALA A 1 382 ? 3.621 -18.386 -29.298 1.00 86.56 382 ALA A N 1
ATOM 2972 C CA . ALA A 1 382 ? 4.128 -18.753 -30.611 1.00 86.56 382 ALA A CA 1
ATOM 2973 C C . ALA A 1 382 ? 3.462 -17.945 -31.730 1.00 86.56 382 ALA A C 1
ATOM 2975 O O . ALA A 1 382 ? 4.162 -17.327 -32.530 1.00 86.56 382 ALA A O 1
ATOM 2976 N N . ALA A 1 383 ? 2.129 -17.860 -31.747 1.00 88.12 383 ALA A N 1
ATOM 2977 C CA . ALA A 1 383 ? 1.380 -17.046 -32.703 1.00 88.12 383 ALA A CA 1
ATOM 2978 C C . ALA A 1 383 ? 1.809 -15.574 -32.642 1.00 88.12 383 ALA A C 1
ATOM 2980 O O . ALA A 1 383 ? 1.955 -14.901 -33.665 1.00 88.12 383 ALA A O 1
ATOM 2981 N N . ALA A 1 384 ? 2.082 -15.068 -31.439 1.00 90.25 384 ALA A N 1
ATOM 2982 C CA . ALA A 1 384 ? 2.546 -13.706 -31.258 1.00 90.25 384 ALA A CA 1
ATOM 2983 C C . ALA A 1 384 ? 3.972 -13.480 -31.808 1.00 90.25 384 ALA A C 1
ATOM 2985 O O . ALA A 1 384 ? 4.246 -12.388 -32.321 1.00 90.25 384 ALA A O 1
ATOM 2986 N N . TRP A 1 385 ? 4.857 -14.481 -31.735 1.00 91.38 385 TRP A N 1
ATOM 2987 C CA . TRP A 1 385 ? 6.176 -14.472 -32.381 1.00 91.38 385 TRP A CA 1
ATOM 2988 C C . TRP A 1 385 ? 6.086 -14.613 -33.900 1.00 91.38 385 TRP A C 1
ATOM 2990 O O . TRP A 1 385 ? 6.730 -13.837 -34.598 1.00 91.38 385 TRP A O 1
ATOM 3000 N N . GLN A 1 386 ? 5.226 -15.490 -34.420 1.00 91.44 386 GLN A N 1
ATOM 3001 C CA . GLN A 1 386 ? 4.990 -15.615 -35.863 1.00 91.44 386 GLN A CA 1
ATOM 3002 C C . GLN A 1 386 ? 4.470 -14.303 -36.456 1.00 91.44 386 GLN A C 1
ATOM 3004 O O . GLN A 1 386 ? 5.009 -13.807 -37.439 1.00 91.44 386 GLN A O 1
ATOM 3009 N N . LYS A 1 387 ? 3.512 -13.644 -35.789 1.00 92.62 387 LYS A N 1
ATOM 3010 C CA . LYS A 1 387 ? 3.053 -12.307 -36.197 1.00 92.62 387 LYS A CA 1
ATOM 3011 C C . LYS A 1 387 ? 4.195 -11.281 -36.209 1.00 92.62 387 LYS A C 1
ATOM 3013 O O . LYS A 1 387 ? 4.237 -10.414 -37.082 1.00 92.62 387 LYS A O 1
ATOM 3018 N N . THR A 1 388 ? 5.116 -11.360 -35.243 1.00 92.00 388 THR A N 1
ATOM 3019 C CA . THR A 1 388 ? 6.320 -10.516 -35.216 1.00 92.00 388 THR A CA 1
ATOM 3020 C C . THR A 1 388 ? 7.220 -10.805 -36.422 1.00 92.00 388 THR A C 1
ATOM 3022 O O . THR A 1 388 ? 7.609 -9.853 -37.088 1.00 92.00 388 THR A O 1
ATOM 3025 N N . VAL A 1 389 ? 7.486 -12.074 -36.745 1.00 92.62 389 VAL A N 1
ATOM 3026 C CA . VAL A 1 389 ? 8.273 -12.493 -37.921 1.00 92.62 389 VAL A CA 1
ATOM 3027 C C . VAL A 1 389 ? 7.648 -11.981 -39.217 1.00 92.62 389 VAL A C 1
ATOM 3029 O O . VAL A 1 389 ? 8.335 -11.339 -40.006 1.00 92.62 389 VAL A O 1
ATOM 3032 N N . THR A 1 390 ? 6.342 -12.187 -39.418 1.00 93.19 390 THR A N 1
ATOM 3033 C CA . THR A 1 390 ? 5.631 -11.686 -40.604 1.00 93.19 390 THR A CA 1
ATOM 3034 C C . THR A 1 390 ? 5.798 -10.179 -40.741 1.00 93.19 390 THR A C 1
ATOM 3036 O O . THR A 1 390 ? 6.147 -9.696 -41.810 1.00 93.19 390 THR A O 1
ATOM 3039 N N . THR A 1 391 ? 5.631 -9.439 -39.644 1.00 92.44 391 THR A N 1
ATOM 3040 C CA . THR A 1 391 ? 5.775 -7.978 -39.669 1.00 92.44 391 THR A CA 1
ATOM 3041 C C . THR A 1 391 ? 7.213 -7.550 -39.960 1.00 92.44 391 THR A C 1
ATOM 3043 O O . THR A 1 391 ? 7.423 -6.616 -40.726 1.00 92.44 391 THR A O 1
ATOM 3046 N N . MET A 1 392 ? 8.207 -8.237 -39.386 1.00 93.19 392 MET A N 1
ATOM 3047 C CA . MET A 1 392 ? 9.624 -7.991 -39.674 1.00 93.19 392 MET A CA 1
ATOM 3048 C C . MET A 1 392 ? 9.927 -8.194 -41.163 1.00 93.19 392 MET A C 1
ATOM 3050 O O . MET A 1 392 ? 10.552 -7.326 -41.765 1.00 93.19 392 MET A O 1
ATOM 3054 N N . ARG A 1 393 ? 9.414 -9.270 -41.778 1.00 92.88 393 ARG A N 1
ATOM 3055 C CA . ARG A 1 393 ? 9.551 -9.521 -43.223 1.00 92.88 393 ARG A CA 1
ATOM 3056 C C . ARG A 1 393 ? 8.885 -8.432 -44.062 1.00 92.88 393 ARG A C 1
ATOM 3058 O O . ARG A 1 393 ? 9.508 -7.923 -44.984 1.00 92.88 393 ARG A O 1
ATOM 3065 N N . THR A 1 394 ? 7.652 -8.043 -43.727 1.00 92.69 394 THR A N 1
ATOM 3066 C CA . THR A 1 394 ? 6.936 -6.961 -44.427 1.00 92.69 394 THR A CA 1
ATOM 3067 C C . THR A 1 394 ? 7.681 -5.629 -44.335 1.00 92.69 394 THR A C 1
ATOM 3069 O O . THR A 1 394 ? 7.684 -4.866 -45.292 1.00 92.69 394 THR A O 1
ATOM 3072 N N . ALA A 1 395 ? 8.350 -5.364 -43.212 1.00 90.50 395 ALA A N 1
ATOM 3073 C CA . ALA A 1 395 ? 9.186 -4.182 -43.017 1.00 90.50 395 ALA A CA 1
ATOM 3074 C C . ALA A 1 395 ? 10.598 -4.304 -43.632 1.00 90.50 395 ALA A C 1
ATOM 3076 O O . ALA A 1 395 ? 11.431 -3.431 -43.402 1.00 90.50 395 ALA A O 1
ATOM 3077 N N . GLY A 1 396 ? 10.899 -5.379 -44.371 1.00 90.75 396 GLY A N 1
ATOM 3078 C CA . GLY A 1 396 ? 12.203 -5.595 -45.009 1.00 90.75 396 GLY A CA 1
ATOM 3079 C C . GLY A 1 396 ? 13.342 -5.947 -44.045 1.00 90.75 396 GLY A C 1
ATOM 3080 O O . GLY A 1 396 ? 14.508 -5.884 -44.426 1.00 90.75 396 GLY A O 1
ATOM 3081 N N . VAL A 1 397 ? 13.043 -6.320 -42.795 1.00 89.00 397 VAL A N 1
ATOM 3082 C CA . VAL A 1 397 ? 14.062 -6.737 -41.823 1.00 89.00 397 VAL A CA 1
ATOM 3083 C C . VAL A 1 397 ? 14.596 -8.114 -42.210 1.00 89.00 397 VAL A C 1
ATOM 3085 O O . VAL A 1 397 ? 13.846 -9.089 -42.245 1.00 89.00 397 VAL A O 1
ATOM 3088 N N . ILE A 1 398 ? 15.904 -8.200 -42.443 1.00 88.25 398 ILE A N 1
ATOM 3089 C CA . ILE A 1 398 ? 16.618 -9.424 -42.830 1.00 88.25 398 ILE A CA 1
ATOM 3090 C C . ILE A 1 398 ? 17.733 -9.772 -41.830 1.00 88.25 398 ILE A C 1
ATOM 3092 O O . ILE A 1 398 ? 18.044 -9.004 -40.918 1.00 88.25 398 ILE A O 1
ATOM 3096 N N . GLY A 1 399 ? 18.349 -10.944 -42.000 1.00 90.44 399 GLY A N 1
ATOM 3097 C CA . GLY A 1 399 ? 19.534 -11.356 -41.244 1.00 90.44 399 GLY A CA 1
ATOM 3098 C C . GLY A 1 399 ? 19.239 -11.876 -39.833 1.00 90.44 399 GLY A C 1
ATOM 3099 O O . GLY A 1 399 ? 18.159 -12.394 -39.548 1.00 90.44 399 GLY A O 1
ATOM 3100 N N . GLN A 1 400 ? 20.227 -11.750 -38.941 1.00 89.19 400 GLN A N 1
ATOM 3101 C CA . GLN A 1 400 ? 20.251 -12.436 -37.641 1.00 89.19 400 GLN A CA 1
ATOM 3102 C C . GLN A 1 400 ? 19.030 -12.148 -36.759 1.00 89.19 400 GLN A C 1
ATOM 3104 O O . GLN A 1 400 ? 18.539 -13.053 -36.090 1.00 89.19 400 GLN A O 1
ATOM 3109 N N . ALA A 1 401 ? 18.507 -10.918 -36.779 1.00 88.38 401 ALA A N 1
ATOM 3110 C CA . ALA A 1 401 ? 17.339 -10.548 -35.982 1.00 88.38 401 ALA A CA 1
ATOM 3111 C C . ALA A 1 401 ? 16.074 -11.306 -36.421 1.00 88.38 401 ALA A C 1
ATOM 3113 O O . ALA A 1 401 ? 15.308 -11.774 -35.575 1.00 88.38 401 ALA A O 1
ATOM 3114 N N . LEU A 1 402 ? 15.861 -11.454 -37.735 1.00 91.06 402 LEU A N 1
ATOM 3115 C CA . LEU A 1 402 ? 14.734 -12.212 -38.279 1.00 91.06 402 LEU A CA 1
ATOM 3116 C C . LEU A 1 402 ? 14.878 -13.699 -37.942 1.00 91.06 402 LEU A C 1
ATOM 3118 O O . LEU A 1 402 ? 13.952 -14.294 -37.392 1.00 91.06 402 LEU A O 1
ATOM 3122 N N . THR A 1 403 ? 16.062 -14.269 -38.178 1.00 91.38 403 THR A N 1
ATOM 3123 C CA . THR A 1 403 ? 16.362 -15.672 -37.859 1.00 91.38 403 THR A CA 1
ATOM 3124 C C . THR A 1 403 ? 16.191 -15.968 -36.367 1.00 91.38 403 THR A C 1
ATOM 3126 O O . THR A 1 403 ? 15.651 -17.010 -35.993 1.00 91.38 403 THR A O 1
ATOM 3129 N N . ALA A 1 404 ? 16.592 -15.045 -35.488 1.00 89.25 404 ALA A N 1
ATOM 3130 C CA . ALA A 1 404 ? 16.382 -15.175 -34.051 1.00 89.25 404 ALA A CA 1
ATOM 3131 C C . ALA A 1 404 ? 14.887 -15.170 -33.693 1.00 89.25 404 ALA A C 1
ATOM 3133 O O . ALA A 1 404 ? 14.443 -16.019 -32.919 1.00 89.25 404 ALA A O 1
ATOM 3134 N N . ALA A 1 405 ? 14.093 -14.264 -34.273 1.00 89.56 405 ALA A N 1
ATOM 3135 C CA . ALA A 1 405 ? 12.649 -14.213 -34.043 1.00 89.56 405 ALA A CA 1
ATOM 3136 C C . ALA A 1 405 ? 11.937 -15.495 -34.517 1.00 89.56 405 ALA A C 1
ATOM 3138 O O . ALA A 1 405 ? 11.076 -16.019 -33.805 1.00 89.56 405 ALA A O 1
ATOM 3139 N N . GLU A 1 406 ? 12.330 -16.026 -35.678 1.00 90.81 406 GLU A N 1
ATOM 3140 C CA . GLU A 1 406 ? 11.838 -17.296 -36.227 1.00 90.81 406 GLU A CA 1
ATOM 3141 C C . GLU A 1 406 ? 12.193 -18.476 -35.325 1.00 90.81 406 GLU A C 1
ATOM 3143 O O . GLU A 1 406 ? 11.319 -19.260 -34.956 1.00 90.81 406 GLU A O 1
ATOM 3148 N N . SER A 1 407 ? 13.459 -18.570 -34.914 1.00 88.19 407 SER A N 1
ATOM 3149 C CA . SER A 1 407 ? 13.942 -19.620 -34.016 1.00 88.19 407 SER A CA 1
ATOM 3150 C C . SER A 1 407 ? 13.178 -19.617 -32.691 1.00 88.19 407 SER A C 1
ATOM 3152 O O . SER A 1 407 ? 12.686 -20.658 -32.254 1.00 88.19 407 SER A O 1
ATOM 3154 N N . ILE A 1 408 ? 12.985 -18.442 -32.080 1.00 86.19 408 ILE A N 1
ATOM 3155 C CA . ILE A 1 408 ? 12.222 -18.307 -30.833 1.00 86.19 408 ILE A CA 1
ATOM 3156 C C . ILE A 1 408 ? 10.775 -18.791 -31.022 1.00 86.19 408 ILE A C 1
ATOM 3158 O O . ILE A 1 408 ? 10.297 -19.606 -30.232 1.00 86.19 408 ILE A O 1
ATOM 3162 N N . GLY A 1 409 ? 10.086 -18.331 -32.072 1.00 84.88 409 GLY A N 1
ATOM 3163 C CA . GLY A 1 409 ? 8.709 -18.743 -32.359 1.00 84.88 409 GLY A CA 1
ATOM 3164 C C . GLY A 1 409 ? 8.572 -20.247 -32.613 1.00 84.88 409 GLY A C 1
ATOM 3165 O O . GLY A 1 409 ? 7.681 -20.891 -32.056 1.00 84.88 409 GLY A O 1
ATOM 3166 N N . ASN A 1 410 ? 9.480 -20.822 -33.404 1.00 84.69 410 ASN A N 1
ATOM 3167 C CA . ASN A 1 410 ? 9.479 -22.243 -33.753 1.00 84.69 410 ASN A CA 1
ATOM 3168 C C . ASN A 1 410 ? 9.776 -23.140 -32.545 1.00 84.69 410 ASN A C 1
ATOM 3170 O O . ASN A 1 410 ? 9.140 -24.181 -32.382 1.00 84.69 410 ASN A O 1
ATOM 3174 N N . ASN A 1 411 ? 10.683 -22.720 -31.658 1.00 82.38 411 ASN A N 1
ATOM 3175 C CA . ASN A 1 411 ? 10.987 -23.452 -30.429 1.00 82.38 411 ASN A CA 1
ATOM 3176 C C . ASN A 1 411 ? 9.765 -23.559 -29.506 1.00 82.38 411 ASN A C 1
ATOM 3178 O O . ASN A 1 411 ? 9.538 -24.614 -28.915 1.00 82.38 411 ASN A O 1
ATOM 3182 N N . PHE A 1 412 ? 8.942 -22.508 -29.417 1.00 81.38 412 PHE A N 1
ATOM 3183 C CA . PHE A 1 412 ? 7.702 -22.560 -28.638 1.00 81.38 412 PHE A CA 1
ATOM 3184 C C . PHE A 1 412 ? 6.658 -23.509 -29.245 1.00 81.38 412 PHE A C 1
ATOM 3186 O O . PHE A 1 412 ? 6.017 -24.244 -28.496 1.00 81.38 412 PHE A O 1
ATOM 3193 N N . LEU A 1 413 ? 6.536 -23.556 -30.578 1.00 75.88 413 LEU A N 1
ATOM 3194 C CA . LEU A 1 413 ? 5.654 -24.509 -31.268 1.00 75.88 413 LEU A CA 1
ATOM 3195 C C . LEU A 1 413 ? 6.100 -25.962 -31.061 1.00 75.88 413 LEU A C 1
ATOM 3197 O O . LEU A 1 413 ? 5.273 -26.832 -30.795 1.00 75.88 413 LEU A O 1
ATOM 3201 N N . LYS A 1 414 ? 7.409 -26.228 -31.168 1.00 74.12 414 LYS A N 1
ATOM 3202 C CA . LYS A 1 414 ? 7.970 -27.574 -30.994 1.00 74.12 414 LYS A CA 1
ATOM 3203 C C . LYS A 1 414 ? 7.744 -28.099 -29.574 1.00 74.12 414 LYS A C 1
ATOM 3205 O O . LYS A 1 414 ? 7.252 -29.206 -29.404 1.00 74.12 414 LYS A O 1
ATOM 3210 N N . PHE A 1 415 ? 8.003 -27.268 -28.565 1.00 69.25 415 PHE A N 1
ATOM 3211 C CA . PHE A 1 415 ? 7.844 -27.649 -27.159 1.00 69.25 415 PHE A CA 1
ATOM 3212 C C . PHE A 1 415 ? 6.407 -28.046 -26.783 1.00 69.25 415 PHE A C 1
ATOM 3214 O O . PHE A 1 415 ? 6.209 -28.865 -25.888 1.00 69.25 415 PHE A O 1
ATOM 3221 N N . HIS A 1 416 ? 5.401 -27.465 -27.441 1.00 63.69 416 HIS A N 1
ATOM 3222 C CA . HIS A 1 416 ? 4.005 -27.846 -27.233 1.00 63.69 416 HIS A CA 1
ATOM 3223 C C . HIS A 1 416 ? 3.679 -29.214 -27.854 1.00 63.69 416 HIS A C 1
ATOM 3225 O O . HIS A 1 416 ? 3.048 -30.049 -27.203 1.00 63.69 416 HIS A O 1
ATOM 3231 N N . ARG A 1 417 ? 4.141 -29.465 -29.089 1.00 65.56 417 ARG A N 1
ATOM 3232 C CA . ARG A 1 417 ? 3.930 -30.747 -29.789 1.00 65.56 417 ARG A CA 1
ATOM 3233 C C . ARG A 1 417 ? 4.516 -31.924 -29.009 1.00 65.56 417 ARG A C 1
ATOM 3235 O O . ARG A 1 417 ? 3.848 -32.936 -28.867 1.00 65.56 417 ARG A O 1
ATOM 3242 N N . ASP A 1 418 ? 5.694 -31.743 -28.417 1.00 64.44 418 ASP A N 1
ATOM 3243 C CA . ASP A 1 418 ? 6.391 -32.790 -27.656 1.00 64.44 418 ASP A CA 1
ATOM 3244 C C . ASP A 1 418 ? 5.736 -33.118 -26.288 1.00 64.44 418 ASP A C 1
ATOM 3246 O O . ASP A 1 418 ? 6.188 -34.024 -25.593 1.00 64.44 418 ASP A O 1
ATOM 3250 N N . ARG A 1 419 ? 4.704 -32.373 -25.853 1.00 60.59 419 ARG A N 1
ATOM 3251 C CA . ARG A 1 419 ? 4.037 -32.546 -24.540 1.00 60.59 419 ARG A CA 1
ATOM 3252 C C . ARG A 1 419 ? 2.523 -32.742 -24.591 1.00 60.59 419 ARG A C 1
ATOM 3254 O O . ARG A 1 419 ? 1.919 -32.966 -23.545 1.00 60.59 419 ARG A O 1
ATOM 3261 N N . THR A 1 420 ? 1.925 -32.609 -25.770 1.00 53.59 420 THR A N 1
ATOM 3262 C CA . THR A 1 420 ? 0.500 -32.887 -26.017 1.00 53.59 420 THR A CA 1
ATOM 3263 C C . THR A 1 420 ? 0.272 -34.198 -26.773 1.00 53.59 420 THR A C 1
ATOM 3265 O O . THR A 1 420 ? -0.881 -34.550 -27.012 1.00 53.59 420 THR A O 1
ATOM 3268 N N . GLY A 1 421 ? 1.356 -34.901 -27.127 1.00 42.88 421 GLY A N 1
ATOM 3269 C CA . GLY A 1 421 ? 1.357 -36.262 -27.667 1.00 42.88 421 GLY A CA 1
ATOM 3270 C C . GLY A 1 421 ? 1.508 -37.332 -26.600 1.00 42.88 421 GLY A C 1
ATOM 3271 O O . GLY A 1 421 ? 2.129 -37.035 -25.551 1.00 42.88 421 GLY A O 1
#

pLDDT: mean 89.93, std 7.62, range [42.88, 98.44]

Foldseek 3Di:
DVQLLLVLVVFAAWDKDWDPPFDQALVSVLVVLLVQQWAQDPVRDIDGFWKAKLVRDTCRDPVSSVVCSVVQCPQRDHFAWFLKKFKKKKQFPDDDDLVLVLVLQCQLQPPWWKKWFDDHRIIIIIIRDPDPLVVVQVQCVVPQVPHPDPVQVVSQVSSQVSSVVSVIRIGMGTNHMDGDDVVSLVVQLVRLQVGPQMAISVSHGQPPSVCSNVSSVVSCVVRRVVTDTHRDNFKIKMKIKDAQPPPLVLLVQLLSVLCCVQVPQWMKMWHFHPRDSITIIIMIIGQAGPVGDGRDDDPVSVQVSSQSSQVSSVVSVRSYGHDDCLLQQWQDDDDPVLVVLLVCCVVDVVRDDDPVSVCSVVCNVVRPGNLVSLLVCLVVSLVVLVVVLVVCVVVVNDDSSSVSSVVSSVVSVVSNVVPVD

Secondary structure (DSSP, 8-state):
-HHHHHHHTTPEE-EEEEPSS---SHHHHHHHHHHHTEEE-TTS-EEE--EEETT--B--SHHHHHHHHHHHTTTPPPPEE---EEEEEEEESS---HHHHHHHHHHHHTTS-EEEEEETTEEEEEEE-SS-HHHHHHHHTT-STT---HHHHHHHHHHHHHHHTTT--EEEEEEEEE-SHHHHHHHHHHHHHHSSS-EETTSPBPTTGGGHHHHHHHHHHHHGGGS-EE----EEEEEEEE-TTS-HHHHHHHHHHHHHHHSTT--EEEEEE-SSSSEEEEEEEESB-TT-PBP---HHHHHHHHHHHHHHHHHTT--EE---GGGGTBPPP--HHHHHHHHHHHH-TTS---HHHHHHHHHHHTT-B-HHHHHHHHHHHHHHHHHHHHHHHHTT--SHHHHHHHHHHHHHHHHHHHHH-

Sequence (421 aa):
MAARAGYAAGAQPAVFKVMPKPPSTKEAAARLLNYIGKREDEKGEKHDIEIFDEDGQVLSTGGARKAFLETFCETFEPPLENTNFLEVRFELAGQVTDAALSEALKKAFGSKPFIYAQDGQTVRVYAHTEERSGPLAKVLAGGRENSRSKALDKIEARLSEAMGGAGVVAKAELTAAVSREPKAKYFLQKFIRTHSQVRHANGEPVPGVKNSSKAAASVYEQWRPQFSARERRNAYHLLFSAKAGTDANAVMTAARAVLEERAPGYRFVLAHHKDTKHVHIHAMVQARSADGERLKFYKPDLVAWRETFAEKARENGIAMVATRRMDHAMTRPFTKEHAGAYRRAQSDPRYQVSARTIERVEAKRQGRLDGQSLVVNGDAIAAAWQKTVTTMRTAGVIGQALTAAESIGNNFLKFHRDRTG

Radius of gyration: 30.14 Å; chains: 1; bounding box: 71×57×85 Å